Protein AF-A0A1N6J5W6-F1 (afdb_monomer_lite)

Radius of gyration: 32.24 Å; chains: 1; bounding box: 71×94×86 Å

pLDDT: mean 76.38, std 19.28, range [26.5, 95.44]

Structure (mmCIF, N/CA/C/O backbone):
data_AF-A0A1N6J5W6-F1
#
_entry.id   AF-A0A1N6J5W6-F1
#
loop_
_atom_site.group_PDB
_atom_site.id
_atom_site.type_symbol
_atom_site.label_atom_id
_atom_site.label_alt_id
_atom_site.label_comp_id
_atom_site.label_asym_id
_atom_site.label_entity_id
_atom_site.label_seq_id
_atom_site.pdbx_PDB_ins_code
_atom_site.Cartn_x
_atom_site.Cartn_y
_atom_site.Cartn_z
_atom_site.occupancy
_atom_site.B_iso_or_equiv
_atom_site.auth_seq_id
_atom_site.auth_comp_id
_atom_site.auth_asym_id
_atom_site.auth_atom_id
_atom_site.pdbx_PDB_model_num
ATOM 1 N N . MET A 1 1 ? 37.226 -1.052 -41.111 1.00 45.81 1 MET A N 1
ATOM 2 C CA . MET A 1 1 ? 35.880 -0.611 -41.515 1.00 45.81 1 MET A CA 1
ATOM 3 C C . MET A 1 1 ? 35.127 -0.433 -40.222 1.00 45.81 1 MET A C 1
ATOM 5 O O . MET A 1 1 ? 35.072 -1.401 -39.475 1.00 45.81 1 MET A O 1
ATOM 9 N N . ASP A 1 2 ? 34.690 0.786 -39.915 1.00 54.88 2 ASP A N 1
ATOM 10 C CA . ASP A 1 2 ? 33.943 1.055 -38.687 1.00 54.88 2 ASP A CA 1
ATOM 11 C C . ASP A 1 2 ? 32.575 0.379 -38.813 1.00 54.88 2 ASP A C 1
ATOM 13 O O . ASP A 1 2 ? 31.759 0.764 -39.652 1.00 54.88 2 ASP A O 1
ATOM 17 N N . GLU A 1 3 ? 32.388 -0.706 -38.058 1.00 52.81 3 GLU A N 1
ATOM 18 C CA . GLU A 1 3 ? 31.105 -1.396 -37.940 1.00 52.81 3 GLU A CA 1
ATOM 19 C C . GLU A 1 3 ? 30.023 -0.419 -37.463 1.00 52.81 3 GLU A C 1
ATOM 21 O O . GLU A 1 3 ? 30.310 0.501 -36.691 1.00 52.81 3 GLU A O 1
ATOM 26 N N . PRO A 1 4 ? 28.776 -0.594 -37.924 1.00 55.28 4 PRO A N 1
ATOM 27 C CA . PRO A 1 4 ? 27.723 0.348 -37.613 1.00 55.28 4 PRO A CA 1
ATOM 28 C C . PRO A 1 4 ? 27.352 0.277 -36.125 1.00 55.28 4 PRO A C 1
ATOM 30 O O . PRO A 1 4 ? 27.115 -0.802 -35.581 1.00 55.28 4 PRO A O 1
ATOM 33 N N . ASP A 1 5 ? 27.289 1.454 -35.495 1.00 74.44 5 ASP A N 1
ATOM 34 C CA . ASP A 1 5 ? 26.778 1.661 -34.136 1.00 74.44 5 ASP A CA 1
ATOM 35 C C . ASP A 1 5 ? 25.387 1.016 -34.028 1.00 74.44 5 ASP A C 1
ATOM 37 O O . ASP A 1 5 ? 24.574 1.118 -34.956 1.00 74.44 5 ASP A O 1
ATOM 41 N N . PHE A 1 6 ? 25.107 0.331 -32.918 1.00 82.31 6 PHE A N 1
ATOM 42 C CA . PHE A 1 6 ? 23.741 -0.101 -32.639 1.00 82.31 6 PHE A CA 1
ATOM 43 C C . PHE A 1 6 ? 22.827 1.130 -32.665 1.00 82.31 6 PHE A C 1
ATOM 45 O O . PHE A 1 6 ? 23.193 2.192 -32.169 1.00 82.31 6 PHE A O 1
ATOM 52 N N . ILE A 1 7 ? 21.626 0.995 -33.216 1.00 86.44 7 ILE A N 1
ATOM 53 C CA . ILE A 1 7 ? 20.617 2.052 -33.183 1.00 86.44 7 ILE A CA 1
ATOM 54 C C . ILE A 1 7 ? 19.446 1.634 -32.306 1.00 86.44 7 ILE A C 1
ATOM 56 O O . ILE A 1 7 ? 19.138 0.447 -32.187 1.00 86.44 7 ILE A O 1
ATOM 60 N N . VAL A 1 8 ? 18.783 2.619 -31.702 1.00 86.56 8 VAL A N 1
ATOM 61 C CA . VAL A 1 8 ? 17.549 2.384 -30.950 1.00 86.56 8 VAL A CA 1
ATOM 62 C C . VAL A 1 8 ? 16.451 1.970 -31.919 1.00 86.56 8 VAL A C 1
ATOM 64 O O . VAL A 1 8 ? 16.149 2.674 -32.882 1.00 86.56 8 VAL A O 1
ATOM 67 N N . ASP A 1 9 ? 15.856 0.822 -31.642 1.00 85.19 9 ASP A N 1
ATOM 68 C CA . ASP A 1 9 ? 14.739 0.276 -32.387 1.00 85.19 9 ASP A CA 1
ATOM 69 C C . ASP A 1 9 ? 13.419 0.747 -31.768 1.00 85.19 9 ASP A C 1
ATOM 71 O O . ASP A 1 9 ? 12.970 0.242 -30.738 1.00 85.19 9 ASP A O 1
ATOM 75 N N . TYR A 1 10 ? 12.809 1.742 -32.413 1.00 80.75 10 TYR A N 1
ATOM 76 C CA . TYR A 1 10 ? 11.522 2.313 -32.011 1.00 80.75 10 TYR A CA 1
ATOM 77 C C . TYR A 1 10 ? 10.315 1.485 -32.479 1.00 80.75 10 TYR A C 1
ATOM 79 O O . TYR A 1 10 ? 9.185 1.782 -32.083 1.00 80.75 10 TYR A O 1
ATOM 87 N N . ASP A 1 11 ? 10.532 0.460 -33.310 1.00 78.06 11 ASP A N 1
ATOM 88 C CA . ASP A 1 11 ? 9.460 -0.386 -33.838 1.00 78.06 11 ASP A CA 1
ATOM 89 C C . ASP A 1 11 ? 9.120 -1.542 -32.889 1.00 78.06 11 ASP A C 1
ATOM 91 O O . ASP A 1 11 ? 8.009 -2.080 -32.939 1.00 78.06 11 ASP A O 1
ATOM 95 N N . ALA A 1 12 ? 10.039 -1.917 -31.992 1.00 77.75 12 ALA A N 1
ATOM 96 C CA . ALA A 1 12 ? 9.740 -2.828 -30.895 1.00 77.75 12 ALA A CA 1
ATOM 97 C C . ALA A 1 12 ? 8.719 -2.199 -29.935 1.00 77.75 12 ALA A C 1
ATOM 99 O O . ALA A 1 12 ? 8.913 -1.107 -29.402 1.00 77.75 12 ALA A O 1
ATOM 100 N N . ARG A 1 13 ? 7.622 -2.919 -29.683 1.00 78.62 13 ARG A N 1
ATOM 101 C CA . ARG A 1 13 ? 6.535 -2.462 -28.812 1.00 78.62 13 ARG A CA 1
ATOM 102 C C . ARG A 1 13 ? 6.305 -3.434 -27.668 1.00 78.62 13 ARG A C 1
ATOM 104 O O . ARG A 1 13 ? 6.291 -4.648 -27.863 1.00 78.62 13 ARG A O 1
ATOM 111 N N . ALA A 1 14 ? 6.130 -2.874 -26.476 1.00 80.44 14 ALA A N 1
ATOM 112 C CA . ALA A 1 14 ? 5.733 -3.615 -25.289 1.00 80.44 14 ALA A CA 1
ATOM 113 C C . ALA A 1 14 ? 4.204 -3.800 -25.261 1.00 80.44 14 ALA A C 1
ATOM 115 O O . ALA A 1 14 ? 3.484 -3.014 -25.889 1.00 80.44 14 ALA A O 1
ATOM 116 N N . PRO A 1 15 ? 3.691 -4.799 -24.520 1.00 78.50 15 PRO A N 1
ATOM 117 C CA . PRO A 1 15 ? 2.281 -4.849 -24.161 1.00 78.50 15 PRO A CA 1
ATOM 118 C C . PRO A 1 15 ? 1.851 -3.545 -23.492 1.00 78.50 15 PRO A C 1
ATOM 120 O O . PRO A 1 15 ? 2.597 -2.968 -22.697 1.00 78.50 15 PRO A O 1
ATOM 123 N N . SER A 1 16 ? 0.646 -3.090 -23.811 1.00 77.81 16 SER A N 1
ATOM 124 C CA . SER A 1 16 ? 0.120 -1.859 -23.235 1.00 77.81 16 SER A CA 1
ATOM 125 C C . SER A 1 16 ? -0.097 -2.021 -21.733 1.00 77.81 16 SER A C 1
ATOM 127 O O . SER A 1 16 ? -0.553 -3.083 -21.301 1.00 77.81 16 SER A O 1
ATOM 129 N N . PRO A 1 17 ? 0.228 -0.992 -20.933 1.00 82.75 17 PRO A N 1
ATOM 130 C CA . PRO A 1 17 ? -0.054 -1.021 -19.508 1.00 82.75 17 PRO A CA 1
ATOM 131 C C . PRO A 1 17 ? -1.564 -1.075 -19.271 1.00 82.75 17 PRO A C 1
ATOM 133 O O . PRO A 1 17 ? -2.361 -0.772 -20.166 1.00 82.75 17 PRO A O 1
ATOM 136 N N . LEU A 1 18 ? -1.939 -1.424 -18.041 1.00 78.81 18 LEU A N 1
ATOM 137 C CA . LEU A 1 18 ? -3.323 -1.371 -17.582 1.00 78.81 18 LEU A CA 1
ATOM 138 C C . LEU A 1 18 ? -3.901 0.039 -17.794 1.00 78.81 18 LEU A C 1
ATOM 140 O O . LEU A 1 18 ? -4.682 0.284 -18.705 1.00 78.81 18 LEU A O 1
ATOM 144 N N . ASP A 1 19 ? -3.374 1.005 -17.049 1.00 84.25 19 ASP A N 1
ATOM 145 C CA . ASP A 1 19 ? -3.566 2.425 -17.306 1.00 84.25 19 ASP A CA 1
ATOM 146 C C . ASP A 1 19 ? -2.265 3.166 -16.944 1.00 84.25 19 ASP A C 1
ATOM 148 O O . ASP A 1 19 ? -1.769 2.999 -15.823 1.00 84.25 19 ASP A O 1
ATOM 152 N N . PRO A 1 20 ? -1.687 3.976 -17.854 1.00 83.44 20 PRO A N 1
ATOM 153 C CA . PRO A 1 20 ? -0.491 4.767 -17.570 1.00 83.44 20 PRO A CA 1
ATOM 154 C C . PRO A 1 20 ? -0.618 5.710 -16.364 1.00 83.44 20 PRO A C 1
ATOM 156 O O . PRO A 1 20 ? 0.406 6.096 -15.802 1.00 83.44 20 PRO A O 1
ATOM 159 N N . HIS A 1 21 ? -1.839 6.108 -15.988 1.00 85.94 21 HIS A N 1
ATOM 160 C CA . HIS A 1 21 ? -2.108 6.953 -14.824 1.00 85.94 21 HIS A CA 1
ATOM 161 C C . HIS A 1 21 ? -2.085 6.175 -13.506 1.00 85.94 21 HIS A C 1
ATOM 163 O O . HIS A 1 21 ? -1.749 6.753 -12.476 1.00 85.94 21 HIS A O 1
ATOM 169 N N . ILE A 1 22 ? -2.372 4.869 -13.532 1.00 89.00 22 ILE A N 1
ATOM 170 C CA . ILE A 1 22 ? -2.243 3.993 -12.358 1.00 89.00 22 ILE A CA 1
ATOM 171 C C . ILE A 1 22 ? -0.771 3.674 -12.117 1.00 89.00 22 ILE A C 1
ATOM 173 O O . ILE A 1 22 ? -0.269 3.790 -10.999 1.00 89.00 22 ILE A O 1
ATOM 177 N N . ALA A 1 23 ? -0.077 3.231 -13.165 1.00 91.75 23 ALA A N 1
ATOM 178 C CA . ALA A 1 23 ? 1.307 2.816 -13.055 1.00 91.75 23 ALA A CA 1
ATOM 179 C C . ALA A 1 23 ? 2.011 2.861 -14.407 1.00 91.75 23 ALA A C 1
ATOM 181 O O . ALA A 1 23 ? 1.489 2.385 -15.417 1.00 91.75 23 ALA A O 1
ATOM 182 N N . ASN A 1 24 ? 3.236 3.373 -14.416 1.00 93.12 24 ASN A N 1
ATOM 183 C CA . ASN A 1 24 ? 4.065 3.377 -15.608 1.00 93.12 24 ASN A CA 1
ATOM 184 C C . ASN A 1 24 ? 5.537 3.176 -15.261 1.00 93.12 24 ASN A C 1
ATOM 186 O O . ASN A 1 24 ? 5.985 3.510 -14.163 1.00 93.12 24 ASN A O 1
ATOM 190 N N . VAL A 1 25 ? 6.283 2.629 -16.214 1.00 93.75 25 VAL A N 1
ATOM 191 C CA . VAL A 1 25 ? 7.723 2.419 -16.115 1.00 93.75 25 VAL A CA 1
ATOM 192 C C . VAL A 1 25 ? 8.366 2.783 -17.442 1.00 93.75 25 VAL A C 1
ATOM 194 O O . VAL A 1 25 ? 7.823 2.489 -18.505 1.00 93.75 25 VAL A O 1
ATOM 197 N N . TRP A 1 26 ? 9.532 3.418 -17.385 1.00 93.31 26 TRP A N 1
ATOM 198 C CA . TRP A 1 26 ? 10.284 3.803 -18.571 1.00 93.31 26 TRP A CA 1
ATOM 199 C C . TRP A 1 26 ? 11.765 3.535 -18.384 1.00 93.31 26 TRP A C 1
ATOM 201 O O . TRP A 1 26 ? 12.311 3.689 -17.289 1.00 93.31 26 TRP A O 1
ATOM 211 N N . LEU A 1 27 ? 12.408 3.183 -19.491 1.00 92.12 27 LEU A N 1
ATOM 212 C CA . LEU A 1 27 ? 13.852 3.067 -19.593 1.00 92.12 27 LEU A CA 1
ATOM 213 C C . LEU A 1 27 ? 14.387 4.137 -20.536 1.00 92.12 27 LEU A C 1
ATOM 215 O O . LEU A 1 27 ? 13.825 4.370 -21.610 1.00 92.12 27 LEU A O 1
ATOM 219 N N . ARG A 1 28 ? 15.505 4.754 -20.159 1.00 90.06 28 ARG A N 1
ATOM 220 C CA . ARG A 1 28 ? 16.194 5.742 -20.986 1.00 90.06 28 ARG A CA 1
ATOM 221 C C . ARG A 1 28 ? 17.691 5.463 -21.025 1.00 90.06 28 ARG A C 1
ATOM 223 O O . ARG A 1 28 ? 18.308 5.203 -20.001 1.00 90.06 28 ARG A O 1
ATOM 230 N N . ALA A 1 29 ? 18.270 5.574 -22.216 1.00 89.38 29 ALA A N 1
ATOM 231 C CA . ALA A 1 29 ? 19.711 5.618 -22.419 1.00 89.38 29 ALA A CA 1
ATOM 232 C C . ALA A 1 29 ? 20.074 7.029 -22.919 1.00 89.38 29 ALA A C 1
ATOM 234 O O . ALA A 1 29 ? 19.714 7.377 -24.044 1.00 89.38 29 ALA A O 1
ATOM 235 N N . PRO A 1 30 ? 20.702 7.892 -22.101 1.00 80.81 30 PRO A N 1
ATOM 236 C CA . PRO A 1 30 ? 21.038 9.259 -22.507 1.00 80.81 30 PRO A CA 1
ATOM 237 C C . PRO A 1 30 ? 22.215 9.328 -23.496 1.00 80.81 30 PRO A C 1
ATOM 239 O O . PRO A 1 30 ? 22.396 10.353 -24.152 1.00 80.81 30 PRO A O 1
ATOM 242 N N . SER A 1 31 ? 23.019 8.263 -23.607 1.00 78.88 31 SER A N 1
ATOM 243 C CA . SER A 1 31 ? 24.083 8.151 -24.611 1.00 78.88 31 SER A CA 1
ATOM 244 C C . SER A 1 31 ? 23.518 7.701 -25.956 1.00 78.88 31 SER A C 1
ATOM 246 O O . SER A 1 31 ? 22.747 6.750 -26.014 1.00 78.88 31 SER A O 1
ATOM 248 N N . ASN A 1 32 ? 23.984 8.331 -27.036 1.00 68.25 32 ASN A N 1
ATOM 249 C CA . ASN A 1 32 ? 23.693 7.914 -28.412 1.00 68.25 32 ASN A CA 1
ATOM 250 C C . ASN A 1 32 ? 24.784 7.004 -29.006 1.00 68.25 32 ASN A C 1
ATOM 252 O O . ASN A 1 32 ? 24.727 6.702 -30.191 1.00 68.25 32 ASN A O 1
ATOM 256 N N . ARG A 1 33 ? 25.803 6.632 -28.219 1.00 77.19 33 ARG A N 1
ATOM 257 C CA . ARG A 1 33 ? 26.872 5.705 -28.623 1.00 77.19 33 ARG A CA 1
ATOM 258 C C . ARG A 1 33 ? 26.784 4.456 -27.768 1.00 77.19 33 ARG A C 1
ATOM 260 O O . ARG A 1 33 ? 26.915 4.562 -26.546 1.00 77.19 33 ARG A O 1
ATOM 267 N N . PHE A 1 34 ? 26.595 3.301 -28.399 1.00 82.19 34 PHE A N 1
ATOM 268 C CA . PHE A 1 34 ? 26.273 2.057 -27.690 1.00 82.19 34 PHE A CA 1
ATOM 269 C C . PHE A 1 34 ? 27.407 1.024 -27.723 1.00 82.19 34 PHE A C 1
ATOM 271 O O . PHE A 1 34 ? 27.444 0.137 -26.873 1.00 82.19 34 PHE A O 1
ATOM 278 N N . MET A 1 35 ? 28.379 1.171 -28.632 1.00 76.50 35 MET A N 1
ATOM 279 C CA . MET A 1 35 ? 29.530 0.260 -28.786 1.00 76.50 35 MET A CA 1
ATOM 280 C C . MET A 1 35 ? 30.375 0.064 -27.515 1.00 76.50 35 MET A C 1
ATOM 282 O O . MET A 1 35 ? 30.899 -1.020 -27.279 1.00 76.50 35 MET A O 1
ATOM 286 N N . GLY A 1 36 ? 30.525 1.106 -26.691 1.00 79.81 36 GLY A N 1
ATOM 287 C CA . GLY A 1 36 ? 31.282 1.041 -25.431 1.00 79.81 36 GLY A CA 1
ATOM 288 C C . GLY A 1 36 ? 30.450 0.623 -24.215 1.00 79.81 36 GLY A C 1
ATOM 289 O O . GLY A 1 36 ? 30.992 0.508 -23.116 1.00 79.81 36 GLY A O 1
ATOM 290 N N . GLY A 1 37 ? 29.148 0.415 -24.410 1.00 88.62 37 GLY A N 1
ATOM 291 C CA . GLY A 1 37 ? 28.137 0.371 -23.363 1.00 88.62 37 GLY A CA 1
ATOM 292 C C . GLY A 1 37 ? 27.546 1.745 -23.029 1.00 88.62 37 GLY A C 1
ATOM 293 O O . GLY A 1 37 ? 28.027 2.780 -23.493 1.00 88.62 37 GLY A O 1
ATOM 294 N N . TYR A 1 38 ? 26.461 1.743 -22.260 1.00 91.56 38 TYR A N 1
ATOM 295 C CA . TYR A 1 38 ? 25.657 2.927 -21.955 1.00 91.56 38 TYR A CA 1
ATOM 296 C C . TYR A 1 38 ? 25.065 2.875 -20.542 1.00 91.56 38 TYR A C 1
ATOM 298 O O . TYR A 1 38 ? 24.750 1.800 -20.034 1.00 91.56 38 TYR A O 1
ATOM 306 N N . ASP A 1 39 ? 24.875 4.045 -19.927 1.00 91.69 39 ASP A N 1
ATOM 307 C CA . ASP A 1 39 ? 24.085 4.175 -18.698 1.00 91.69 39 ASP A CA 1
ATOM 308 C C . ASP A 1 39 ? 22.605 3.929 -19.015 1.00 91.69 39 ASP A C 1
ATOM 310 O O . ASP A 1 39 ? 22.053 4.517 -19.949 1.00 91.69 39 ASP A O 1
ATOM 314 N N . LEU A 1 40 ? 21.954 3.098 -18.210 1.00 92.75 40 LEU A N 1
ATOM 315 C CA . LEU A 1 40 ? 20.523 2.850 -18.248 1.00 92.75 40 LEU A CA 1
ATOM 316 C C . LEU A 1 40 ? 19.855 3.526 -17.048 1.00 92.75 40 LEU A C 1
ATOM 318 O O . LEU A 1 40 ? 20.074 3.151 -15.892 1.00 92.75 40 LEU A O 1
ATOM 322 N N . GLU A 1 41 ? 19.011 4.504 -17.355 1.00 93.25 41 GLU A N 1
ATOM 323 C CA . GLU A 1 41 ? 18.142 5.194 -16.410 1.00 93.25 41 GLU A CA 1
ATOM 324 C C . GLU A 1 41 ? 16.773 4.511 -16.363 1.00 93.25 41 GLU A C 1
ATOM 326 O O . GLU A 1 41 ? 16.187 4.194 -17.403 1.00 93.25 41 GLU A O 1
ATOM 331 N N . VAL A 1 42 ? 16.243 4.323 -15.156 1.00 92.94 42 VAL A N 1
ATOM 332 C CA . VAL A 1 42 ? 14.888 3.818 -14.919 1.00 92.94 42 VAL A CA 1
ATOM 333 C C . VAL A 1 42 ? 14.033 4.903 -14.281 1.00 92.94 42 VAL A C 1
ATOM 335 O O . VAL A 1 42 ? 14.492 5.698 -13.462 1.00 92.94 42 VAL A O 1
ATOM 338 N N . SER A 1 43 ? 12.774 4.978 -14.683 1.00 93.56 43 SER A N 1
ATOM 339 C CA . SER A 1 43 ? 11.788 5.867 -14.076 1.00 93.56 43 SER A CA 1
ATOM 340 C C . SER A 1 43 ? 10.478 5.127 -13.886 1.00 93.56 43 SER A C 1
ATOM 342 O O . SER A 1 43 ? 10.137 4.265 -14.694 1.00 93.56 43 SER A O 1
ATOM 344 N N . ALA A 1 44 ? 9.743 5.467 -12.834 1.00 94.00 44 ALA A N 1
ATOM 345 C CA . ALA A 1 44 ? 8.428 4.910 -12.571 1.00 94.00 44 ALA A CA 1
ATOM 346 C C . ALA A 1 44 ? 7.513 5.943 -11.918 1.00 94.00 44 ALA A C 1
ATOM 348 O O . ALA A 1 44 ? 7.927 6.689 -11.022 1.00 94.00 44 ALA A O 1
ATOM 349 N N . SER A 1 45 ? 6.261 5.958 -12.366 1.00 92.31 45 SER A N 1
ATOM 350 C CA . SER A 1 45 ? 5.201 6.795 -11.812 1.00 92.31 45 SER A CA 1
ATOM 351 C C . SER A 1 45 ? 4.009 5.961 -11.390 1.00 92.31 45 SER A C 1
ATOM 353 O O . SER A 1 45 ? 3.719 4.930 -11.998 1.00 92.31 45 SER A O 1
ATOM 355 N N . PHE A 1 46 ? 3.295 6.455 -10.390 1.00 93.12 46 PHE A N 1
ATOM 356 C CA . PHE A 1 46 ? 2.127 5.809 -9.820 1.00 93.12 46 PHE A CA 1
ATOM 357 C C . PHE A 1 46 ? 1.004 6.822 -9.616 1.00 93.12 46 PHE A C 1
ATOM 359 O O . PHE A 1 46 ? 1.250 8.020 -9.453 1.00 93.12 46 PHE A O 1
ATOM 366 N N . GLY A 1 47 ? -0.221 6.329 -9.597 1.00 90.00 47 GLY A N 1
ATOM 367 C CA . GLY A 1 47 ? -1.409 7.098 -9.282 1.00 90.00 47 GLY A CA 1
ATOM 368 C C . GLY A 1 47 ? -2.555 6.183 -8.879 1.00 90.00 47 GLY A C 1
ATOM 369 O O . GLY A 1 47 ? -2.394 4.971 -8.716 1.00 90.00 47 GLY A O 1
ATOM 370 N N . GLU A 1 48 ? -3.719 6.790 -8.703 1.00 89.44 48 GLU A N 1
ATOM 371 C CA . GLU A 1 48 ? -4.963 6.104 -8.384 1.00 89.44 48 GLU A CA 1
ATOM 372 C C . GLU A 1 48 ? -6.014 6.539 -9.404 1.00 89.44 48 GLU A C 1
ATOM 374 O O . GLU A 1 48 ? -6.241 7.734 -9.582 1.00 89.44 48 GLU A O 1
ATOM 379 N N . GLU A 1 49 ? -6.625 5.574 -10.086 1.00 89.88 49 GLU A N 1
ATOM 380 C CA . GLU A 1 49 ? -7.606 5.831 -11.144 1.00 89.88 49 GLU A CA 1
ATOM 381 C C . GLU A 1 49 ? -8.752 4.819 -11.063 1.00 89.88 49 GLU A C 1
ATOM 383 O O . GLU A 1 49 ? -8.607 3.731 -10.494 1.00 89.88 49 GLU A O 1
ATOM 388 N N . MET A 1 50 ? -9.903 5.171 -11.633 1.00 88.69 50 MET A N 1
ATOM 389 C CA . MET A 1 50 ? -11.047 4.267 -11.693 1.00 88.69 50 MET A CA 1
ATOM 390 C C . MET A 1 50 ? -10.861 3.230 -12.803 1.00 88.69 50 MET A C 1
ATOM 392 O O . MET A 1 50 ? -10.692 3.577 -13.970 1.00 88.69 50 MET A O 1
ATOM 396 N N . ILE A 1 51 ? -10.974 1.948 -12.453 1.00 89.06 51 ILE A N 1
ATOM 397 C CA . ILE A 1 51 ? -10.932 0.837 -13.407 1.00 89.06 51 ILE A CA 1
ATOM 398 C C . ILE A 1 51 ? -12.195 -0.016 -13.333 1.00 89.06 51 ILE A C 1
ATOM 400 O O . ILE A 1 51 ? -12.786 -0.173 -12.263 1.00 89.06 51 ILE A O 1
ATOM 404 N N . GLN A 1 52 ? -12.610 -0.579 -14.467 1.00 89.19 52 GLN A N 1
ATOM 405 C CA . GLN A 1 52 ? -13.724 -1.523 -14.521 1.00 89.19 52 GLN A CA 1
ATOM 406 C C . GLN A 1 52 ? -13.231 -2.952 -14.267 1.00 89.19 52 GLN A C 1
ATOM 408 O O . GLN A 1 52 ? -12.325 -3.437 -14.938 1.00 89.19 52 GLN A O 1
ATOM 413 N N . LEU A 1 53 ? -13.831 -3.648 -13.308 1.00 89.19 53 LEU A N 1
ATOM 414 C CA . LEU A 1 53 ? -13.721 -5.099 -13.178 1.00 89.19 53 LEU A CA 1
ATOM 415 C C . LEU A 1 53 ? -14.878 -5.721 -13.962 1.00 89.19 53 LEU A C 1
ATOM 417 O O . LEU A 1 53 ? -16.033 -5.522 -13.586 1.00 89.19 53 LEU A O 1
ATOM 421 N N . GLU A 1 54 ? -14.577 -6.449 -15.034 1.00 89.25 54 GLU A N 1
ATOM 422 C CA . GLU A 1 54 ? -15.567 -6.955 -15.993 1.00 89.25 54 GLU A CA 1
ATOM 423 C C . GLU A 1 54 ? -15.607 -8.483 -16.003 1.00 89.25 54 GLU A C 1
ATOM 425 O O . GLU A 1 54 ? -14.575 -9.146 -16.057 1.00 89.25 54 GLU A O 1
ATOM 430 N N . GLY A 1 55 ? -16.806 -9.049 -15.992 1.00 85.12 55 GLY A N 1
ATOM 431 C CA . GLY A 1 55 ? -17.055 -10.467 -16.211 1.00 85.12 55 GLY A CA 1
ATOM 432 C C . GLY A 1 55 ? -18.441 -10.680 -16.816 1.00 85.12 55 GLY A C 1
ATOM 433 O O . GLY A 1 55 ? -19.196 -9.730 -17.029 1.00 85.12 55 GLY A O 1
ATOM 434 N N . ASP A 1 56 ? -18.805 -11.933 -17.079 1.00 82.25 56 ASP A N 1
ATOM 435 C CA . ASP A 1 56 ? -20.142 -12.283 -17.570 1.00 82.25 56 ASP A CA 1
ATOM 436 C C . ASP A 1 56 ? -21.222 -11.772 -16.593 1.00 82.25 56 ASP A C 1
ATOM 438 O O . ASP A 1 56 ? -21.210 -12.134 -15.415 1.00 82.25 56 ASP A O 1
ATOM 442 N N . ASP A 1 57 ? -22.124 -10.896 -17.054 1.00 79.75 57 ASP A N 1
ATOM 443 C CA . ASP A 1 57 ? -23.170 -10.239 -16.243 1.00 79.75 57 ASP A CA 1
ATOM 444 C C . ASP A 1 57 ? -22.661 -9.531 -14.962 1.00 79.75 57 ASP A C 1
ATOM 446 O O . ASP A 1 57 ? -23.369 -9.441 -13.949 1.00 79.75 57 ASP A O 1
ATOM 450 N N . PHE A 1 58 ? -21.421 -9.031 -14.995 1.00 83.19 58 PHE A N 1
ATOM 451 C CA . PHE A 1 58 ? -20.789 -8.303 -13.897 1.00 83.19 58 PHE A CA 1
ATOM 452 C C . PHE A 1 58 ? -19.901 -7.167 -14.425 1.00 83.19 58 PHE A C 1
ATOM 454 O O . PHE A 1 58 ? -18.972 -7.397 -15.191 1.00 83.19 58 PHE A O 1
ATOM 461 N N . SER A 1 59 ? -20.146 -5.938 -13.971 1.00 86.00 59 SER A N 1
ATOM 462 C CA . SER A 1 59 ? -19.242 -4.800 -14.177 1.00 86.00 59 SER A CA 1
ATOM 463 C C . SER A 1 59 ? -19.166 -3.992 -12.893 1.00 86.00 59 SER A C 1
ATOM 465 O O . SER A 1 59 ? -20.204 -3.668 -12.317 1.00 86.00 59 SER A O 1
ATOM 467 N N . LEU A 1 60 ? -17.961 -3.673 -12.424 1.00 85.94 60 LEU A N 1
ATOM 468 C CA . LEU A 1 60 ? -17.760 -2.918 -11.189 1.00 85.94 60 LEU A CA 1
ATOM 469 C C . LEU A 1 60 ? -16.628 -1.903 -11.335 1.00 85.94 60 LEU A C 1
ATOM 471 O O . LEU A 1 60 ? -15.474 -2.291 -11.496 1.00 85.94 60 LEU A O 1
ATOM 475 N N . SER A 1 61 ? -16.941 -0.614 -11.186 1.00 87.44 61 SER A N 1
ATOM 476 C CA . SER A 1 61 ? -15.927 0.441 -11.200 1.00 87.44 61 SER A CA 1
ATOM 477 C C . SER A 1 61 ? -15.299 0.602 -9.818 1.00 87.44 61 SER A C 1
ATOM 479 O O . SER A 1 61 ? -15.980 0.951 -8.851 1.00 87.44 61 SER A O 1
ATOM 481 N N . VAL A 1 62 ? -13.991 0.376 -9.716 1.00 87.75 62 VAL A N 1
ATOM 482 C CA . VAL A 1 62 ? -13.237 0.501 -8.464 1.00 87.75 62 VAL A CA 1
ATOM 483 C C . VAL A 1 62 ? -12.071 1.464 -8.629 1.00 87.75 62 VAL A C 1
ATOM 485 O O . VAL A 1 62 ? -11.387 1.450 -9.647 1.00 87.75 62 VAL A O 1
ATOM 488 N N . SER A 1 63 ? -11.824 2.276 -7.606 1.00 88.88 63 SER A N 1
ATOM 489 C CA . SER A 1 63 ? -10.611 3.083 -7.498 1.00 88.88 63 SER A CA 1
ATOM 490 C C . SER A 1 63 ? -9.435 2.151 -7.242 1.00 88.88 63 SER A C 1
ATOM 492 O O . SER A 1 63 ? -9.424 1.448 -6.226 1.00 88.88 63 SER A O 1
ATOM 494 N N . PHE A 1 64 ? -8.486 2.094 -8.169 1.00 90.69 64 PHE A N 1
ATOM 495 C CA . PHE A 1 64 ? -7.358 1.173 -8.142 1.00 90.69 64 PHE A CA 1
ATOM 496 C C . PHE A 1 64 ? -6.083 1.924 -7.769 1.00 90.69 64 PHE A C 1
ATOM 498 O O . PHE A 1 64 ? -5.567 2.716 -8.552 1.00 90.69 64 PHE A O 1
ATOM 505 N N . GLY A 1 65 ? -5.562 1.641 -6.576 1.00 91.44 65 GLY A N 1
ATOM 506 C CA . GLY A 1 65 ? -4.295 2.169 -6.084 1.00 91.44 65 GLY A CA 1
ATOM 507 C C . GLY A 1 65 ? -3.295 1.058 -5.775 1.00 91.44 65 GLY A C 1
ATOM 508 O O . GLY A 1 65 ? -3.660 -0.076 -5.450 1.00 91.44 65 GLY A O 1
ATOM 509 N N . ILE A 1 66 ? -2.009 1.388 -5.838 1.00 92.88 66 ILE A N 1
ATOM 510 C CA . ILE A 1 66 ? -0.906 0.466 -5.544 1.00 92.88 66 ILE A CA 1
ATOM 511 C C . ILE A 1 66 ? -0.172 0.987 -4.319 1.00 92.88 66 ILE A C 1
ATOM 513 O O . ILE A 1 66 ? 0.223 2.139 -4.305 1.00 92.88 66 ILE A O 1
ATOM 517 N N . LYS A 1 67 ? 0.038 0.164 -3.294 1.00 92.62 67 LYS A N 1
ATOM 518 C CA . LYS A 1 67 ? 0.819 0.519 -2.094 1.00 92.62 67 LYS A CA 1
ATOM 519 C C . LYS A 1 67 ? 2.300 0.201 -2.224 1.00 92.62 67 LYS A C 1
ATOM 521 O O . LYS A 1 67 ? 3.142 0.785 -1.546 1.00 92.62 67 LYS A O 1
ATOM 526 N N . LYS A 1 68 ? 2.596 -0.804 -3.043 1.00 94.31 68 LYS A N 1
ATOM 527 C CA . LYS A 1 68 ? 3.929 -1.358 -3.217 1.00 94.31 68 LYS A CA 1
ATOM 528 C C . LYS A 1 68 ? 4.048 -2.014 -4.585 1.00 94.31 68 LYS A C 1
ATOM 530 O O . LYS A 1 68 ? 3.103 -2.641 -5.070 1.00 94.31 68 LYS A O 1
ATOM 535 N N . ALA A 1 69 ? 5.205 -1.854 -5.207 1.00 95.25 69 ALA A N 1
ATOM 536 C CA . ALA A 1 69 ? 5.486 -2.417 -6.517 1.00 95.25 69 ALA A CA 1
ATOM 537 C C . ALA A 1 69 ? 6.947 -2.847 -6.630 1.00 95.25 69 ALA A C 1
ATOM 539 O O . ALA A 1 69 ? 7.817 -2.370 -5.896 1.00 95.25 69 ALA A O 1
ATOM 540 N N . SER A 1 70 ? 7.218 -3.739 -7.575 1.00 95.44 70 SER A N 1
ATOM 541 C CA . SER A 1 70 ? 8.569 -4.169 -7.920 1.00 95.44 70 SER A CA 1
ATOM 542 C C . SER A 1 70 ? 8.832 -3.906 -9.396 1.00 95.44 70 SER A C 1
ATOM 544 O O . SER A 1 70 ? 7.994 -4.192 -10.241 1.00 95.44 70 SER A O 1
ATOM 546 N N . ILE A 1 71 ? 9.992 -3.339 -9.703 1.00 94.81 71 ILE A N 1
ATOM 547 C CA . ILE A 1 71 ? 10.490 -3.152 -11.062 1.00 94.81 71 ILE A CA 1
ATOM 548 C C . ILE A 1 71 ? 11.596 -4.178 -11.264 1.00 94.81 71 ILE A C 1
ATOM 550 O O . ILE A 1 71 ? 12.657 -4.079 -10.645 1.00 94.81 71 ILE A O 1
ATOM 554 N N . GLU A 1 72 ? 11.343 -5.163 -12.114 1.00 94.19 72 GLU A N 1
ATOM 555 C CA . GLU A 1 72 ? 12.325 -6.158 -12.532 1.00 94.19 72 GLU A CA 1
ATOM 556 C C . GLU A 1 72 ? 12.879 -5.785 -13.907 1.00 94.19 72 GLU A C 1
ATOM 558 O O . GLU A 1 72 ? 12.114 -5.526 -14.838 1.00 94.19 72 GLU A O 1
ATOM 563 N N . VAL A 1 73 ? 14.205 -5.754 -14.040 1.00 93.94 73 VAL A N 1
ATOM 564 C CA . VAL A 1 73 ? 14.888 -5.402 -15.288 1.00 93.94 73 VAL A CA 1
ATOM 565 C C . VAL A 1 73 ? 15.623 -6.616 -15.845 1.00 93.94 73 VAL A C 1
ATOM 567 O O . VAL A 1 73 ? 16.619 -7.066 -15.287 1.00 93.94 73 VAL A O 1
ATOM 570 N N . GLN A 1 74 ? 15.150 -7.137 -16.972 1.00 93.38 74 GLN A N 1
ATOM 571 C CA . GLN A 1 74 ? 15.736 -8.289 -17.650 1.00 93.38 74 GLN A CA 1
ATOM 572 C C . GLN A 1 74 ? 16.614 -7.844 -18.819 1.00 93.38 74 GLN A C 1
ATOM 574 O O . GLN A 1 74 ? 16.261 -6.938 -19.573 1.00 93.38 74 GLN A O 1
ATOM 579 N N . PHE A 1 75 ? 17.752 -8.514 -18.986 1.00 93.62 75 PHE A N 1
ATOM 580 C CA . PHE A 1 75 ? 18.771 -8.191 -19.983 1.00 93.62 75 PHE A CA 1
ATOM 581 C C . PHE A 1 75 ? 18.922 -9.360 -20.957 1.00 93.62 75 PHE A C 1
ATOM 583 O O . PHE A 1 75 ? 19.108 -10.503 -20.536 1.00 93.62 75 PHE A O 1
ATOM 590 N N . LYS A 1 76 ? 18.843 -9.087 -22.262 1.00 92.62 76 LYS A N 1
ATOM 591 C CA . LYS A 1 76 ? 18.978 -10.087 -23.327 1.00 92.62 76 LYS A CA 1
ATOM 592 C C . LYS A 1 76 ? 20.033 -9.638 -24.333 1.00 92.62 76 LYS A C 1
ATOM 594 O O . LYS A 1 76 ? 19.939 -8.544 -24.880 1.00 92.62 76 LYS A O 1
ATOM 599 N N . HIS A 1 77 ? 21.010 -10.512 -24.590 1.00 92.50 77 HIS A N 1
ATOM 600 C CA . HIS A 1 77 ? 22.163 -10.241 -25.465 1.00 92.50 77 HIS A CA 1
ATOM 601 C C . HIS A 1 77 ? 22.963 -8.993 -25.058 1.00 92.50 77 HIS A C 1
ATOM 603 O O . HIS A 1 77 ? 23.493 -8.264 -25.892 1.00 92.50 77 HIS A O 1
ATOM 609 N N . CYS A 1 78 ? 23.051 -8.750 -23.753 1.00 93.00 78 CYS A N 1
ATOM 610 C CA . CYS A 1 78 ? 23.864 -7.697 -23.172 1.00 93.00 78 CYS A CA 1
ATOM 611 C C . CYS A 1 78 ? 24.333 -8.093 -21.773 1.00 93.00 78 CYS A C 1
ATOM 613 O O . CYS A 1 78 ? 23.733 -8.944 -21.112 1.00 93.00 78 CYS A O 1
ATOM 615 N N . GLN A 1 79 ? 25.423 -7.473 -21.335 1.00 92.38 79 GLN A N 1
ATOM 616 C CA . GLN A 1 79 ? 25.994 -7.649 -20.010 1.00 92.38 79 GLN A CA 1
ATOM 617 C C . GLN A 1 79 ? 25.678 -6.415 -19.152 1.00 92.38 79 GLN A C 1
ATOM 619 O O . GLN A 1 79 ? 26.154 -5.322 -19.477 1.00 92.38 79 GLN A O 1
ATOM 624 N N . PRO A 1 80 ? 24.878 -6.561 -18.079 1.00 93.00 80 PRO A N 1
ATOM 625 C CA . PRO A 1 80 ? 24.637 -5.486 -17.131 1.00 93.00 80 PRO A CA 1
ATOM 626 C C . PRO A 1 80 ? 25.724 -5.447 -16.052 1.00 93.00 80 PRO A C 1
ATOM 628 O O . PRO A 1 80 ? 25.978 -6.440 -15.373 1.00 93.00 80 PRO A O 1
ATOM 631 N N . ASP A 1 81 ? 26.292 -4.268 -15.840 1.00 89.88 81 ASP A N 1
ATOM 632 C CA . ASP A 1 81 ? 27.135 -3.931 -14.700 1.00 89.88 81 ASP A CA 1
ATOM 633 C C . ASP A 1 81 ? 26.316 -2.993 -13.784 1.00 89.88 81 ASP A C 1
ATOM 635 O O . ASP A 1 81 ? 26.025 -1.861 -14.176 1.00 89.88 81 ASP A O 1
ATOM 639 N N . PRO A 1 82 ? 25.862 -3.427 -12.592 1.00 86.00 82 PRO A N 1
ATOM 640 C CA . PRO A 1 82 ? 25.084 -2.567 -11.701 1.00 86.00 82 PRO A CA 1
ATOM 641 C C . PRO A 1 82 ? 25.948 -1.404 -11.195 1.00 86.00 82 PRO A C 1
ATOM 643 O O . PRO A 1 82 ? 27.015 -1.622 -10.621 1.00 86.00 82 PRO A O 1
ATOM 646 N N . ILE A 1 83 ? 25.473 -0.174 -11.390 1.00 85.62 83 ILE A N 1
ATOM 647 C CA . ILE A 1 83 ? 26.186 1.071 -11.042 1.00 85.62 83 ILE A CA 1
ATOM 648 C C . ILE A 1 83 ? 25.521 1.840 -9.905 1.00 85.62 83 ILE A C 1
ATOM 650 O O . ILE A 1 83 ? 25.904 2.979 -9.647 1.00 85.62 83 ILE A O 1
ATOM 654 N N . PHE A 1 84 ? 24.553 1.226 -9.218 1.00 73.88 84 PHE A N 1
ATOM 655 C CA . PHE A 1 84 ? 23.924 1.820 -8.046 1.00 73.88 84 PHE A CA 1
ATOM 656 C C . PHE A 1 84 ? 24.998 2.391 -7.119 1.00 73.88 84 PHE A C 1
ATOM 658 O O . PHE A 1 84 ? 25.883 1.668 -6.644 1.00 73.88 84 PHE A O 1
ATOM 665 N N . GLU A 1 85 ? 24.930 3.700 -6.876 1.00 61.38 85 GLU A N 1
ATOM 666 C CA . GLU A 1 85 ? 25.744 4.324 -5.844 1.00 61.38 85 GLU A CA 1
ATOM 667 C C . GLU A 1 85 ? 25.535 3.520 -4.559 1.00 61.38 85 GLU A C 1
ATOM 669 O O . GLU A 1 85 ? 24.392 3.222 -4.207 1.00 61.38 85 GLU A O 1
ATOM 674 N N . ARG A 1 86 ? 26.628 3.102 -3.899 1.00 48.25 86 ARG A N 1
ATOM 675 C CA . ARG A 1 86 ? 26.587 2.306 -2.661 1.00 48.25 86 ARG A CA 1
ATOM 676 C C . ARG A 1 86 ? 25.764 3.047 -1.602 1.00 48.25 86 ARG A C 1
ATOM 678 O O . ARG A 1 86 ? 26.300 3.805 -0.801 1.00 48.25 86 ARG A O 1
ATOM 685 N N . SER A 1 87 ? 24.460 2.814 -1.601 1.00 42.84 87 SER A N 1
ATOM 686 C CA . SER A 1 87 ? 23.512 3.397 -0.669 1.00 42.84 87 SER A CA 1
ATOM 687 C C . SER A 1 87 ? 23.512 2.546 0.592 1.00 42.84 87 SER A C 1
ATOM 689 O O . SER A 1 87 ? 22.717 1.621 0.731 1.00 42.84 87 SER A O 1
ATOM 691 N N . GLY A 1 88 ? 24.393 2.876 1.535 1.00 41.34 88 GLY A N 1
ATOM 692 C CA . GLY A 1 88 ? 23.953 2.833 2.925 1.00 41.34 88 GLY A CA 1
ATOM 693 C C . GLY A 1 88 ? 22.943 3.962 3.086 1.00 41.34 88 GLY A C 1
ATOM 694 O O . GLY A 1 88 ? 23.338 5.101 2.869 1.00 41.34 88 GLY A O 1
ATOM 695 N N . ASP A 1 89 ? 21.672 3.635 3.346 1.00 39.94 89 ASP A N 1
ATOM 696 C CA . ASP A 1 89 ? 20.558 4.553 3.649 1.00 39.94 89 ASP A CA 1
ATOM 697 C C . ASP A 1 89 ? 20.784 5.997 3.152 1.00 39.94 89 ASP A C 1
ATOM 699 O O . ASP A 1 89 ? 21.016 6.924 3.933 1.00 39.94 89 ASP A O 1
ATOM 703 N N . ALA A 1 90 ? 20.828 6.178 1.826 1.00 40.25 90 ALA A N 1
ATOM 704 C CA . ALA A 1 90 ? 21.330 7.409 1.227 1.00 40.25 90 ALA A CA 1
ATOM 705 C C . ALA A 1 90 ? 20.209 8.439 1.024 1.00 40.25 90 ALA A C 1
ATOM 707 O O . ALA A 1 90 ? 19.339 8.313 0.162 1.00 40.25 90 ALA A O 1
ATOM 708 N N . TYR A 1 91 ? 20.267 9.479 1.851 1.00 41.38 91 TYR A N 1
ATOM 709 C CA . TYR A 1 91 ? 19.516 10.726 1.748 1.00 41.38 91 TYR A CA 1
ATOM 710 C C . TYR A 1 91 ? 19.772 11.409 0.398 1.00 41.38 91 TYR A C 1
ATOM 712 O O . TYR A 1 91 ? 20.925 11.657 0.049 1.00 41.38 91 TYR A O 1
ATOM 720 N N . VAL A 1 92 ? 18.716 11.772 -0.334 1.00 40.88 92 VAL A N 1
ATOM 721 C CA . VAL A 1 92 ? 18.849 12.657 -1.501 1.00 40.88 92 VAL A CA 1
ATOM 722 C C . VAL A 1 92 ? 18.835 14.097 -1.008 1.00 40.88 92 VAL A C 1
ATOM 724 O O . VAL A 1 92 ? 17.946 14.502 -0.258 1.00 40.88 92 VAL A O 1
ATOM 727 N N . ARG A 1 93 ? 19.854 14.858 -1.405 1.00 36.34 93 ARG A N 1
ATOM 728 C CA . ARG A 1 93 ? 19.908 16.308 -1.244 1.00 36.34 93 ARG A CA 1
ATOM 729 C C . ARG A 1 93 ? 19.342 16.925 -2.515 1.00 36.34 93 ARG A C 1
ATOM 731 O O . ARG A 1 93 ? 20.001 16.897 -3.547 1.00 36.34 93 ARG A O 1
ATOM 738 N N . GLU A 1 94 ? 18.130 17.452 -2.434 1.00 39.22 94 GLU A N 1
ATOM 739 C CA . GLU A 1 94 ? 17.571 18.299 -3.483 1.00 39.22 94 GLU A CA 1
ATOM 740 C C . GLU A 1 94 ? 17.866 19.758 -3.117 1.00 39.22 94 GLU A C 1
ATOM 742 O O . GLU A 1 94 ? 17.376 20.263 -2.105 1.00 39.22 94 GLU A O 1
ATOM 747 N N . ASP A 1 95 ? 18.710 20.424 -3.906 1.00 33.03 95 ASP A N 1
ATOM 748 C CA . ASP A 1 95 ? 18.893 21.872 -3.823 1.00 33.03 95 ASP A CA 1
ATOM 749 C C . ASP A 1 95 ? 17.828 22.513 -4.734 1.00 33.03 95 ASP A C 1
ATOM 751 O O . ASP A 1 95 ? 17.979 22.574 -5.954 1.00 33.03 95 ASP A O 1
ATOM 755 N N . ILE A 1 96 ? 16.704 22.944 -4.153 1.00 40.84 96 ILE A N 1
ATOM 756 C CA . ILE A 1 96 ? 15.660 23.662 -4.895 1.00 40.84 96 ILE A CA 1
ATOM 757 C C . ILE A 1 96 ? 15.991 25.158 -4.863 1.00 40.84 96 ILE A C 1
ATOM 759 O O . ILE A 1 96 ? 15.761 25.835 -3.859 1.00 40.84 96 ILE A O 1
ATOM 763 N N . ASP A 1 97 ? 16.488 25.697 -5.977 1.00 33.81 97 ASP A N 1
ATOM 764 C CA . ASP A 1 97 ? 16.625 27.143 -6.166 1.00 33.81 97 ASP A CA 1
ATOM 765 C C . ASP A 1 97 ? 15.248 27.758 -6.466 1.00 33.81 97 ASP A C 1
ATOM 767 O O . ASP A 1 97 ? 14.772 27.800 -7.603 1.00 33.81 97 ASP A O 1
ATOM 771 N N . ARG A 1 98 ? 14.573 28.262 -5.428 1.00 39.44 98 ARG A N 1
ATOM 772 C CA . ARG A 1 98 ? 13.402 29.132 -5.600 1.00 39.44 98 ARG A CA 1
ATOM 773 C C . ARG A 1 98 ? 13.848 30.586 -5.687 1.00 39.44 98 ARG A C 1
ATOM 775 O O . ARG A 1 98 ? 14.015 31.269 -4.679 1.00 39.44 98 ARG A O 1
ATOM 782 N N . THR A 1 99 ? 13.963 31.107 -6.905 1.00 34.59 99 THR A N 1
ATOM 783 C CA . THR A 1 99 ? 14.088 32.552 -7.133 1.00 34.59 99 THR A CA 1
ATOM 784 C C . THR A 1 99 ? 12.713 33.216 -6.967 1.00 34.59 99 THR A C 1
ATOM 786 O O . THR A 1 99 ? 11.950 33.356 -7.923 1.00 34.59 99 THR A O 1
ATOM 789 N N . GLN A 1 100 ? 12.344 33.624 -5.749 1.00 37.16 100 GLN A N 1
ATOM 790 C CA . GLN A 1 100 ? 11.176 34.493 -5.558 1.00 37.16 100 GLN A CA 1
ATOM 791 C C . GLN A 1 100 ? 11.538 35.944 -5.909 1.00 37.16 100 GLN A C 1
ATOM 793 O O . GLN A 1 100 ? 12.127 36.663 -5.106 1.00 37.16 100 GLN A O 1
ATOM 798 N N . ARG A 1 101 ? 11.125 36.421 -7.091 1.00 35.19 101 ARG A N 1
ATOM 799 C CA . ARG A 1 101 ? 11.076 37.866 -7.379 1.00 35.19 101 ARG A CA 1
ATOM 800 C C . ARG A 1 101 ? 9.846 38.481 -6.715 1.00 35.19 101 ARG A C 1
ATOM 802 O O . ARG A 1 101 ? 8.801 38.636 -7.339 1.00 35.19 101 ARG A O 1
ATOM 809 N N . GLY A 1 102 ? 9.968 38.824 -5.438 1.00 33.44 102 GLY A N 1
ATOM 810 C CA . GLY A 1 102 ? 8.979 39.637 -4.737 1.00 33.44 102 GLY A CA 1
ATOM 811 C C . GLY A 1 102 ? 9.305 41.124 -4.865 1.00 33.44 102 GLY A C 1
ATOM 812 O O . GLY A 1 102 ? 10.260 41.594 -4.253 1.00 33.44 102 GLY A O 1
ATOM 813 N N . TRP A 1 103 ? 8.500 41.891 -5.605 1.00 29.50 103 TRP A N 1
ATOM 814 C CA . TRP A 1 103 ? 8.502 43.354 -5.482 1.00 29.50 103 TRP A CA 1
ATOM 815 C C . TRP A 1 103 ? 7.892 43.726 -4.125 1.00 29.50 103 TRP A C 1
ATOM 817 O O . TRP A 1 103 ? 6.672 43.758 -3.971 1.00 29.50 103 TRP A O 1
ATOM 827 N N . ARG A 1 104 ? 8.731 43.993 -3.119 1.00 32.59 104 ARG A N 1
ATOM 828 C CA . ARG A 1 104 ? 8.296 44.658 -1.885 1.00 32.59 104 ARG A CA 1
ATOM 829 C C . ARG A 1 104 ? 8.502 46.161 -2.034 1.00 32.59 104 ARG A C 1
ATOM 831 O O . ARG A 1 104 ? 9.630 46.638 -2.018 1.00 32.59 104 ARG A O 1
ATOM 838 N N . ILE A 1 105 ? 7.405 46.910 -2.126 1.00 33.28 105 ILE A N 1
ATOM 839 C CA . ILE A 1 105 ? 7.404 48.337 -1.789 1.00 33.28 105 ILE A CA 1
ATOM 840 C C . ILE A 1 105 ? 7.335 48.402 -0.260 1.00 33.28 105 ILE A C 1
ATOM 842 O O . ILE A 1 105 ? 6.268 48.239 0.327 1.00 33.28 105 ILE A O 1
ATOM 846 N N . GLY A 1 106 ? 8.490 48.545 0.387 1.00 34.03 106 GLY A N 1
ATOM 847 C CA . GLY A 1 106 ? 8.582 48.792 1.823 1.00 34.03 106 GLY A CA 1
ATOM 848 C C . GLY A 1 106 ? 8.654 50.291 2.090 1.00 34.03 106 GLY A C 1
ATOM 849 O O . GLY A 1 106 ? 9.643 50.924 1.737 1.00 34.03 106 GLY A O 1
ATOM 850 N N . ALA A 1 107 ? 7.622 50.858 2.715 1.00 29.45 107 ALA A N 1
ATOM 851 C CA . ALA A 1 107 ? 7.763 52.108 3.452 1.00 29.45 107 ALA A CA 1
ATOM 852 C C . ALA A 1 107 ? 8.273 51.745 4.851 1.00 29.45 107 ALA A C 1
ATOM 854 O O . ALA A 1 107 ? 7.523 51.226 5.677 1.00 29.45 107 ALA A O 1
ATOM 855 N N . GLU A 1 108 ? 9.563 51.952 5.084 1.00 29.47 108 GLU A N 1
ATOM 856 C CA . GLU A 1 108 ? 10.186 51.743 6.386 1.00 29.47 108 GLU A CA 1
ATOM 857 C C . GLU A 1 108 ? 9.961 53.005 7.234 1.00 29.47 108 GLU A C 1
ATOM 859 O O . GLU A 1 108 ? 10.432 54.091 6.897 1.00 29.47 108 GLU A O 1
ATOM 864 N N . VAL A 1 109 ? 9.177 52.882 8.308 1.00 29.28 109 VAL A N 1
ATOM 865 C CA . VAL A 1 109 ? 9.069 53.907 9.354 1.00 29.28 109 VAL A CA 1
ATOM 866 C C . VAL A 1 109 ? 9.796 53.361 10.576 1.00 29.28 109 VAL A C 1
ATOM 868 O O . VAL A 1 109 ? 9.223 52.613 11.368 1.00 29.28 109 VAL A O 1
ATOM 871 N N . GLU A 1 110 ? 11.069 53.720 10.726 1.00 31.28 110 GLU A N 1
ATOM 872 C CA . GLU A 1 110 ? 11.791 53.529 11.983 1.00 31.28 110 GLU A CA 1
ATOM 873 C C . GLU A 1 110 ? 11.294 54.559 13.007 1.00 31.28 110 GLU A C 1
ATOM 875 O O . GLU A 1 110 ? 11.644 55.738 12.961 1.00 31.28 110 GLU A O 1
ATOM 880 N N . ALA A 1 111 ? 10.468 54.118 13.956 1.00 28.14 111 ALA A N 1
ATOM 881 C CA . ALA A 1 111 ? 10.147 54.881 15.158 1.00 28.14 111 ALA A CA 1
ATOM 882 C C . ALA A 1 111 ? 10.954 54.325 16.340 1.00 28.14 111 ALA A C 1
ATOM 884 O O . ALA A 1 111 ? 10.491 53.465 17.089 1.00 28.14 111 ALA A O 1
ATOM 885 N N . GLY A 1 112 ? 12.183 54.818 16.504 1.00 29.22 112 GLY A N 1
ATOM 886 C CA . GLY A 1 112 ? 12.963 54.625 17.723 1.00 29.22 112 GLY A CA 1
ATOM 887 C C . GLY A 1 112 ? 12.465 55.564 18.822 1.00 29.22 112 GLY A C 1
ATOM 888 O O . GLY A 1 112 ? 12.691 56.768 18.755 1.00 29.22 112 GLY A O 1
ATOM 889 N N . ALA A 1 113 ? 11.794 55.029 19.843 1.00 28.41 113 ALA A N 1
ATOM 890 C CA . ALA A 1 113 ? 11.444 55.772 21.052 1.00 28.41 113 ALA A CA 1
ATOM 891 C C . ALA A 1 113 ? 12.312 55.289 22.224 1.00 28.41 113 ALA A C 1
ATOM 893 O O . ALA A 1 113 ? 11.961 54.338 22.922 1.00 28.41 113 ALA A O 1
ATOM 894 N N . SER A 1 114 ? 13.451 55.948 22.451 1.00 30.83 114 SER A N 1
ATOM 895 C CA . SER A 1 114 ? 14.168 55.875 23.728 1.00 30.83 114 SER A CA 1
ATOM 896 C C . SER A 1 114 ? 13.626 56.955 24.666 1.00 30.83 114 SER A C 1
ATOM 898 O O . SER A 1 114 ? 13.701 58.145 24.361 1.00 30.83 114 SER A O 1
ATOM 900 N N . ALA A 1 115 ? 13.072 56.552 25.806 1.00 32.06 115 ALA A N 1
ATOM 901 C CA . ALA A 1 115 ? 12.630 57.467 26.852 1.00 32.06 115 ALA A CA 1
ATOM 902 C C . ALA A 1 115 ? 13.834 58.072 27.600 1.00 32.06 115 ALA A C 1
ATOM 904 O O . ALA A 1 115 ? 14.647 57.325 28.141 1.00 32.06 115 ALA A O 1
ATOM 905 N N . GLY A 1 116 ? 13.917 59.408 27.684 1.00 29.52 116 GLY A N 1
ATOM 906 C CA . GLY A 1 116 ? 14.814 60.090 28.627 1.00 29.52 116 GLY A CA 1
ATOM 907 C C . GLY A 1 116 ? 15.155 61.556 28.314 1.00 29.52 116 GLY A C 1
ATOM 908 O O . GLY A 1 116 ? 16.137 61.809 27.633 1.00 29.52 116 GLY A O 1
ATOM 909 N N . ALA A 1 117 ? 14.412 62.480 28.943 1.00 31.58 117 ALA A N 1
ATOM 910 C CA . ALA A 1 117 ? 14.723 63.900 29.229 1.00 31.58 117 ALA A CA 1
ATOM 911 C C . ALA A 1 117 ? 14.685 64.966 28.086 1.00 31.58 117 ALA A C 1
ATOM 913 O O . ALA A 1 117 ? 14.852 64.623 26.920 1.00 31.58 117 ALA A O 1
ATOM 914 N N . PRO A 1 118 ? 14.405 66.261 28.402 1.00 46.91 118 PRO A N 1
ATOM 915 C CA . PRO A 1 118 ? 13.970 67.286 27.433 1.00 46.91 118 PRO A CA 1
ATOM 916 C C . PRO A 1 118 ? 15.047 68.349 27.078 1.00 46.91 118 PRO A C 1
ATOM 918 O O . PRO A 1 118 ? 16.072 68.409 27.751 1.00 46.91 118 PRO A O 1
ATOM 921 N N . ILE A 1 119 ? 14.711 69.257 26.128 1.00 34.78 119 ILE A N 1
ATOM 922 C CA . ILE A 1 119 ? 15.350 70.552 25.693 1.00 34.78 119 ILE A CA 1
ATOM 923 C C . ILE A 1 119 ? 15.952 70.472 24.238 1.00 34.78 119 ILE A C 1
ATOM 925 O O . ILE A 1 119 ? 16.312 69.374 23.825 1.00 34.78 119 ILE A O 1
ATOM 929 N N . PRO A 1 120 ? 15.923 71.529 23.372 1.00 44.97 120 PRO A N 1
ATOM 930 C CA . PRO A 1 120 ? 14.984 71.713 22.253 1.00 44.97 120 PRO A CA 1
ATOM 931 C C . PRO A 1 120 ? 15.683 71.793 20.861 1.00 44.97 120 PRO A C 1
ATOM 933 O O . PRO A 1 120 ? 16.898 71.684 20.749 1.00 44.97 120 PRO A O 1
ATOM 936 N N . ASP A 1 121 ? 14.909 72.023 19.795 1.00 41.56 121 ASP A N 1
ATOM 937 C CA . ASP A 1 121 ? 15.363 72.395 18.440 1.00 41.56 121 ASP A CA 1
ATOM 938 C C . ASP A 1 121 ? 16.358 71.456 17.727 1.00 41.56 121 ASP A C 1
ATOM 940 O O . ASP A 1 121 ? 17.555 71.720 17.620 1.00 41.56 121 ASP A O 1
ATOM 944 N N . ALA A 1 122 ? 15.826 70.424 17.066 1.00 29.56 122 ALA A N 1
ATOM 945 C CA . ALA A 1 122 ? 16.526 69.741 15.979 1.00 29.56 122 ALA A CA 1
ATOM 946 C C . ALA A 1 122 ? 15.651 69.725 14.717 1.00 29.56 122 ALA A C 1
ATOM 948 O O . ALA A 1 122 ? 14.621 69.056 14.647 1.00 29.56 122 ALA A O 1
ATOM 949 N N . LYS A 1 123 ? 16.067 70.498 13.707 1.00 32.31 123 LYS A N 1
ATOM 950 C CA . LYS A 1 123 ? 15.487 70.505 12.358 1.00 32.31 123 LYS A CA 1
ATOM 951 C C . LYS A 1 123 ? 15.621 69.110 11.739 1.00 32.31 123 LYS A C 1
ATOM 953 O O . LYS A 1 123 ? 16.734 68.643 11.511 1.00 32.31 123 LYS A O 1
ATOM 958 N N . GLY A 1 124 ? 14.494 68.471 11.433 1.00 26.50 124 GLY A N 1
ATOM 959 C CA . GLY A 1 124 ? 14.468 67.225 10.672 1.00 26.50 124 GLY A CA 1
ATOM 960 C C . GLY A 1 124 ? 14.941 67.449 9.234 1.00 26.50 124 GLY A C 1
ATOM 961 O O . GLY A 1 124 ? 14.313 68.189 8.479 1.00 26.50 124 GLY A O 1
ATOM 962 N N . ALA A 1 125 ? 16.041 66.803 8.852 1.00 28.09 125 ALA A N 1
ATOM 963 C CA . ALA A 1 125 ? 16.438 66.631 7.461 1.00 28.09 125 ALA A CA 1
ATOM 964 C C . ALA A 1 125 ? 15.989 65.237 7.002 1.00 28.09 125 ALA A C 1
ATOM 966 O O . ALA A 1 125 ? 16.580 64.231 7.388 1.00 28.09 125 ALA A O 1
ATOM 967 N N . ALA A 1 126 ? 14.937 65.174 6.186 1.00 27.70 126 ALA A N 1
ATOM 968 C CA . ALA A 1 126 ? 14.518 63.944 5.527 1.00 27.70 126 ALA A CA 1
ATOM 969 C C . ALA A 1 126 ? 15.466 63.655 4.351 1.00 27.70 126 ALA A C 1
ATOM 971 O O . ALA A 1 126 ? 15.447 64.362 3.343 1.00 27.70 126 ALA A O 1
ATOM 972 N N . LYS A 1 127 ? 16.310 62.624 4.470 1.00 32.94 127 LYS A N 1
ATOM 973 C CA . LYS A 1 127 ? 17.015 62.044 3.321 1.00 32.94 127 LYS A CA 1
ATOM 974 C C . LYS A 1 127 ? 16.173 60.898 2.771 1.00 32.94 127 LYS A C 1
ATOM 976 O O . LYS A 1 127 ? 16.053 59.858 3.404 1.00 32.94 127 LYS A O 1
ATOM 981 N N . SER A 1 128 ? 15.601 61.110 1.590 1.00 26.53 128 SER A N 1
ATOM 982 C CA . SER A 1 128 ? 15.008 60.047 0.780 1.00 26.53 128 SER A CA 1
ATOM 983 C C . SER A 1 128 ? 16.137 59.286 0.083 1.00 26.53 128 SER A C 1
ATOM 985 O O . SER A 1 128 ? 16.838 59.854 -0.754 1.00 26.53 128 SER A O 1
ATOM 987 N N . GLY A 1 129 ? 16.359 58.033 0.480 1.00 33.91 129 GLY A N 1
ATOM 988 C CA . GLY A 1 129 ? 17.248 57.096 -0.201 1.00 33.91 129 GLY A CA 1
ATOM 989 C C . GLY A 1 129 ? 16.418 55.997 -0.855 1.00 33.91 129 GLY A C 1
ATOM 990 O O . GLY A 1 129 ? 15.658 55.315 -0.177 1.00 33.91 129 GLY A O 1
ATOM 991 N N . ILE A 1 130 ? 16.548 55.835 -2.171 1.00 32.72 130 ILE A N 1
ATOM 992 C CA . ILE A 1 130 ? 15.955 54.720 -2.915 1.00 32.72 130 ILE A CA 1
ATOM 993 C C . ILE A 1 130 ? 16.926 53.538 -2.801 1.00 32.72 130 ILE A C 1
ATOM 995 O O . ILE A 1 130 ? 17.975 53.548 -3.444 1.00 32.72 130 ILE A O 1
ATOM 999 N N . ASN A 1 131 ? 16.600 52.538 -1.979 1.00 33.84 131 ASN A N 1
ATOM 1000 C CA . ASN A 1 131 ? 17.340 51.274 -1.939 1.00 33.84 131 ASN A CA 1
ATOM 1001 C C . ASN A 1 131 ? 16.859 50.360 -3.075 1.00 33.84 131 ASN A C 1
ATOM 1003 O O . ASN A 1 131 ? 15.683 50.002 -3.143 1.00 33.84 131 ASN A O 1
ATOM 1007 N N . TYR A 1 132 ? 17.776 49.977 -3.966 1.00 35.16 132 TYR A N 1
ATOM 1008 C CA . TYR A 1 132 ? 17.551 48.912 -4.943 1.00 35.16 132 TYR A CA 1
ATOM 1009 C C . TYR A 1 132 ? 17.520 47.561 -4.213 1.00 35.16 132 TYR A C 1
ATOM 1011 O O . TYR A 1 132 ? 18.418 47.259 -3.428 1.00 35.16 132 TYR A O 1
ATOM 1019 N N . GLY A 1 133 ? 16.459 46.782 -4.441 1.00 34.44 133 GLY A N 1
ATOM 1020 C CA . GLY A 1 133 ? 16.201 45.517 -3.753 1.00 34.44 133 GLY A CA 1
ATOM 1021 C C . GLY A 1 133 ? 17.314 44.488 -3.951 1.00 34.44 133 GLY A C 1
ATOM 1022 O O . GLY A 1 133 ? 17.770 44.266 -5.071 1.00 34.44 133 GLY A O 1
ATOM 1023 N N . SER A 1 134 ? 17.731 43.851 -2.857 1.00 39.16 134 SER A N 1
ATOM 1024 C CA . SER A 1 134 ? 18.592 42.675 -2.898 1.00 39.16 134 SER A CA 1
ATOM 1025 C C . SER A 1 134 ? 17.770 41.438 -3.268 1.00 39.16 134 SER A C 1
ATOM 1027 O O . SER A 1 134 ? 16.737 41.153 -2.662 1.00 39.16 134 SER A O 1
ATOM 1029 N N . GLU A 1 135 ? 18.236 40.686 -4.266 1.00 36.53 135 GLU A N 1
ATOM 1030 C CA . GLU A 1 135 ? 17.777 39.316 -4.496 1.00 36.53 135 GLU A CA 1
ATOM 1031 C C . GLU A 1 135 ? 18.265 38.452 -3.330 1.00 36.53 135 GLU A C 1
ATOM 1033 O O . GLU A 1 135 ? 19.460 38.214 -3.164 1.00 36.53 135 GLU A O 1
ATOM 1038 N N . SER A 1 136 ? 17.336 38.003 -2.491 1.00 34.62 136 SER A N 1
ATOM 1039 C CA . SER A 1 136 ? 17.594 36.948 -1.518 1.00 34.62 136 SER A CA 1
ATOM 1040 C C . SER A 1 136 ? 17.235 35.606 -2.156 1.00 34.62 136 SER A C 1
ATOM 1042 O O . SER A 1 136 ? 16.049 35.312 -2.326 1.00 34.62 136 SER A O 1
ATOM 1044 N N . SER A 1 137 ? 18.225 34.785 -2.510 1.00 35.69 137 SER A N 1
ATOM 1045 C CA . SER A 1 137 ? 17.990 33.359 -2.745 1.00 35.69 137 SER A CA 1
ATOM 1046 C C . SER A 1 137 ? 17.828 32.675 -1.386 1.00 35.69 137 SER A C 1
ATOM 1048 O O . SER A 1 137 ? 18.615 32.885 -0.464 1.00 35.69 137 SER A O 1
ATOM 1050 N N . THR A 1 138 ? 16.762 31.898 -1.224 1.00 32.69 138 THR A N 1
ATOM 1051 C CA . THR A 1 138 ? 16.594 31.009 -0.068 1.00 32.69 138 THR A CA 1
ATOM 1052 C C . THR A 1 138 ? 16.757 29.594 -0.589 1.00 32.69 138 THR A C 1
ATOM 1054 O O . THR A 1 138 ? 15.903 29.101 -1.319 1.00 32.69 138 THR A O 1
ATOM 1057 N N . THR A 1 139 ? 17.887 28.970 -0.270 1.00 34.56 139 THR A N 1
ATOM 1058 C CA . THR A 1 139 ? 18.137 27.563 -0.585 1.00 34.56 139 THR A CA 1
ATOM 1059 C C . THR A 1 139 ? 17.452 26.729 0.492 1.00 34.56 139 THR A C 1
ATOM 1061 O O . THR A 1 139 ? 17.860 26.746 1.654 1.00 34.56 139 THR A O 1
ATOM 1064 N N . GLU A 1 140 ? 16.357 26.063 0.137 1.00 34.78 140 GLU A N 1
ATOM 1065 C CA . GLU A 1 140 ? 15.605 25.201 1.047 1.00 34.78 140 GLU A CA 1
ATOM 1066 C C . GLU A 1 140 ? 16.081 23.757 0.849 1.00 34.78 140 GLU A C 1
ATOM 1068 O O . GLU A 1 140 ? 15.753 23.113 -0.144 1.00 34.78 140 GLU A O 1
ATOM 1073 N N . THR A 1 141 ? 16.901 23.248 1.772 1.00 34.38 141 THR A N 1
ATOM 1074 C CA . THR A 1 141 ? 17.397 21.866 1.717 1.00 34.38 141 THR A CA 1
ATOM 1075 C C . THR A 1 141 ? 16.342 20.928 2.297 1.00 34.38 141 THR A C 1
ATOM 1077 O O . THR A 1 141 ? 16.229 20.790 3.517 1.00 34.38 141 THR A O 1
ATOM 1080 N N . ARG A 1 142 ? 15.550 20.270 1.444 1.00 39.66 142 ARG A N 1
ATOM 1081 C CA . ARG A 1 142 ? 14.532 19.310 1.894 1.00 39.66 142 ARG A CA 1
ATOM 1082 C C . ARG A 1 142 ? 15.117 17.898 1.931 1.00 39.66 142 ARG A C 1
ATOM 1084 O O . ARG A 1 142 ? 15.676 17.413 0.955 1.00 39.66 142 ARG A O 1
ATOM 1091 N N . ARG A 1 143 ? 15.009 17.230 3.082 1.00 39.69 143 ARG A N 1
ATOM 1092 C CA . ARG A 1 143 ? 15.481 15.852 3.278 1.00 39.69 143 ARG A CA 1
ATOM 1093 C C . ARG A 1 143 ? 14.359 14.895 2.884 1.00 39.69 143 ARG A C 1
ATOM 1095 O O . ARG A 1 143 ? 13.473 14.641 3.694 1.00 39.69 143 ARG A O 1
ATOM 1102 N N . GLN A 1 144 ? 14.365 14.393 1.651 1.00 49.16 144 GLN A N 1
ATOM 1103 C CA . GLN A 1 144 ? 13.361 13.428 1.200 1.00 49.16 144 GLN A CA 1
ATOM 1104 C C . GLN A 1 144 ? 13.906 12.001 1.333 1.00 49.16 144 GLN A C 1
ATOM 1106 O O . GLN A 1 144 ? 14.970 11.664 0.811 1.00 49.16 144 GLN A O 1
ATOM 1111 N N . THR A 1 145 ? 13.189 11.157 2.074 1.00 57.94 145 THR A N 1
ATOM 1112 C CA . THR A 1 145 ? 13.456 9.716 2.125 1.00 57.94 145 THR A CA 1
ATOM 1113 C C . THR A 1 145 ? 13.146 9.126 0.753 1.00 57.94 145 THR A C 1
ATOM 1115 O O . THR A 1 145 ? 12.037 9.320 0.248 1.00 57.94 145 THR A O 1
ATOM 1118 N N . ARG A 1 146 ? 14.101 8.411 0.141 1.00 68.44 146 ARG A N 1
ATOM 1119 C CA . ARG A 1 146 ? 13.838 7.665 -1.098 1.00 68.44 146 ARG A CA 1
ATOM 1120 C C . ARG A 1 146 ? 12.692 6.684 -0.842 1.00 68.44 146 ARG A C 1
ATOM 1122 O O . ARG A 1 146 ? 12.777 5.858 0.062 1.00 68.44 146 ARG A O 1
ATOM 1129 N N . ARG A 1 147 ? 11.626 6.777 -1.640 1.00 83.19 147 ARG A N 1
ATOM 1130 C CA . ARG A 1 147 ? 10.452 5.879 -1.583 1.00 83.19 147 ARG A CA 1
ATOM 1131 C C . ARG A 1 147 ? 10.661 4.593 -2.390 1.00 83.19 147 ARG A C 1
ATOM 1133 O O . ARG A 1 147 ? 9.714 3.919 -2.784 1.00 83.19 147 ARG A O 1
ATOM 1140 N N . TRP A 1 148 ? 11.918 4.267 -2.668 1.00 88.00 148 TRP A N 1
ATOM 1141 C CA . TRP A 1 148 ? 12.330 3.072 -3.378 1.00 88.00 148 TRP A CA 1
ATOM 1142 C C . TRP A 1 148 ? 13.667 2.575 -2.828 1.00 88.00 148 TRP A C 1
ATOM 1144 O O . TRP A 1 148 ? 14.451 3.343 -2.267 1.00 88.00 148 TRP A O 1
ATOM 1154 N N . LYS A 1 149 ? 13.931 1.279 -2.988 1.00 88.44 149 LYS A N 1
ATOM 1155 C CA . LYS A 1 149 ? 15.195 0.636 -2.618 1.00 88.44 149 LYS A CA 1
ATOM 1156 C C . LYS A 1 149 ? 15.552 -0.456 -3.617 1.00 88.44 149 LYS A C 1
ATOM 1158 O O . LYS A 1 149 ? 14.677 -1.111 -4.180 1.00 88.44 149 LYS A O 1
ATOM 1163 N N . GLN A 1 150 ? 16.843 -0.694 -3.802 1.00 86.12 150 GLN A N 1
ATOM 1164 C CA . GLN A 1 150 ? 17.308 -1.853 -4.551 1.00 86.12 150 GLN A CA 1
ATOM 1165 C C . GLN A 1 150 ? 17.235 -3.099 -3.658 1.00 86.12 150 GLN A C 1
ATOM 1167 O O . GLN A 1 150 ? 17.806 -3.116 -2.569 1.00 86.12 150 GLN A O 1
ATOM 1172 N N . VAL A 1 151 ? 16.537 -4.140 -4.113 1.00 87.44 151 VAL A N 1
ATOM 1173 C CA . VAL A 1 151 ? 16.401 -5.414 -3.375 1.00 87.44 151 VAL A CA 1
ATOM 1174 C C . VAL A 1 151 ? 17.267 -6.512 -3.993 1.00 87.44 151 VAL A C 1
ATOM 1176 O O . VAL A 1 151 ? 17.688 -7.438 -3.304 1.00 87.44 151 VAL A O 1
ATOM 1179 N N . GLY A 1 152 ? 17.590 -6.388 -5.281 1.00 85.69 152 GLY A N 1
ATOM 1180 C CA . GLY A 1 152 ? 18.449 -7.321 -5.999 1.00 85.69 152 GLY A CA 1
ATOM 1181 C C . GLY A 1 152 ? 19.237 -6.642 -7.120 1.00 85.69 152 GLY A C 1
ATOM 1182 O O . GLY A 1 152 ? 19.001 -5.472 -7.425 1.00 85.69 152 GLY A O 1
ATOM 1183 N N . PRO A 1 153 ? 20.153 -7.366 -7.785 1.00 85.56 153 PRO A N 1
ATOM 1184 C CA . PRO A 1 153 ? 21.005 -6.804 -8.839 1.00 85.56 153 PRO A CA 1
ATOM 1185 C C . PRO A 1 153 ? 20.210 -6.235 -10.023 1.00 85.56 153 PRO A C 1
ATOM 1187 O O . PRO A 1 153 ? 20.724 -5.395 -10.752 1.00 85.56 153 PRO A O 1
ATOM 1190 N N . GLN A 1 154 ? 18.965 -6.677 -10.204 1.00 90.50 154 GLN A N 1
ATOM 1191 C CA . GLN A 1 154 ? 18.078 -6.323 -11.312 1.00 90.50 154 GLN A CA 1
ATOM 1192 C C . GLN A 1 154 ? 16.678 -5.910 -10.828 1.00 90.50 154 GLN A C 1
ATOM 1194 O O . GLN A 1 154 ? 15.738 -5.865 -11.616 1.00 90.50 154 GLN A O 1
ATOM 1199 N N . THR A 1 155 ? 16.518 -5.639 -9.528 1.00 91.38 155 THR A N 1
ATOM 1200 C CA . THR A 1 155 ? 15.196 -5.444 -8.920 1.00 91.38 155 THR A CA 1
ATOM 1201 C C . THR A 1 155 ? 15.173 -4.228 -8.009 1.00 91.38 155 THR A C 1
ATOM 1203 O O . THR A 1 155 ? 15.946 -4.140 -7.048 1.00 91.38 155 THR A O 1
ATOM 1206 N N . ILE A 1 156 ? 14.235 -3.327 -8.289 1.00 92.00 156 ILE A N 1
ATOM 1207 C CA . ILE A 1 156 ? 13.920 -2.154 -7.473 1.00 92.00 156 ILE A CA 1
ATOM 1208 C C . ILE A 1 156 ? 12.541 -2.356 -6.852 1.00 92.00 156 ILE A C 1
ATOM 1210 O O . ILE A 1 156 ? 11.597 -2.743 -7.530 1.00 92.00 156 ILE A O 1
ATOM 1214 N N . GLU A 1 157 ? 12.414 -2.090 -5.561 1.00 93.50 157 GLU A N 1
ATOM 1215 C CA . GLU A 1 157 ? 11.145 -2.101 -4.840 1.00 93.50 157 GLU A CA 1
ATOM 1216 C C . GLU A 1 157 ? 10.747 -0.668 -4.504 1.00 93.50 157 GLU A C 1
ATOM 1218 O O . GLU A 1 157 ? 11.572 0.100 -4.011 1.00 93.50 157 GLU A O 1
ATOM 1223 N N . VAL A 1 158 ? 9.489 -0.318 -4.761 1.00 92.62 158 VAL A N 1
ATOM 1224 C CA . VAL A 1 158 ? 8.913 1.002 -4.486 1.00 92.62 158 VAL A CA 1
ATOM 1225 C C . VAL A 1 158 ? 7.847 0.850 -3.405 1.00 92.62 158 VAL A C 1
ATOM 1227 O O . VAL A 1 158 ? 6.960 0.004 -3.529 1.00 92.62 158 VAL A O 1
ATOM 1230 N N . GLU A 1 159 ? 7.939 1.644 -2.341 1.00 91.06 159 GLU A N 1
ATOM 1231 C CA . GLU A 1 159 ? 7.040 1.600 -1.185 1.00 91.06 159 GLU A CA 1
ATOM 1232 C C . GLU A 1 159 ? 6.983 2.973 -0.494 1.00 91.06 159 GLU A C 1
ATOM 1234 O O . GLU A 1 159 ? 8.013 3.614 -0.290 1.00 91.06 159 GLU A O 1
ATOM 1239 N N . ASP A 1 160 ? 5.788 3.406 -0.078 1.00 83.44 160 ASP A N 1
ATOM 1240 C CA . ASP A 1 160 ? 5.585 4.673 0.641 1.00 83.44 160 ASP A CA 1
ATOM 1241 C C . ASP A 1 160 ? 4.898 4.459 1.997 1.00 83.44 160 ASP A C 1
ATOM 1243 O O . ASP A 1 160 ? 3.746 4.834 2.209 1.00 83.44 160 ASP A O 1
ATOM 1247 N N . ALA A 1 161 ? 5.593 3.788 2.922 1.00 78.44 161 ALA A N 1
ATOM 1248 C CA . ALA A 1 161 ? 5.119 3.544 4.292 1.00 78.44 161 ALA A CA 1
ATOM 1249 C C . ALA A 1 161 ? 3.678 2.979 4.363 1.00 78.44 161 ALA A C 1
ATOM 1251 O O . ALA A 1 161 ? 2.881 3.358 5.225 1.00 78.44 161 ALA A O 1
ATOM 1252 N N . GLY A 1 162 ? 3.327 2.096 3.421 1.00 77.25 162 GLY A N 1
ATOM 1253 C CA . GLY A 1 162 ? 2.004 1.473 3.310 1.00 77.25 162 GLY A CA 1
ATOM 1254 C C . GLY A 1 162 ? 0.885 2.354 2.734 1.00 77.25 162 GLY A C 1
ATOM 1255 O O . GLY A 1 162 ? -0.262 1.895 2.684 1.00 77.25 162 GLY A O 1
ATOM 1256 N N . ARG A 1 163 ? 1.183 3.588 2.307 1.00 82.06 163 ARG A N 1
ATOM 1257 C CA . ARG A 1 163 ? 0.262 4.468 1.567 1.00 82.06 163 ARG A CA 1
ATOM 1258 C C . ARG A 1 163 ? 0.192 4.068 0.095 1.00 82.06 163 ARG A C 1
ATOM 1260 O O . ARG A 1 163 ? 1.087 3.393 -0.406 1.00 82.06 163 ARG A O 1
ATOM 1267 N N . THR A 1 164 ? -0.861 4.510 -0.588 1.00 87.75 164 THR A N 1
ATOM 1268 C CA . THR A 1 164 ? -0.921 4.463 -2.052 1.00 87.75 164 THR A CA 1
ATOM 1269 C C . THR A 1 164 ? 0.244 5.267 -2.635 1.00 87.75 164 THR A C 1
ATOM 1271 O O . THR A 1 164 ? 0.507 6.389 -2.205 1.00 87.75 164 THR A O 1
ATOM 1274 N N . LEU A 1 165 ? 0.951 4.669 -3.586 1.00 90.06 165 LEU A N 1
ATOM 1275 C CA . LEU A 1 165 ? 2.024 5.275 -4.354 1.00 90.06 165 LEU A CA 1
ATOM 1276 C C . LEU A 1 165 ? 1.426 6.340 -5.278 1.00 90.06 165 LEU A C 1
ATOM 1278 O O . LEU A 1 165 ? 0.499 6.058 -6.034 1.00 90.06 165 LEU A O 1
ATOM 1282 N N . GLU A 1 166 ? 1.975 7.550 -5.233 1.00 88.50 166 GLU A N 1
ATOM 1283 C CA . GLU A 1 166 ? 1.487 8.684 -6.016 1.00 88.50 166 GLU A CA 1
ATOM 1284 C C . GLU A 1 166 ? 2.658 9.499 -6.572 1.00 88.50 166 GLU A C 1
ATOM 1286 O O . GLU A 1 166 ? 3.630 9.789 -5.868 1.00 88.50 166 GLU A O 1
ATOM 1291 N N . GLY A 1 167 ? 2.542 9.893 -7.838 1.00 88.81 167 GLY A N 1
ATOM 1292 C CA . GLY A 1 167 ? 3.519 10.703 -8.548 1.00 88.81 167 GLY A CA 1
ATOM 1293 C C . GLY A 1 167 ? 4.699 9.897 -9.085 1.00 88.81 167 GLY A C 1
ATOM 1294 O O . GLY A 1 167 ? 4.672 8.669 -9.180 1.00 88.81 167 GLY A O 1
ATOM 1295 N N . GLN A 1 168 ? 5.750 10.610 -9.484 1.00 87.94 168 GLN A N 1
ATOM 1296 C CA . GLN A 1 168 ? 6.984 10.005 -9.971 1.00 87.94 168 GLN A CA 1
ATOM 1297 C C . GLN A 1 168 ? 7.874 9.636 -8.780 1.00 87.94 168 GLN A C 1
ATOM 1299 O O . GLN A 1 168 ? 8.479 10.503 -8.156 1.00 87.94 168 GLN A O 1
ATOM 1304 N N . LEU A 1 169 ? 7.914 8.346 -8.439 1.00 87.94 169 LEU A N 1
ATOM 1305 C CA . LEU A 1 169 ? 8.624 7.857 -7.250 1.00 87.94 169 LEU A CA 1
ATOM 1306 C C . LEU A 1 169 ? 10.034 7.358 -7.551 1.00 87.94 169 LEU A C 1
ATOM 1308 O O . LEU A 1 169 ? 10.862 7.302 -6.647 1.00 87.94 169 LEU A O 1
ATOM 1312 N N . VAL A 1 170 ? 10.303 7.014 -8.809 1.00 88.62 170 VAL A N 1
ATOM 1313 C CA . VAL A 1 170 ? 11.639 6.713 -9.323 1.00 88.62 170 VAL A CA 1
ATOM 1314 C C . VAL A 1 170 ? 11.870 7.676 -10.484 1.00 88.62 170 VAL A C 1
ATOM 1316 O O . VAL A 1 170 ? 11.147 7.613 -11.482 1.00 88.62 170 VAL A O 1
ATOM 1319 N N . ASP A 1 171 ? 12.828 8.592 -10.353 1.00 88.69 171 ASP A N 1
ATOM 1320 C CA . ASP A 1 171 ? 13.115 9.605 -11.372 1.00 88.69 171 ASP A CA 1
ATOM 1321 C C . ASP A 1 171 ? 14.540 9.468 -11.897 1.00 88.69 171 ASP A C 1
ATOM 1323 O O . ASP A 1 171 ? 15.504 9.721 -11.182 1.00 88.69 171 ASP A O 1
ATOM 1327 N N . ARG A 1 172 ? 14.647 9.048 -13.163 1.00 87.50 172 ARG A N 1
ATOM 1328 C CA . ARG A 1 172 ? 15.896 8.925 -13.937 1.00 87.50 172 ARG A CA 1
ATOM 1329 C C . ARG A 1 172 ? 17.044 8.284 -13.157 1.00 87.50 172 ARG A C 1
ATOM 1331 O O . ARG A 1 172 ? 18.197 8.696 -13.262 1.00 87.50 172 ARG A O 1
ATOM 1338 N N . GLU A 1 173 ? 16.727 7.251 -12.388 1.00 88.75 173 GLU A N 1
ATOM 1339 C CA . GLU A 1 173 ? 17.700 6.597 -11.528 1.00 88.75 173 GLU A CA 1
ATOM 1340 C C . GLU A 1 173 ? 18.660 5.762 -12.371 1.00 88.75 173 GLU A C 1
ATOM 1342 O O . GLU A 1 173 ? 18.247 4.868 -13.116 1.00 88.75 173 GLU A O 1
ATOM 1347 N N . LYS A 1 174 ? 19.957 6.049 -12.254 1.00 89.44 174 LYS A N 1
ATOM 1348 C CA . LYS A 1 174 ? 21.019 5.333 -12.968 1.00 89.44 174 LYS A CA 1
ATOM 1349 C C . LYS A 1 174 ? 21.333 4.025 -12.253 1.00 89.44 174 LYS A C 1
ATOM 1351 O O . LYS A 1 174 ? 22.117 3.995 -11.308 1.00 89.44 174 LYS A O 1
ATOM 1356 N N . GLY A 1 175 ? 20.699 2.942 -12.695 1.00 86.62 175 GLY A N 1
ATOM 1357 C CA . GLY A 1 175 ? 20.842 1.634 -12.051 1.00 86.62 175 GLY A CA 1
ATOM 1358 C C . GLY A 1 175 ? 21.934 0.757 -12.662 1.00 86.62 175 GLY A C 1
ATOM 1359 O O . GLY A 1 175 ? 22.627 0.033 -11.944 1.00 86.62 175 GLY A O 1
ATOM 1360 N N . TRP A 1 176 ? 22.119 0.821 -13.985 1.00 92.62 176 TRP A N 1
ATOM 1361 C CA . TRP A 1 176 ? 22.958 -0.139 -14.710 1.00 92.62 176 TRP A CA 1
ATOM 1362 C C . TRP A 1 176 ? 23.792 0.522 -15.799 1.00 92.62 176 TRP A C 1
ATOM 1364 O O . TRP A 1 176 ? 23.304 1.380 -16.523 1.00 92.62 176 TRP A O 1
ATOM 1374 N N . PHE A 1 177 ? 25.029 0.065 -15.954 1.00 93.06 177 PHE A N 1
ATOM 1375 C CA . PHE A 1 177 ? 25.806 0.242 -17.169 1.00 93.06 177 PHE A CA 1
ATOM 1376 C C . PHE A 1 177 ? 25.642 -1.013 -18.022 1.00 93.06 177 PHE A C 1
ATOM 1378 O O . PHE A 1 177 ? 25.898 -2.120 -17.557 1.00 93.06 177 PHE A O 1
ATOM 1385 N N . VAL A 1 178 ? 25.187 -0.872 -19.260 1.00 93.56 178 VAL A N 1
ATOM 1386 C CA . VAL A 1 178 ? 24.825 -2.006 -20.115 1.00 93.56 178 VAL A CA 1
ATOM 1387 C C . VAL A 1 178 ? 25.763 -2.068 -21.305 1.00 93.56 178 VAL A C 1
ATOM 1389 O O . VAL A 1 178 ? 25.895 -1.092 -22.037 1.00 93.56 178 VAL A O 1
ATOM 1392 N N . LYS A 1 179 ? 26.396 -3.223 -21.524 1.00 93.88 179 LYS A N 1
ATOM 1393 C CA . LYS A 1 179 ? 27.244 -3.491 -22.696 1.00 93.88 179 LYS A CA 1
ATOM 1394 C C . LYS A 1 179 ? 26.528 -4.458 -23.643 1.00 93.88 179 LYS A C 1
ATOM 1396 O O . LYS A 1 179 ? 26.335 -5.613 -23.257 1.00 93.88 179 LYS A O 1
ATOM 1401 N N . PRO A 1 180 ? 26.113 -4.028 -24.848 1.00 92.19 180 PRO A N 1
ATOM 1402 C CA . PRO A 1 180 ? 25.582 -4.933 -25.866 1.00 92.19 180 PRO A CA 1
ATOM 1403 C C . PRO A 1 180 ? 26.595 -6.021 -26.241 1.00 92.19 180 PRO A C 1
ATOM 1405 O O . PRO A 1 180 ? 27.795 -5.755 -26.289 1.00 92.19 180 PRO A O 1
ATOM 1408 N N . ASP A 1 181 ? 26.122 -7.232 -26.536 1.00 90.00 181 ASP A N 1
ATOM 1409 C CA . ASP A 1 181 ? 26.957 -8.285 -27.115 1.00 90.00 181 ASP A CA 1
ATOM 1410 C C . ASP A 1 181 ? 27.198 -7.981 -28.607 1.00 90.00 181 ASP A C 1
ATOM 1412 O O . ASP A 1 181 ? 26.254 -8.033 -29.403 1.00 90.00 181 ASP A O 1
ATOM 1416 N N . PRO A 1 182 ? 28.442 -7.681 -29.027 1.00 85.75 182 PRO A N 1
ATOM 1417 C CA . PRO A 1 182 ? 28.731 -7.317 -30.410 1.00 85.75 182 PRO A CA 1
ATOM 1418 C C . PRO A 1 182 ? 28.541 -8.486 -31.382 1.00 85.75 182 PRO A C 1
ATOM 1420 O O . PRO A 1 182 ? 28.469 -8.263 -32.587 1.00 85.75 182 PRO A O 1
ATOM 1423 N N . THR A 1 183 ? 28.445 -9.729 -30.904 1.00 86.81 183 THR A N 1
ATOM 1424 C CA . THR A 1 183 ? 28.222 -10.907 -31.758 1.00 86.81 183 THR A CA 1
ATOM 1425 C C . THR A 1 183 ? 26.757 -11.104 -32.140 1.00 86.81 183 THR A C 1
ATOM 1427 O O . THR A 1 183 ? 26.456 -11.927 -33.003 1.00 86.81 183 THR A O 1
ATOM 1430 N N . LYS A 1 184 ? 25.841 -10.359 -31.510 1.00 88.19 184 LYS A N 1
ATOM 1431 C CA . LYS A 1 184 ? 24.396 -10.462 -31.717 1.00 88.19 184 LYS A CA 1
ATOM 1432 C C . LYS A 1 184 ? 23.872 -9.306 -32.558 1.00 88.19 184 LYS A C 1
ATOM 1434 O O . LYS A 1 184 ? 24.435 -8.213 -32.570 1.00 88.19 184 LYS A O 1
ATOM 1439 N N . ASP A 1 185 ? 22.771 -9.558 -33.256 1.00 86.44 185 ASP A N 1
ATOM 1440 C CA . ASP A 1 185 ? 22.140 -8.573 -34.141 1.00 86.44 185 ASP A CA 1
ATOM 1441 C C . ASP A 1 185 ? 21.281 -7.556 -33.386 1.00 86.44 185 ASP A C 1
ATOM 1443 O O . ASP A 1 185 ? 21.001 -6.467 -33.896 1.00 86.44 185 ASP A O 1
ATOM 1447 N N . PHE A 1 186 ? 20.892 -7.898 -32.155 1.00 88.50 186 PHE A N 1
ATOM 1448 C CA . PHE A 1 186 ? 20.153 -7.029 -31.256 1.00 88.50 186 PHE A CA 1
ATOM 1449 C C . PHE A 1 186 ? 20.571 -7.225 -29.795 1.00 88.50 186 PHE A C 1
ATOM 1451 O O . PHE A 1 186 ? 21.064 -8.281 -29.403 1.00 88.50 186 PHE A O 1
ATOM 1458 N N . SER A 1 187 ? 20.303 -6.204 -28.988 1.00 90.50 187 SER A N 1
ATOM 1459 C CA . SER A 1 187 ? 20.376 -6.205 -27.527 1.00 90.50 187 SER A CA 1
ATOM 1460 C C . SER A 1 187 ? 19.067 -5.637 -26.990 1.00 90.50 187 SER A C 1
ATOM 1462 O O . SER A 1 187 ? 18.553 -4.662 -27.535 1.00 90.50 187 SER A O 1
ATOM 1464 N N . ALA A 1 188 ? 18.509 -6.225 -25.936 1.00 91.44 188 ALA A N 1
ATOM 1465 C CA . ALA A 1 188 ? 17.242 -5.774 -25.374 1.00 91.44 188 ALA A CA 1
ATOM 1466 C C . ALA A 1 188 ? 17.289 -5.701 -23.850 1.00 91.44 188 ALA A C 1
ATOM 1468 O O . ALA A 1 188 ? 17.832 -6.581 -23.181 1.00 91.44 188 ALA A O 1
ATOM 1469 N N . VAL A 1 189 ? 16.659 -4.660 -23.315 1.00 93.19 189 VAL A N 1
ATOM 1470 C CA . VAL A 1 189 ? 16.392 -4.504 -21.890 1.00 93.19 189 VAL A CA 1
ATOM 1471 C C . VAL A 1 189 ? 14.891 -4.369 -21.683 1.00 93.19 189 VAL A C 1
ATOM 1473 O O . VAL A 1 189 ? 14.236 -3.568 -22.352 1.00 93.19 189 VAL A O 1
ATOM 1476 N N . VAL A 1 190 ? 14.347 -5.164 -20.767 1.00 92.75 190 VAL A N 1
ATOM 1477 C CA . VAL A 1 190 ? 12.915 -5.219 -20.463 1.00 92.75 190 VAL A CA 1
ATOM 1478 C C . VAL A 1 190 ? 12.709 -4.815 -19.015 1.00 92.75 190 VAL A C 1
ATOM 1480 O O . VAL A 1 190 ? 13.177 -5.513 -18.123 1.00 92.75 190 VAL A O 1
ATOM 1483 N N . ALA A 1 191 ? 12.001 -3.716 -18.770 1.00 93.56 191 ALA A N 1
ATOM 1484 C CA . ALA A 1 191 ? 11.535 -3.365 -17.434 1.00 93.56 191 ALA A CA 1
ATOM 1485 C C . ALA A 1 191 ? 10.092 -3.836 -17.262 1.00 93.56 191 ALA A C 1
ATOM 1487 O O . ALA A 1 191 ? 9.222 -3.466 -18.048 1.00 93.56 191 ALA A O 1
ATOM 1488 N N . THR A 1 192 ? 9.842 -4.625 -16.225 1.00 93.50 192 THR A N 1
ATOM 1489 C CA . THR A 1 192 ? 8.514 -5.126 -15.868 1.00 93.50 192 THR A CA 1
ATOM 1490 C C . THR A 1 192 ? 8.146 -4.586 -14.497 1.00 93.50 192 THR A C 1
ATOM 1492 O O . THR A 1 192 ? 8.830 -4.866 -13.514 1.00 93.50 192 THR A O 1
ATOM 1495 N N . LEU A 1 193 ? 7.071 -3.806 -14.432 1.00 94.38 193 LEU A N 1
ATOM 1496 C CA . LEU A 1 193 ? 6.504 -3.310 -13.187 1.00 94.38 193 LEU A CA 1
ATOM 1497 C C . LEU A 1 193 ? 5.416 -4.274 -12.713 1.00 94.38 193 LEU A C 1
ATOM 1499 O O . LEU A 1 193 ? 4.400 -4.450 -13.391 1.00 94.38 193 LEU A O 1
ATOM 1503 N N . THR A 1 194 ? 5.620 -4.882 -11.549 1.00 94.12 194 THR A N 1
ATOM 1504 C CA . THR A 1 194 ? 4.729 -5.892 -10.978 1.00 94.12 194 THR A CA 1
ATOM 1505 C C . THR A 1 194 ? 4.186 -5.501 -9.606 1.00 94.12 194 THR A C 1
ATOM 1507 O O . THR A 1 194 ? 4.763 -4.686 -8.880 1.00 94.12 194 THR A O 1
ATOM 1510 N N . THR A 1 195 ? 3.045 -6.088 -9.240 1.00 93.31 195 THR A N 1
ATOM 1511 C CA . THR A 1 195 ? 2.438 -5.950 -7.911 1.00 93.31 195 THR A CA 1
ATOM 1512 C C . THR A 1 195 ? 1.775 -7.250 -7.443 1.00 93.31 195 THR A C 1
ATOM 1514 O O . THR A 1 195 ? 1.652 -8.215 -8.200 1.00 93.31 195 THR A O 1
ATOM 1517 N N . ARG A 1 196 ? 1.339 -7.280 -6.181 1.00 90.00 196 ARG A N 1
ATOM 1518 C CA . ARG A 1 196 ? 0.699 -8.433 -5.529 1.00 90.00 196 ARG A CA 1
ATOM 1519 C C . ARG A 1 196 ? -0.659 -8.061 -4.950 1.00 90.00 196 ARG A C 1
ATOM 1521 O O . ARG A 1 196 ? -0.975 -6.884 -4.794 1.00 90.00 196 ARG A O 1
ATOM 1528 N N . ALA A 1 197 ? -1.466 -9.059 -4.599 1.00 84.31 197 ALA A N 1
ATOM 1529 C CA . ALA A 1 197 ? -2.848 -8.842 -4.156 1.00 84.31 197 ALA A CA 1
ATOM 1530 C C . ALA A 1 197 ? -2.921 -7.999 -2.879 1.00 84.31 197 ALA A C 1
ATOM 1532 O O . ALA A 1 197 ? -3.764 -7.111 -2.757 1.00 84.31 197 ALA A O 1
ATOM 1533 N N . GLU A 1 198 ? -1.999 -8.241 -1.952 1.00 84.62 198 GLU A N 1
ATOM 1534 C CA . GLU A 1 198 ? -1.866 -7.516 -0.695 1.00 84.62 198 GLU A CA 1
ATOM 1535 C C . GLU A 1 198 ? -1.317 -6.088 -0.875 1.00 84.62 198 GLU A C 1
ATOM 1537 O O . GLU A 1 198 ? -1.497 -5.240 0.002 1.00 84.62 198 GLU A O 1
ATOM 1542 N N . TRP A 1 199 ? -0.691 -5.798 -2.020 1.00 90.56 199 TRP A N 1
ATOM 1543 C CA . TRP A 1 199 ? -0.166 -4.474 -2.366 1.00 90.56 199 TRP A CA 1
ATOM 1544 C C . TRP A 1 199 ? -1.173 -3.614 -3.127 1.00 90.56 199 TRP A C 1
ATOM 1546 O O . TRP A 1 199 ? -0.966 -2.410 -3.244 1.00 90.56 199 TRP A O 1
ATOM 1556 N N . ILE A 1 200 ? -2.276 -4.195 -3.600 1.00 90.19 200 ILE A N 1
ATOM 1557 C CA . ILE A 1 200 ? -3.360 -3.451 -4.239 1.00 90.19 200 ILE A CA 1
ATOM 1558 C C . ILE A 1 200 ? -4.321 -2.921 -3.176 1.00 90.19 200 ILE A C 1
ATOM 1560 O O . ILE A 1 200 ? -4.767 -3.631 -2.262 1.00 90.19 200 ILE A O 1
ATOM 1564 N N . GLN A 1 201 ? -4.681 -1.654 -3.334 1.00 87.44 201 GLN A N 1
ATOM 1565 C CA . GLN A 1 201 ? -5.714 -0.984 -2.572 1.00 87.44 201 GLN A CA 1
ATOM 1566 C C . GLN A 1 201 ? -6.888 -0.667 -3.488 1.00 87.44 201 GLN A C 1
ATOM 1568 O O . GLN A 1 201 ? -6.731 0.029 -4.484 1.00 87.44 201 GLN A O 1
ATOM 1573 N N . PHE A 1 202 ? -8.074 -1.141 -3.109 1.00 86.19 202 PHE A N 1
ATOM 1574 C CA . PHE A 1 202 ? -9.309 -0.607 -3.666 1.00 86.19 202 PHE A CA 1
ATOM 1575 C C . PHE A 1 202 ? -9.819 0.506 -2.765 1.00 86.19 202 PHE A C 1
ATOM 1577 O O . PHE A 1 202 ? -10.000 0.303 -1.562 1.00 86.19 202 PHE A O 1
ATOM 1584 N N . GLY A 1 203 ? -9.964 1.690 -3.349 1.00 76.19 203 GLY A N 1
ATOM 1585 C CA . GLY A 1 203 ? -10.503 2.870 -2.694 1.00 76.19 203 GLY A CA 1
ATOM 1586 C C . GLY A 1 203 ? -12.023 2.911 -2.814 1.00 76.19 203 GLY A C 1
ATOM 1587 O O . GLY A 1 203 ? -12.737 2.006 -2.377 1.00 76.19 203 GLY A O 1
ATOM 1588 N N . ARG A 1 204 ? -12.527 3.995 -3.401 1.00 72.75 204 ARG A N 1
ATOM 1589 C CA . ARG A 1 204 ? -13.954 4.180 -3.660 1.00 72.75 204 ARG A CA 1
ATOM 1590 C C . ARG A 1 204 ? -14.449 3.163 -4.691 1.00 72.75 204 ARG A C 1
ATOM 1592 O O . ARG A 1 204 ? -13.793 2.919 -5.696 1.00 72.75 204 ARG A O 1
ATOM 1599 N N . VAL A 1 205 ? -15.618 2.587 -4.439 1.00 71.88 205 VAL A N 1
ATOM 1600 C CA . VAL A 1 205 ? -16.369 1.831 -5.443 1.00 71.88 205 VAL A CA 1
ATOM 1601 C C . VAL A 1 205 ? -17.501 2.742 -5.884 1.00 71.88 205 VAL A C 1
ATOM 1603 O O . VAL A 1 205 ? -18.306 3.137 -5.038 1.00 71.88 205 VAL A O 1
ATOM 1606 N N . ASP A 1 206 ? -17.504 3.145 -7.151 1.00 68.38 206 ASP A N 1
ATOM 1607 C CA . ASP A 1 206 ? -18.582 3.980 -7.679 1.00 68.38 206 ASP A CA 1
ATOM 1608 C C . ASP A 1 206 ? -19.781 3.133 -8.081 1.00 68.38 206 ASP A C 1
ATOM 1610 O O . ASP A 1 206 ? -19.651 1.936 -8.355 1.00 68.38 206 ASP A O 1
ATOM 1614 N N . ASP A 1 207 ? -20.955 3.774 -8.025 1.00 55.16 207 ASP A N 1
ATOM 1615 C CA . ASP A 1 207 ? -22.250 3.136 -8.217 1.00 55.16 207 ASP A CA 1
ATOM 1616 C C . ASP A 1 207 ? -22.227 2.268 -9.473 1.00 55.16 207 ASP A C 1
ATOM 1618 O O . ASP A 1 207 ? -22.042 2.731 -10.598 1.00 55.16 207 ASP A O 1
ATOM 1622 N N . VAL A 1 208 ? -22.405 0.973 -9.225 1.00 55.72 208 VAL A N 1
ATOM 1623 C CA . VAL A 1 208 ? -22.656 -0.043 -10.233 1.00 55.72 208 VAL A CA 1
ATOM 1624 C C . VAL A 1 208 ? -23.881 0.441 -10.997 1.00 55.72 208 VAL A C 1
ATOM 1626 O O . VAL A 1 208 ? -24.963 0.464 -10.414 1.00 55.72 208 VAL A O 1
ATOM 1629 N N . GLU A 1 209 ? -23.768 0.820 -12.270 1.00 56.38 209 GLU A N 1
ATOM 1630 C CA . GLU A 1 209 ? -24.911 0.622 -13.160 1.00 56.38 209 GLU A CA 1
ATOM 1631 C C . GLU A 1 209 ? -25.066 -0.897 -13.227 1.00 56.38 209 GLU A C 1
ATOM 1633 O O . GLU A 1 209 ? -24.228 -1.553 -13.847 1.00 56.38 209 GLU A O 1
ATOM 1638 N N . PRO A 1 210 ? -26.012 -1.512 -12.488 1.00 56.94 210 PRO A N 1
ATOM 1639 C CA . PRO A 1 210 ? -25.984 -2.947 -12.294 1.00 56.94 210 PRO A CA 1
ATOM 1640 C C . PRO A 1 210 ? -26.366 -3.593 -13.619 1.00 56.94 210 PRO A C 1
ATOM 1642 O O . PRO A 1 210 ? -27.545 -3.671 -13.965 1.00 56.94 210 PRO A O 1
ATOM 1645 N N . SER A 1 211 ? -25.376 -4.054 -14.374 1.00 57.53 211 SER A N 1
ATOM 1646 C CA . SER A 1 211 ? -25.607 -4.981 -15.464 1.00 57.53 211 SER A CA 1
ATOM 1647 C C . SER A 1 211 ? -25.865 -6.354 -14.836 1.00 57.53 211 SER A C 1
ATOM 1649 O O . SER A 1 211 ? -25.024 -6.916 -14.140 1.00 57.53 211 SER A O 1
ATOM 1651 N N . GLY A 1 212 ? -27.082 -6.873 -14.995 1.00 66.00 212 GLY A N 1
ATOM 1652 C CA . GLY A 1 212 ? -27.409 -8.252 -14.627 1.00 66.00 212 GLY A CA 1
ATOM 1653 C C . GLY A 1 212 ? -27.597 -8.557 -13.129 1.00 66.00 212 GLY A C 1
ATOM 1654 O O . GLY A 1 212 ? -27.602 -7.696 -12.243 1.00 66.00 212 GLY A O 1
ATOM 1655 N N . GLY A 1 213 ? -27.841 -9.841 -12.844 1.00 77.31 213 GLY A N 1
ATOM 1656 C CA . GLY A 1 213 ? -28.185 -10.339 -11.506 1.00 77.31 213 GLY A CA 1
ATOM 1657 C C . GLY A 1 213 ? -27.011 -10.362 -10.521 1.00 77.31 213 GLY A C 1
ATOM 1658 O O . GLY A 1 213 ? -27.206 -10.103 -9.329 1.00 77.31 213 GLY A O 1
ATOM 1659 N N . ILE A 1 214 ? -25.794 -10.628 -11.009 1.00 83.75 214 ILE A N 1
ATOM 1660 C CA . ILE A 1 214 ? -24.577 -10.700 -10.186 1.00 83.75 214 ILE A CA 1
ATOM 1661 C C . ILE A 1 214 ? -24.177 -9.294 -9.728 1.00 83.75 214 ILE A C 1
ATOM 1663 O O . ILE A 1 214 ? -23.997 -9.083 -8.526 1.00 83.75 214 ILE A O 1
ATOM 1667 N N . GLY A 1 215 ? -24.146 -8.313 -10.639 1.00 79.62 215 GLY A N 1
ATOM 1668 C CA . GLY A 1 215 ? -23.854 -6.910 -10.317 1.00 79.62 215 GLY A CA 1
ATOM 1669 C C . GLY A 1 215 ? -24.770 -6.338 -9.226 1.00 79.62 215 GLY A C 1
ATOM 1670 O O . GLY A 1 215 ? -24.294 -5.755 -8.250 1.00 79.62 215 GLY A O 1
ATOM 1671 N N . MET A 1 216 ? -26.083 -6.597 -9.301 1.00 78.19 216 MET A N 1
ATOM 1672 C CA . MET A 1 216 ? -27.031 -6.178 -8.256 1.00 78.19 216 MET A CA 1
ATOM 1673 C C . MET A 1 216 ? -26.757 -6.826 -6.892 1.00 78.19 216 MET A C 1
ATOM 1675 O O . MET A 1 216 ? -26.896 -6.170 -5.854 1.00 78.19 216 MET A O 1
ATOM 1679 N N . ARG A 1 217 ? -26.405 -8.119 -6.862 1.00 84.81 217 ARG A N 1
ATOM 1680 C CA . ARG A 1 217 ? -26.068 -8.819 -5.613 1.00 84.81 217 ARG A CA 1
ATOM 1681 C C . ARG A 1 217 ? -24.765 -8.287 -5.021 1.00 84.81 217 ARG A C 1
ATOM 1683 O O . ARG A 1 217 ? -24.733 -8.013 -3.822 1.00 84.81 217 ARG A O 1
ATOM 1690 N N . ALA A 1 218 ? -23.745 -8.068 -5.849 1.00 83.50 218 ALA A N 1
ATOM 1691 C CA . ALA A 1 218 ? -22.471 -7.482 -5.444 1.00 83.50 218 ALA A CA 1
ATOM 1692 C C . ALA A 1 218 ? -22.644 -6.067 -4.869 1.00 83.50 218 ALA A C 1
ATOM 1694 O O . ALA A 1 218 ? -22.130 -5.779 -3.787 1.00 83.50 218 ALA A O 1
ATOM 1695 N N . ALA A 1 219 ? -23.444 -5.215 -5.520 1.00 79.50 219 ALA A N 1
ATOM 1696 C CA . ALA A 1 219 ? -23.761 -3.873 -5.031 1.00 79.50 219 ALA A CA 1
ATOM 1697 C C . ALA A 1 219 ? -24.414 -3.919 -3.639 1.00 79.50 219 ALA A C 1
ATOM 1699 O O . ALA A 1 219 ? -23.937 -3.273 -2.705 1.00 79.50 219 ALA A O 1
ATOM 1700 N N . ARG A 1 220 ? -25.442 -4.765 -3.448 1.00 79.12 220 ARG A N 1
ATOM 1701 C CA . ARG A 1 220 ? -26.076 -4.962 -2.127 1.00 79.12 220 ARG A CA 1
ATOM 1702 C C . ARG A 1 220 ? -25.086 -5.449 -1.072 1.00 79.12 220 ARG A C 1
ATOM 1704 O O . ARG A 1 220 ? -25.207 -5.088 0.100 1.00 79.12 220 ARG A O 1
ATOM 1711 N N . PHE A 1 221 ? -24.132 -6.282 -1.477 1.00 80.56 221 PHE A N 1
ATOM 1712 C CA . PHE A 1 221 ? -23.101 -6.822 -0.601 1.00 80.56 221 PHE A CA 1
ATOM 1713 C C . PHE A 1 221 ? -22.146 -5.720 -0.121 1.00 80.56 221 PHE A C 1
ATOM 1715 O O . PHE A 1 221 ? -21.918 -5.571 1.082 1.00 80.56 221 PHE A O 1
ATOM 1722 N N . LEU A 1 222 ? -21.684 -4.873 -1.044 1.00 78.25 222 LEU A N 1
ATOM 1723 C CA . LEU A 1 222 ? -20.833 -3.712 -0.773 1.00 78.25 222 LEU A CA 1
ATOM 1724 C C . LEU A 1 222 ? -21.543 -2.633 0.059 1.00 78.25 222 LEU A C 1
ATOM 1726 O O . LEU A 1 222 ? -20.918 -2.008 0.919 1.00 78.25 222 LEU A O 1
ATOM 1730 N N . THR A 1 223 ? -22.858 -2.456 -0.100 1.00 76.75 223 THR A N 1
ATOM 1731 C CA . THR A 1 223 ? -23.661 -1.530 0.723 1.00 76.75 223 THR A CA 1
ATOM 1732 C C . THR A 1 223 ? -24.136 -2.135 2.050 1.00 76.75 223 THR A C 1
ATOM 1734 O O . THR A 1 223 ? -24.712 -1.427 2.875 1.00 76.75 223 THR A O 1
ATOM 1737 N N . GLY A 1 224 ? -23.906 -3.430 2.295 1.00 74.19 224 GLY A N 1
ATOM 1738 C CA . GLY A 1 224 ? -24.379 -4.141 3.489 1.00 74.19 224 GLY A CA 1
ATOM 1739 C C . GLY A 1 224 ? -23.851 -3.571 4.817 1.00 74.19 224 GLY A C 1
ATOM 1740 O O . GLY A 1 224 ? -22.959 -2.733 4.854 1.00 74.19 224 GLY A O 1
ATOM 1741 N N . LYS A 1 225 ? -24.377 -4.019 5.963 1.00 74.75 225 LYS A N 1
ATOM 1742 C CA . LYS A 1 225 ? -23.866 -3.592 7.290 1.00 74.75 225 LYS A CA 1
ATOM 1743 C C . LYS A 1 225 ? -22.765 -4.498 7.853 1.00 74.75 225 LYS A C 1
ATOM 1745 O O . LYS A 1 225 ? -22.093 -4.118 8.804 1.00 74.75 225 LYS A O 1
ATOM 1750 N N . LYS A 1 226 ? -22.592 -5.698 7.292 1.00 81.00 226 LYS A N 1
ATOM 1751 C CA . LYS A 1 226 ? -21.638 -6.702 7.779 1.00 81.00 226 LYS A CA 1
ATOM 1752 C C . LYS A 1 226 ? -20.225 -6.366 7.292 1.00 81.00 226 LYS A C 1
ATOM 1754 O O . LYS A 1 226 ? -19.906 -6.622 6.137 1.00 81.00 226 LYS A O 1
ATOM 1759 N N . THR A 1 227 ? -19.395 -5.802 8.167 1.00 81.06 227 THR A N 1
ATOM 1760 C CA . THR A 1 227 ? -18.008 -5.391 7.864 1.00 81.06 227 THR A CA 1
ATOM 1761 C C . THR A 1 227 ? -17.152 -6.557 7.372 1.00 81.06 227 THR A C 1
ATOM 1763 O O . THR A 1 227 ? -16.563 -6.459 6.301 1.00 81.06 227 THR A O 1
ATOM 1766 N N . ARG A 1 228 ? -17.203 -7.699 8.069 1.00 84.12 228 ARG A N 1
ATOM 1767 C CA . ARG A 1 228 ? -16.483 -8.931 7.700 1.00 84.12 228 ARG A CA 1
ATOM 1768 C C . ARG A 1 228 ? -16.755 -9.381 6.270 1.00 84.12 228 ARG A C 1
ATOM 1770 O O . ARG A 1 228 ? -15.845 -9.734 5.532 1.00 84.12 228 ARG A O 1
ATOM 1777 N N . ASP A 1 229 ? -18.028 -9.399 5.892 1.00 83.81 229 ASP A N 1
ATOM 1778 C CA . ASP A 1 229 ? -18.442 -9.856 4.571 1.00 83.81 229 ASP A CA 1
ATOM 1779 C C . ASP A 1 229 ? -17.864 -8.927 3.494 1.00 83.81 229 ASP A C 1
ATOM 1781 O O . ASP A 1 229 ? -17.279 -9.407 2.526 1.00 83.81 229 ASP A O 1
ATOM 1785 N N . LYS A 1 230 ? -17.902 -7.606 3.709 1.00 85.38 230 LYS A N 1
ATOM 1786 C CA . LYS A 1 230 ? -17.269 -6.641 2.798 1.00 85.38 230 LYS A CA 1
ATOM 1787 C C . LYS A 1 230 ? -15.767 -6.834 2.676 1.00 85.38 230 LYS A C 1
ATOM 1789 O O . LYS A 1 230 ? -15.247 -6.750 1.571 1.00 85.38 230 LYS A O 1
ATOM 1794 N N . GLU A 1 231 ? -15.077 -7.087 3.781 1.00 86.38 231 GLU A N 1
ATOM 1795 C CA . GLU A 1 231 ? -13.629 -7.313 3.779 1.00 86.38 231 GLU A CA 1
ATOM 1796 C C . GLU A 1 231 ? -13.263 -8.588 3.014 1.00 86.38 231 GLU A C 1
ATOM 1798 O O . GLU A 1 231 ? -12.353 -8.567 2.185 1.00 86.38 231 GLU A O 1
ATOM 1803 N N . LEU A 1 232 ? -14.014 -9.677 3.220 1.00 89.81 232 LEU A N 1
ATOM 1804 C CA . LEU A 1 232 ? -13.845 -10.918 2.459 1.00 89.81 232 LEU A CA 1
ATOM 1805 C C . LEU A 1 232 ? -14.126 -10.706 0.966 1.00 89.81 232 LEU A C 1
ATOM 1807 O O . LEU A 1 232 ? -13.399 -11.229 0.125 1.00 89.81 232 LEU A O 1
ATOM 1811 N N . PHE A 1 233 ? -15.145 -9.916 0.624 1.00 90.25 233 PHE A N 1
ATOM 1812 C CA . PHE A 1 233 ? -15.453 -9.594 -0.767 1.00 90.25 233 PHE A CA 1
ATOM 1813 C C . PHE A 1 233 ? -14.393 -8.688 -1.403 1.00 90.25 233 PHE A C 1
ATOM 1815 O O . PHE A 1 233 ? -13.954 -8.945 -2.518 1.00 90.25 233 PHE A O 1
ATOM 1822 N N . GLY A 1 234 ? -13.888 -7.687 -0.681 1.00 88.69 234 GLY A N 1
ATOM 1823 C CA . GLY A 1 234 ? -12.766 -6.864 -1.133 1.00 88.69 234 GLY A CA 1
ATOM 1824 C C . GLY A 1 234 ? -11.479 -7.675 -1.322 1.00 88.69 234 GLY A C 1
ATOM 1825 O O . GLY A 1 234 ? -10.707 -7.410 -2.242 1.00 88.69 234 GLY A O 1
ATOM 1826 N N . LEU A 1 235 ? -11.244 -8.699 -0.493 1.00 90.06 235 LEU A N 1
ATOM 1827 C CA . LEU A 1 235 ? -10.148 -9.649 -0.697 1.00 90.06 235 LEU A CA 1
ATOM 1828 C C . LEU A 1 235 ? -10.360 -10.504 -1.954 1.00 90.06 235 LEU A C 1
ATOM 1830 O O . LEU A 1 235 ? -9.409 -10.712 -2.709 1.00 90.06 235 LEU A O 1
ATOM 1834 N N . LEU A 1 236 ? -11.595 -10.956 -2.204 1.00 92.19 236 LEU A N 1
ATOM 1835 C CA . LEU A 1 236 ? -11.939 -11.692 -3.420 1.00 92.19 236 LEU A CA 1
ATOM 1836 C C . LEU A 1 236 ? -11.641 -10.853 -4.661 1.00 92.19 236 LEU A C 1
ATOM 1838 O O . LEU A 1 236 ? -10.902 -11.306 -5.531 1.00 92.19 236 LEU A O 1
ATOM 1842 N N . LEU A 1 237 ? -12.174 -9.630 -4.719 1.00 90.69 237 LEU A N 1
ATOM 1843 C CA . LEU A 1 237 ? -12.013 -8.751 -5.873 1.00 90.69 237 LEU A CA 1
ATOM 1844 C C . LEU A 1 237 ? -10.534 -8.462 -6.154 1.00 90.69 237 LEU A C 1
ATOM 1846 O O . LEU A 1 237 ? -10.116 -8.542 -7.303 1.00 90.69 237 LEU A O 1
ATOM 1850 N N . ARG A 1 238 ? -9.715 -8.198 -5.124 1.00 91.12 238 ARG A N 1
ATOM 1851 C CA . ARG A 1 238 ? -8.265 -7.987 -5.302 1.00 91.12 238 ARG A CA 1
ATOM 1852 C C . ARG A 1 238 ? -7.558 -9.235 -5.819 1.00 91.12 238 ARG A C 1
ATOM 1854 O O . ARG A 1 238 ? -6.712 -9.139 -6.701 1.00 91.12 238 ARG A O 1
ATOM 1861 N N . THR A 1 239 ? -7.928 -10.407 -5.307 1.00 91.19 239 THR A N 1
ATOM 1862 C CA . THR A 1 239 ? -7.356 -11.688 -5.752 1.00 91.19 239 THR A CA 1
ATOM 1863 C C . THR A 1 239 ? -7.702 -11.968 -7.217 1.00 91.19 239 THR A C 1
ATOM 1865 O O . THR A 1 239 ? -6.840 -12.388 -7.988 1.00 91.19 239 THR A O 1
ATOM 1868 N N . LEU A 1 240 ? -8.949 -11.706 -7.619 1.00 91.25 240 LEU A N 1
ATOM 1869 C CA . LEU A 1 240 ? -9.390 -11.854 -9.006 1.00 91.25 240 LEU A CA 1
ATOM 1870 C C . LEU A 1 240 ? -8.735 -10.821 -9.925 1.00 91.25 240 LEU A C 1
ATOM 1872 O O . LEU A 1 240 ? -8.285 -11.193 -11.002 1.00 91.25 240 LEU A O 1
ATOM 1876 N N . ALA A 1 241 ? -8.604 -9.568 -9.484 1.00 90.44 241 ALA A N 1
ATOM 1877 C CA . ALA A 1 241 ? -7.926 -8.530 -10.251 1.00 90.44 241 ALA A CA 1
ATOM 1878 C C . ALA A 1 241 ? -6.453 -8.881 -10.505 1.00 90.44 241 ALA A C 1
ATOM 1880 O O . ALA A 1 241 ? -5.983 -8.777 -11.632 1.00 90.44 241 ALA A O 1
ATOM 1881 N N . VAL A 1 242 ? -5.736 -9.385 -9.492 1.00 90.56 242 VAL A N 1
ATOM 1882 C CA . VAL A 1 242 ? -4.363 -9.878 -9.682 1.00 90.56 242 VAL A CA 1
ATOM 1883 C C . VAL A 1 242 ? -4.313 -11.013 -10.686 1.00 90.56 242 VAL A C 1
ATOM 1885 O O . VAL A 1 242 ? -3.471 -10.983 -11.574 1.00 90.56 242 VAL A O 1
ATOM 1888 N N . ARG A 1 243 ? -5.218 -11.990 -10.584 1.00 89.31 243 ARG A N 1
ATOM 1889 C CA . ARG A 1 243 ? -5.291 -13.092 -11.551 1.00 89.31 243 ARG A CA 1
ATOM 1890 C C . ARG A 1 243 ? -5.562 -12.612 -12.974 1.00 89.31 243 ARG A C 1
ATOM 1892 O O . ARG A 1 243 ? -4.949 -13.135 -13.895 1.00 89.31 243 ARG A O 1
ATOM 1899 N N . GLY A 1 244 ? -6.427 -11.614 -13.145 1.00 87.25 244 GLY A N 1
ATOM 1900 C CA . GLY A 1 244 ? -6.688 -10.995 -14.445 1.00 87.25 244 GLY A CA 1
ATOM 1901 C C . GLY A 1 244 ? -5.474 -10.261 -15.028 1.00 87.25 244 GLY A C 1
ATOM 1902 O O . GLY A 1 244 ? -5.367 -10.132 -16.242 1.00 87.25 244 GLY A O 1
ATOM 1903 N N . LEU A 1 245 ? -4.541 -9.823 -14.176 1.00 87.50 245 LEU A N 1
ATOM 1904 C CA . LEU A 1 245 ? -3.311 -9.110 -14.547 1.00 87.50 245 LEU A CA 1
ATOM 1905 C C . LEU A 1 245 ? -2.059 -10.006 -14.585 1.00 87.50 245 LEU A C 1
ATOM 1907 O O . LEU A 1 245 ? -0.965 -9.538 -14.914 1.00 87.50 245 LEU A O 1
ATOM 1911 N N . GLN A 1 246 ? -2.176 -11.278 -14.205 1.00 86.69 246 GLN A N 1
ATOM 1912 C CA . GLN A 1 246 ? -1.069 -12.229 -14.255 1.00 86.69 246 GLN A CA 1
ATOM 1913 C C . GLN A 1 246 ? -0.789 -12.635 -15.703 1.00 86.69 246 GLN A C 1
ATOM 1915 O O . GLN A 1 246 ? -1.694 -12.930 -16.482 1.00 86.69 246 GLN A O 1
ATOM 1920 N N . ASN A 1 247 ? 0.493 -12.706 -16.050 1.00 73.81 247 ASN A N 1
ATOM 1921 C CA . ASN A 1 247 ? 0.928 -13.363 -17.277 1.00 73.81 247 ASN A CA 1
ATOM 1922 C C . ASN A 1 247 ? 1.172 -14.862 -17.006 1.00 73.81 247 ASN A C 1
ATOM 1924 O O . ASN A 1 247 ? 1.324 -15.281 -15.862 1.00 73.81 247 ASN A O 1
ATOM 1928 N N . ALA A 1 248 ? 1.242 -15.693 -18.051 1.00 67.12 248 ALA A N 1
ATOM 1929 C CA . ALA A 1 248 ? 1.392 -17.148 -17.900 1.00 67.12 248 ALA A CA 1
ATOM 1930 C C . ALA A 1 248 ? 2.682 -17.594 -17.173 1.00 67.12 248 ALA A C 1
ATOM 1932 O O . ALA A 1 248 ? 2.793 -18.752 -16.773 1.00 67.12 248 ALA A O 1
ATOM 1933 N N . LEU A 1 249 ? 3.664 -16.698 -17.030 1.00 66.31 249 LEU A N 1
ATOM 1934 C CA . LEU A 1 249 ? 4.999 -16.990 -16.510 1.00 66.31 249 LEU A CA 1
ATOM 1935 C C . LEU A 1 249 ? 5.213 -16.482 -15.076 1.00 66.31 249 LEU A C 1
ATOM 1937 O O . LEU A 1 249 ? 6.174 -16.898 -14.432 1.00 66.31 249 LEU A O 1
ATOM 1941 N N . SER A 1 250 ? 4.336 -15.616 -14.564 1.00 75.00 250 SER A N 1
ATOM 1942 C CA . SER A 1 250 ? 4.499 -14.949 -13.274 1.00 75.00 250 SER A CA 1
ATOM 1943 C C . SER A 1 250 ? 3.263 -15.082 -12.394 1.00 75.00 250 SER A C 1
ATOM 1945 O O . SER A 1 250 ? 2.123 -15.027 -12.847 1.00 75.00 250 SER A O 1
ATOM 1947 N N . ARG A 1 251 ? 3.511 -15.229 -11.090 1.00 81.38 251 ARG A N 1
ATOM 1948 C CA . ARG A 1 251 ? 2.474 -15.153 -10.053 1.00 81.38 251 ARG A CA 1
ATOM 1949 C C . ARG A 1 251 ? 2.151 -13.715 -9.654 1.00 81.38 251 ARG A C 1
ATOM 1951 O O . ARG A 1 251 ? 1.156 -13.498 -8.970 1.00 81.38 251 ARG A O 1
ATOM 1958 N N . ASP A 1 252 ? 2.963 -12.753 -10.064 1.00 87.75 252 ASP A N 1
ATOM 1959 C CA . ASP A 1 252 ? 2.735 -11.348 -9.757 1.00 87.75 252 ASP A CA 1
ATOM 1960 C C . ASP A 1 252 ? 1.950 -10.693 -10.905 1.00 87.75 252 ASP A C 1
ATOM 1962 O O . ASP A 1 252 ? 2.099 -11.051 -12.078 1.00 87.75 252 ASP A O 1
ATOM 1966 N N . ALA A 1 253 ? 1.084 -9.740 -10.563 1.00 89.75 253 ALA A N 1
ATOM 1967 C CA . ALA A 1 253 ? 0.313 -8.976 -11.537 1.00 89.75 253 ALA A CA 1
ATOM 1968 C C . ALA A 1 253 ? 1.244 -8.025 -12.290 1.00 89.75 253 ALA A C 1
ATOM 1970 O O . ALA A 1 253 ? 1.970 -7.258 -11.659 1.00 89.75 253 ALA A O 1
ATOM 1971 N N . THR A 1 254 ? 1.219 -8.052 -13.623 1.00 91.06 254 THR A N 1
ATOM 1972 C CA . THR A 1 254 ? 2.007 -7.126 -14.449 1.00 91.06 254 THR A CA 1
ATOM 1973 C C . THR A 1 254 ? 1.195 -5.866 -14.715 1.00 91.06 254 THR A C 1
ATOM 1975 O O . THR A 1 254 ? 0.116 -5.934 -15.293 1.00 91.06 254 THR A O 1
ATOM 1978 N N . LEU A 1 255 ? 1.710 -4.714 -14.290 1.00 90.88 255 LEU A N 1
ATOM 1979 C CA . LEU A 1 255 ? 1.027 -3.424 -14.418 1.00 90.88 255 LEU A CA 1
ATOM 1980 C C . LEU A 1 255 ? 1.469 -2.659 -15.666 1.00 90.88 255 LEU A C 1
ATOM 1982 O O . LEU A 1 255 ? 0.643 -2.087 -16.377 1.00 90.88 255 LEU A O 1
ATOM 1986 N N . ALA A 1 256 ? 2.777 -2.654 -15.923 1.00 91.31 256 ALA A N 1
ATOM 1987 C CA . ALA A 1 256 ? 3.387 -1.977 -17.057 1.00 91.31 256 ALA A CA 1
ATOM 1988 C C . ALA A 1 256 ? 4.660 -2.711 -17.492 1.00 91.31 256 ALA A C 1
ATOM 1990 O O . ALA A 1 256 ? 5.376 -3.282 -16.666 1.00 91.31 256 ALA A O 1
ATOM 1991 N N . VAL A 1 257 ? 4.948 -2.674 -18.792 1.00 91.06 257 VAL A N 1
ATOM 1992 C CA . VAL A 1 257 ? 6.179 -3.212 -19.375 1.00 91.06 257 VAL A CA 1
ATOM 1993 C C . VAL A 1 257 ? 6.775 -2.159 -20.292 1.00 91.06 257 VAL A C 1
ATOM 1995 O O . VAL A 1 257 ? 6.060 -1.535 -21.073 1.00 91.06 257 VAL A O 1
ATOM 1998 N N . TYR A 1 258 ? 8.088 -1.986 -20.225 1.00 91.56 258 TYR A N 1
ATOM 1999 C CA . TYR A 1 258 ? 8.823 -1.118 -21.131 1.00 91.56 258 TYR A CA 1
ATOM 2000 C C . TYR A 1 258 ? 9.992 -1.867 -21.756 1.00 91.56 258 TYR A C 1
ATOM 2002 O O . TYR A 1 258 ? 10.687 -2.634 -21.089 1.00 91.56 258 TYR A O 1
ATOM 2010 N N . LEU A 1 259 ? 10.214 -1.625 -23.045 1.00 91.12 259 LEU A N 1
ATOM 2011 C CA . LEU A 1 259 ? 11.282 -2.240 -23.822 1.00 91.12 259 LEU A CA 1
ATOM 2012 C C . LEU A 1 259 ? 12.257 -1.168 -24.296 1.00 91.12 259 LEU A C 1
ATOM 2014 O O . LEU A 1 259 ? 11.857 -0.149 -24.851 1.00 91.12 259 LEU A O 1
ATOM 2018 N N . HIS A 1 260 ? 13.545 -1.431 -24.115 1.00 91.19 260 HIS A N 1
ATOM 2019 C CA . HIS A 1 260 ? 14.618 -0.690 -24.757 1.00 91.19 260 HIS A CA 1
ATOM 2020 C C . HIS A 1 260 ? 15.412 -1.659 -25.630 1.00 91.19 260 HIS A C 1
ATOM 2022 O O . HIS A 1 260 ? 16.129 -2.518 -25.114 1.00 91.19 260 HIS A O 1
ATOM 2028 N N . VAL A 1 261 ? 15.236 -1.556 -26.948 1.00 90.56 261 VAL A N 1
ATOM 2029 C CA . VAL A 1 261 ? 15.854 -2.458 -27.925 1.00 90.56 261 VAL A CA 1
ATOM 2030 C C . VAL A 1 261 ? 16.857 -1.689 -28.770 1.00 90.56 261 VAL A C 1
ATOM 2032 O O . VAL A 1 261 ? 16.591 -0.587 -29.245 1.00 90.56 261 VAL A O 1
ATOM 2035 N N . LEU A 1 262 ? 18.019 -2.300 -28.950 1.00 89.56 262 LEU A N 1
ATOM 2036 C CA . LEU A 1 262 ? 19.100 -1.851 -29.807 1.00 89.56 262 LEU A CA 1
ATOM 2037 C C . LEU A 1 262 ? 19.270 -2.871 -30.935 1.00 89.56 262 LEU A C 1
ATOM 2039 O O . LEU A 1 262 ? 19.348 -4.066 -30.654 1.00 89.56 262 LEU A O 1
ATOM 2043 N N . ARG A 1 263 ? 19.355 -2.428 -32.192 1.00 87.69 263 ARG A N 1
ATOM 2044 C CA . ARG A 1 263 ? 19.601 -3.293 -33.362 1.00 87.69 263 ARG A CA 1
ATOM 2045 C C . ARG A 1 263 ? 20.767 -2.781 -34.198 1.00 87.69 263 ARG A C 1
ATOM 2047 O O . ARG A 1 263 ? 21.023 -1.580 -34.242 1.00 87.69 263 ARG A O 1
ATOM 2054 N N . LYS A 1 264 ? 21.454 -3.682 -34.897 1.00 86.06 264 LYS A N 1
ATOM 2055 C CA . LYS A 1 264 ? 22.451 -3.298 -35.903 1.00 86.06 264 LYS A CA 1
ATOM 2056 C C . LYS A 1 264 ? 21.765 -2.755 -37.169 1.00 86.06 264 LYS A C 1
ATOM 2058 O O . LYS A 1 264 ? 20.827 -3.375 -37.656 1.00 86.06 264 LYS A O 1
ATOM 2063 N N . PRO A 1 265 ? 22.246 -1.654 -37.770 1.00 78.69 265 PRO A N 1
ATOM 2064 C CA . PRO A 1 265 ? 21.660 -1.091 -38.990 1.00 78.69 265 PRO A CA 1
ATOM 2065 C C . PRO A 1 265 ? 21.548 -2.059 -40.176 1.00 78.69 265 PRO A C 1
ATOM 2067 O O . PRO A 1 265 ? 20.575 -2.000 -40.919 1.00 78.69 265 PRO A O 1
ATOM 2070 N N . ALA A 1 266 ? 22.508 -2.976 -40.337 1.00 69.81 266 ALA A N 1
ATOM 2071 C CA . ALA A 1 266 ? 22.521 -3.93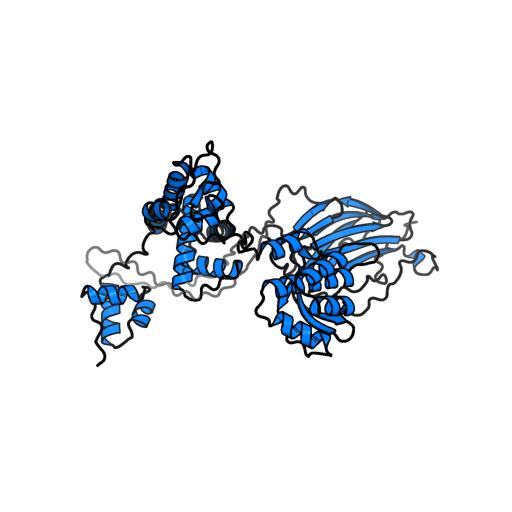5 -41.445 1.00 69.81 266 ALA A CA 1
ATOM 2072 C C . ALA A 1 266 ? 21.374 -4.966 -41.393 1.00 69.81 266 ALA A C 1
ATOM 2074 O O . ALA A 1 266 ? 21.038 -5.547 -42.417 1.00 69.81 266 ALA A O 1
ATOM 2075 N N . THR A 1 267 ? 20.746 -5.177 -40.230 1.00 63.47 267 THR A N 1
ATOM 2076 C CA . THR A 1 267 ? 19.683 -6.181 -40.047 1.00 63.47 267 THR A CA 1
ATOM 2077 C C . THR A 1 267 ? 18.269 -5.606 -40.161 1.00 63.47 267 THR A C 1
ATOM 2079 O O . THR A 1 267 ? 17.290 -6.319 -39.943 1.00 63.47 267 THR A O 1
ATOM 2082 N N . ILE A 1 268 ? 18.139 -4.325 -40.526 1.00 61.38 268 ILE A N 1
ATOM 2083 C CA . ILE A 1 268 ? 16.843 -3.655 -40.723 1.00 61.38 268 ILE A CA 1
ATOM 2084 C C . ILE A 1 268 ? 16.165 -4.135 -42.017 1.00 61.38 268 ILE A C 1
ATOM 2086 O O . ILE A 1 268 ? 14.953 -4.359 -42.018 1.00 61.38 268 ILE A O 1
ATOM 2090 N N . ASP A 1 269 ? 16.942 -4.370 -43.081 1.00 55.22 269 ASP A N 1
ATOM 2091 C CA . ASP A 1 269 ? 16.425 -4.763 -44.402 1.00 55.22 269 ASP A CA 1
ATOM 2092 C C . ASP A 1 269 ? 16.343 -6.287 -44.613 1.00 55.22 269 ASP A C 1
ATOM 2094 O O . ASP A 1 269 ? 15.604 -6.756 -45.481 1.00 55.22 269 ASP A O 1
ATOM 2098 N N . GLU A 1 270 ? 17.039 -7.090 -43.803 1.00 53.34 270 GLU A N 1
ATOM 2099 C CA . GLU A 1 270 ? 17.084 -8.546 -43.970 1.00 53.34 270 GLU A CA 1
ATOM 2100 C C . GLU A 1 270 ? 16.033 -9.273 -43.108 1.00 53.34 270 GLU A C 1
ATOM 2102 O O . GLU A 1 270 ? 15.732 -8.910 -41.964 1.00 53.34 270 GLU A O 1
ATOM 2107 N N . LEU A 1 271 ? 15.432 -10.323 -43.677 1.00 51.16 271 LEU A N 1
ATOM 2108 C CA . LEU A 1 271 ? 14.571 -11.299 -42.999 1.00 51.16 271 LEU A CA 1
ATOM 2109 C C . LEU A 1 271 ? 15.415 -12.146 -42.026 1.00 51.16 271 LEU A C 1
ATOM 2111 O O . LEU A 1 271 ? 15.644 -13.325 -42.259 1.00 51.16 271 LEU A O 1
ATOM 2115 N N . SER A 1 272 ? 15.927 -11.539 -40.957 1.00 54.69 272 SER A N 1
ATOM 2116 C CA . SER A 1 272 ? 16.468 -12.291 -39.823 1.00 54.69 272 SER A CA 1
ATOM 2117 C C . SER A 1 272 ? 15.324 -13.036 -39.125 1.00 54.69 272 SER A C 1
ATOM 2119 O O . SER A 1 272 ? 14.296 -12.433 -38.800 1.00 54.69 272 SER A O 1
ATOM 2121 N N . ASP A 1 273 ? 15.504 -14.338 -38.890 1.00 53.84 273 ASP A N 1
ATOM 2122 C CA . ASP A 1 273 ? 14.545 -15.197 -38.181 1.00 53.84 273 ASP A CA 1
ATOM 2123 C C . ASP A 1 273 ? 14.380 -14.800 -36.695 1.00 53.84 273 ASP A C 1
ATOM 2125 O O . ASP A 1 273 ? 13.393 -15.163 -36.056 1.00 53.84 273 ASP A O 1
ATOM 2129 N N . GLU A 1 274 ? 15.305 -14.004 -36.140 1.00 55.53 274 GLU A N 1
ATOM 2130 C CA . GLU A 1 274 ? 15.298 -13.533 -34.747 1.00 55.53 274 GLU A CA 1
ATOM 2131 C C . GLU A 1 274 ? 14.876 -12.056 -34.621 1.00 55.53 274 GLU A C 1
ATOM 2133 O O . GLU A 1 274 ? 15.486 -11.266 -33.897 1.00 55.53 274 GLU A O 1
ATOM 2138 N N . ARG A 1 275 ? 13.809 -11.638 -35.312 1.00 57.62 275 ARG A N 1
ATOM 2139 C CA . ARG A 1 275 ? 13.235 -10.302 -35.076 1.00 57.62 275 ARG A CA 1
ATOM 2140 C C . ARG A 1 275 ? 12.613 -10.227 -33.673 1.00 57.62 275 ARG A C 1
ATOM 2142 O O . ARG A 1 275 ? 11.863 -11.134 -33.298 1.00 57.62 275 ARG A O 1
ATOM 2149 N N . PRO A 1 276 ? 12.846 -9.145 -32.901 1.00 56.97 276 PRO A N 1
ATOM 2150 C CA . PRO A 1 276 ? 12.067 -8.879 -31.698 1.00 56.97 276 PRO A CA 1
ATOM 2151 C C . PRO A 1 276 ? 10.583 -8.909 -32.068 1.00 56.97 276 PRO A C 1
ATOM 2153 O O . PRO A 1 276 ? 10.167 -8.207 -32.992 1.00 56.97 276 PRO A O 1
ATOM 2156 N N . MET A 1 277 ? 9.794 -9.754 -31.398 1.00 55.25 277 MET A N 1
ATOM 2157 C CA . MET A 1 277 ? 8.357 -9.834 -31.654 1.00 55.25 277 MET A CA 1
ATOM 2158 C C . MET A 1 277 ? 7.738 -8.446 -31.487 1.00 55.25 277 MET A C 1
ATOM 2160 O O . MET A 1 277 ? 7.731 -7.886 -30.392 1.00 55.25 277 MET A O 1
ATOM 2164 N N . VAL A 1 278 ? 7.192 -7.906 -32.575 1.00 52.00 278 VAL A N 1
ATOM 2165 C CA . VAL A 1 278 ? 6.335 -6.724 -32.529 1.00 52.00 278 VAL A CA 1
ATOM 2166 C C . VAL A 1 278 ? 4.995 -7.188 -31.971 1.00 52.00 278 VAL A C 1
ATOM 2168 O O . VAL A 1 278 ? 4.151 -7.703 -32.702 1.00 52.00 278 VAL A O 1
ATOM 2171 N N . VAL A 1 279 ? 4.806 -7.061 -30.658 1.00 55.25 279 VAL A N 1
ATOM 2172 C CA . VAL A 1 279 ? 3.473 -7.203 -30.070 1.00 55.25 279 VAL A CA 1
ATOM 2173 C C . VAL A 1 279 ? 2.728 -5.909 -30.397 1.00 55.25 279 VAL A C 1
ATOM 2175 O O . VAL A 1 279 ? 3.224 -4.836 -30.050 1.00 55.25 279 VAL A O 1
ATOM 2178 N N . PRO A 1 280 ? 1.580 -5.944 -31.096 1.00 48.78 280 PRO A N 1
ATOM 2179 C CA . PRO A 1 280 ? 0.809 -4.731 -31.314 1.00 48.78 280 PRO A CA 1
ATOM 2180 C C . PRO A 1 280 ? 0.451 -4.143 -29.947 1.00 48.78 280 PRO A C 1
ATOM 2182 O O . PRO A 1 280 ? -0.249 -4.778 -29.161 1.00 48.78 280 PRO A O 1
ATOM 2185 N N . ALA A 1 281 ? 0.962 -2.945 -29.653 1.00 53.16 281 ALA A N 1
ATOM 2186 C CA . ALA A 1 281 ? 0.535 -2.185 -28.488 1.00 53.16 281 ALA A CA 1
ATOM 2187 C C . ALA A 1 281 ? -0.963 -1.908 -28.661 1.00 53.16 281 ALA A C 1
ATOM 2189 O O . ALA A 1 281 ? -1.354 -1.085 -29.492 1.00 53.16 281 ALA A O 1
ATOM 2190 N N . GLY A 1 282 ? -1.801 -2.660 -27.948 1.00 53.94 282 GLY A N 1
ATOM 2191 C CA . GLY A 1 282 ? -3.235 -2.405 -27.890 1.00 53.94 282 GLY A CA 1
ATOM 2192 C C . GLY A 1 282 ? -3.524 -1.047 -27.237 1.00 53.94 282 GLY A C 1
ATOM 2193 O O . GLY A 1 282 ? -2.618 -0.379 -26.738 1.00 53.94 282 GLY A O 1
ATOM 2194 N N . PRO A 1 283 ? -4.772 -0.581 -27.196 1.00 56.25 283 PRO A N 1
ATOM 2195 C CA . PRO A 1 283 ? -5.122 0.478 -26.253 1.00 56.25 283 PRO A CA 1
ATOM 2196 C C . PRO A 1 283 ? -4.795 0.031 -24.808 1.00 56.25 283 PRO A C 1
ATOM 2198 O O . PRO A 1 283 ? -4.790 -1.175 -24.545 1.00 56.25 283 PRO A O 1
ATOM 2201 N N . PRO A 1 284 ? -4.516 0.963 -23.874 1.00 62.97 284 PRO A N 1
ATOM 2202 C CA . PRO A 1 284 ? -4.424 0.634 -22.453 1.00 62.97 284 PRO A CA 1
ATOM 2203 C C . PRO A 1 284 ? -5.657 -0.150 -21.998 1.00 62.97 284 PRO A C 1
ATOM 2205 O O . PRO A 1 284 ? -6.778 0.154 -22.427 1.00 62.97 284 PRO A O 1
ATOM 2208 N N . LEU A 1 285 ? -5.453 -1.163 -21.159 1.00 72.75 285 LEU A N 1
ATOM 2209 C CA . LEU A 1 285 ? -6.543 -1.983 -20.638 1.00 72.75 285 LEU A CA 1
ATOM 2210 C C . LEU A 1 285 ? -7.344 -1.175 -19.605 1.00 72.75 285 LEU A C 1
ATOM 2212 O O . LEU A 1 285 ? -7.017 -1.120 -18.429 1.00 72.75 285 LEU A O 1
ATOM 2216 N N . ARG A 1 286 ? -8.451 -0.562 -20.024 1.00 79.56 286 ARG A N 1
ATOM 2217 C CA . ARG A 1 286 ? -9.349 0.161 -19.100 1.00 79.56 286 ARG A CA 1
ATOM 2218 C C . ARG A 1 286 ? -10.226 -0.750 -18.239 1.00 79.56 286 ARG A C 1
ATOM 2220 O O . ARG A 1 286 ? -11.021 -0.259 -17.435 1.00 79.56 286 ARG A O 1
ATOM 2227 N N . SER A 1 287 ? -10.096 -2.061 -18.411 1.00 86.50 287 SER A N 1
ATOM 2228 C CA . SER A 1 287 ? -10.803 -3.052 -17.621 1.00 86.50 287 SER A CA 1
ATOM 2229 C C . SER A 1 287 ? -9.924 -4.254 -17.287 1.00 86.50 287 SER A C 1
ATOM 2231 O O . SER A 1 287 ? -8.962 -4.570 -17.990 1.00 86.50 287 SER A O 1
ATOM 2233 N N . ILE A 1 288 ? -10.261 -4.917 -16.181 1.00 88.69 288 ILE A N 1
ATOM 2234 C CA . ILE A 1 288 ? -9.668 -6.181 -15.751 1.00 88.69 288 ILE A CA 1
ATOM 2235 C C . ILE A 1 288 ? -10.745 -7.255 -15.835 1.00 88.69 288 ILE A C 1
ATOM 2237 O O . ILE A 1 288 ? -11.769 -7.162 -15.157 1.00 88.69 288 ILE A O 1
ATOM 2241 N N . GLY A 1 289 ? -10.483 -8.296 -16.624 1.00 87.94 289 GLY A N 1
ATOM 2242 C CA . GLY A 1 289 ? -11.337 -9.477 -16.679 1.00 87.94 289 GLY A CA 1
ATOM 2243 C C . GLY A 1 289 ? -11.331 -10.238 -15.350 1.00 87.94 289 GLY A C 1
ATOM 2244 O O . GLY A 1 289 ? -10.267 -10.593 -14.838 1.00 87.94 289 GLY A O 1
ATOM 2245 N N . VAL A 1 290 ? -12.511 -10.515 -14.800 1.00 90.12 290 VAL A N 1
ATOM 2246 C CA . VAL A 1 290 ? -12.714 -11.293 -13.574 1.00 90.12 290 VAL A CA 1
ATOM 2247 C C . VAL A 1 290 ? -13.683 -12.452 -13.814 1.00 90.12 290 VAL A C 1
ATOM 2249 O O . VAL A 1 290 ? -14.613 -12.367 -14.609 1.00 90.12 290 VAL A O 1
ATOM 2252 N N . ASP A 1 291 ? -13.471 -13.562 -13.108 1.00 90.44 291 ASP A N 1
ATOM 2253 C CA . ASP A 1 291 ? -14.314 -14.755 -13.229 1.00 90.44 291 ASP A CA 1
ATOM 2254 C C . ASP A 1 291 ? -15.646 -14.567 -12.478 1.00 90.44 291 ASP A C 1
ATOM 2256 O O . ASP A 1 291 ? -15.721 -14.727 -11.252 1.00 90.44 291 ASP A O 1
ATOM 2260 N N . SER A 1 292 ? -16.707 -14.246 -13.224 1.00 89.25 292 SER A N 1
ATOM 2261 C CA . SER A 1 292 ? -18.059 -14.065 -12.682 1.00 89.25 292 SER A CA 1
ATOM 2262 C C . SER A 1 292 ? -18.598 -15.294 -11.960 1.00 89.25 292 SER A C 1
ATOM 2264 O O . SER A 1 292 ? -19.334 -15.141 -10.989 1.00 89.25 292 SER A O 1
ATOM 2266 N N . SER A 1 293 ? -18.214 -16.510 -12.361 1.00 92.12 293 SER A N 1
ATOM 2267 C CA . SER A 1 293 ? -18.705 -17.737 -11.718 1.00 92.12 293 SER A CA 1
ATOM 2268 C C . SER A 1 293 ? -18.209 -17.864 -10.275 1.00 92.12 293 SER A C 1
ATOM 2270 O O . SER A 1 293 ? -18.934 -18.317 -9.382 1.00 92.12 293 SER A O 1
ATOM 2272 N N . VAL A 1 294 ? -16.985 -17.396 -10.014 1.00 93.31 294 VAL A N 1
ATOM 2273 C CA . VAL A 1 294 ? -16.408 -17.338 -8.668 1.00 93.31 294 VAL A CA 1
ATOM 2274 C C . VAL A 1 294 ? -17.122 -16.285 -7.830 1.00 93.31 294 VAL A C 1
ATOM 2276 O O . VAL A 1 294 ? -17.444 -16.554 -6.670 1.00 93.31 294 VAL A O 1
ATOM 2279 N N . ILE A 1 295 ? -17.364 -15.102 -8.403 1.00 91.56 295 ILE A N 1
ATOM 2280 C CA . ILE A 1 295 ? -18.098 -14.020 -7.736 1.00 91.56 295 ILE A CA 1
ATOM 2281 C C . ILE A 1 295 ? -19.491 -14.516 -7.353 1.00 91.56 295 ILE A C 1
ATOM 2283 O O . ILE A 1 295 ? -19.902 -14.360 -6.205 1.00 91.56 295 ILE A O 1
ATOM 2287 N N . ASP A 1 296 ? -20.176 -15.186 -8.274 1.00 92.06 296 ASP A N 1
ATOM 2288 C CA . ASP A 1 296 ? -21.517 -15.704 -8.048 1.00 92.06 296 ASP A CA 1
ATOM 2289 C C . ASP A 1 296 ? -21.557 -16.746 -6.925 1.00 92.06 296 ASP A C 1
ATOM 2291 O O . ASP A 1 296 ? -22.303 -16.619 -5.952 1.00 92.06 296 ASP A O 1
ATOM 2295 N N . THR A 1 297 ? -20.639 -17.716 -6.987 1.00 93.50 297 THR A N 1
ATOM 2296 C CA . THR A 1 297 ? -20.480 -18.746 -5.950 1.00 93.50 297 THR A CA 1
ATOM 2297 C C . THR A 1 297 ? -20.181 -18.125 -4.579 1.00 93.50 297 THR A C 1
ATOM 2299 O O . THR A 1 297 ? -20.669 -18.595 -3.549 1.00 93.50 297 THR A O 1
ATOM 2302 N N . PHE A 1 298 ? -19.378 -17.061 -4.528 1.00 94.00 298 PHE A N 1
ATOM 2303 C CA . PHE A 1 298 ? -19.078 -16.359 -3.281 1.00 94.00 298 PHE A CA 1
ATOM 2304 C C . PHE A 1 298 ? -20.312 -15.653 -2.702 1.00 94.00 298 PHE A C 1
ATOM 2306 O O . PHE A 1 298 ? -20.539 -15.690 -1.489 1.00 94.00 298 PHE A O 1
ATOM 2313 N N . LEU A 1 299 ? -21.111 -15.010 -3.555 1.00 90.88 299 LEU A N 1
ATOM 2314 C CA . LEU A 1 299 ? -22.306 -14.276 -3.137 1.00 90.88 299 LEU A CA 1
ATOM 2315 C C . LEU A 1 299 ? -23.411 -15.213 -2.623 1.00 90.88 299 LEU A C 1
ATOM 2317 O O . LEU A 1 299 ? -24.111 -14.844 -1.678 1.00 90.88 299 LEU A O 1
ATOM 2321 N N . ASP A 1 300 ? -23.512 -16.425 -3.175 1.00 91.31 300 ASP A N 1
ATOM 2322 C CA . ASP A 1 300 ? -24.539 -17.415 -2.812 1.00 91.31 300 ASP A CA 1
ATOM 2323 C C . ASP A 1 300 ? -24.169 -18.330 -1.640 1.00 91.31 300 ASP A C 1
ATOM 2325 O O . ASP A 1 300 ? -25.017 -19.055 -1.115 1.00 91.31 300 ASP A O 1
ATOM 2329 N N . THR A 1 301 ? -22.921 -18.285 -1.178 1.00 91.31 301 THR A N 1
ATOM 2330 C CA . THR A 1 301 ? -22.460 -19.103 -0.053 1.00 91.31 301 THR A CA 1
ATOM 2331 C C . THR A 1 301 ? -22.522 -18.359 1.282 1.00 91.31 301 THR A C 1
ATOM 2333 O O . THR A 1 301 ? -22.543 -17.124 1.359 1.00 91.31 301 THR A O 1
ATOM 2336 N N . ASP A 1 302 ? -22.571 -19.129 2.371 1.00 88.56 302 ASP A N 1
ATOM 2337 C CA . ASP A 1 302 ? -22.481 -18.607 3.733 1.00 88.56 302 ASP A CA 1
ATOM 2338 C C . ASP A 1 302 ? -21.040 -18.189 4.095 1.00 88.56 302 ASP A C 1
ATOM 2340 O O . ASP A 1 302 ? -20.108 -18.297 3.298 1.00 88.56 302 ASP A O 1
ATOM 2344 N N . SER A 1 303 ? -20.823 -17.693 5.316 1.00 83.31 303 SER A N 1
ATOM 2345 C CA . SER A 1 303 ? -19.500 -17.213 5.736 1.00 83.31 303 SER A CA 1
ATOM 2346 C C . SER A 1 303 ? -18.400 -18.285 5.685 1.00 83.31 303 SER A C 1
ATOM 2348 O O . SER A 1 303 ? -17.248 -17.930 5.450 1.00 83.31 303 SER A O 1
ATOM 2350 N N . GLN A 1 304 ? -18.716 -19.569 5.887 1.00 84.38 304 GLN A N 1
ATOM 2351 C CA . GLN A 1 304 ? -17.727 -20.654 5.803 1.00 84.38 304 GLN A CA 1
ATOM 2352 C C . GLN A 1 304 ? -17.445 -21.030 4.343 1.00 84.38 304 GLN A C 1
ATOM 2354 O O . GLN A 1 304 ? -16.284 -21.181 3.953 1.00 84.38 304 GLN A O 1
ATOM 2359 N N . GLY A 1 305 ? -18.487 -21.094 3.510 1.00 87.69 305 GLY A N 1
ATOM 2360 C CA . GLY A 1 305 ? -18.364 -21.306 2.071 1.00 87.69 305 GLY A CA 1
ATOM 2361 C C . GLY A 1 305 ? -17.551 -20.206 1.385 1.00 87.69 305 GLY A C 1
ATOM 2362 O O . GLY A 1 305 ? -16.669 -20.511 0.586 1.00 87.69 305 GLY A O 1
ATOM 2363 N N . ARG A 1 306 ? -17.720 -18.943 1.789 1.00 91.81 306 ARG A N 1
ATOM 2364 C CA . ARG A 1 306 ? -16.922 -17.802 1.297 1.00 91.81 306 ARG A CA 1
ATOM 2365 C C . ARG A 1 306 ? -15.424 -17.964 1.537 1.00 91.81 306 ARG A C 1
ATOM 2367 O O . ARG A 1 306 ? -14.619 -17.679 0.652 1.00 91.81 306 ARG A O 1
ATOM 2374 N N . VAL A 1 307 ? -15.035 -18.456 2.713 1.00 90.75 307 VAL A N 1
ATOM 2375 C CA . VAL A 1 307 ? -13.624 -18.738 3.031 1.00 90.75 307 VAL A CA 1
ATOM 2376 C C . VAL A 1 307 ? -13.090 -19.870 2.158 1.00 90.75 307 VAL A C 1
ATOM 2378 O O . VAL A 1 307 ? -11.959 -19.793 1.678 1.00 90.75 307 VAL A O 1
ATOM 2381 N N . ALA A 1 308 ? -13.894 -20.909 1.917 1.00 90.62 308 ALA A N 1
ATOM 2382 C CA . ALA A 1 308 ? -13.515 -22.002 1.027 1.00 90.62 308 ALA A CA 1
ATOM 2383 C C . ALA A 1 308 ? -13.324 -21.520 -0.422 1.00 90.62 308 ALA A C 1
ATOM 2385 O O . ALA A 1 308 ? -12.335 -21.891 -1.056 1.00 90.62 308 ALA A O 1
ATOM 2386 N N . VAL A 1 309 ? -14.207 -20.645 -0.919 1.00 93.62 309 VAL A N 1
ATOM 2387 C CA . VAL A 1 309 ? -14.075 -20.015 -2.243 1.00 93.62 309 VAL A CA 1
ATOM 2388 C C . VAL A 1 309 ? -12.780 -19.206 -2.327 1.00 93.62 309 VAL A C 1
ATOM 2390 O O . VAL A 1 309 ? -11.990 -19.435 -3.240 1.00 93.62 309 VAL A O 1
ATOM 2393 N N . LEU A 1 310 ? -12.509 -18.338 -1.345 1.00 92.31 310 LEU A N 1
ATOM 2394 C CA . LEU A 1 310 ? -11.283 -17.533 -1.288 1.00 92.31 310 LEU A CA 1
ATOM 2395 C C . LEU A 1 310 ? -10.011 -18.393 -1.294 1.00 92.31 310 LEU A C 1
ATOM 2397 O O . LEU A 1 310 ? -9.077 -18.113 -2.043 1.00 92.31 310 LEU A O 1
ATOM 2401 N N . ARG A 1 311 ? -9.981 -19.487 -0.524 1.00 91.75 311 ARG A N 1
ATOM 2402 C CA . ARG A 1 311 ? -8.857 -20.440 -0.550 1.00 91.75 311 ARG A CA 1
ATOM 2403 C C . ARG A 1 311 ? -8.701 -21.107 -1.914 1.00 91.75 311 ARG A C 1
ATOM 2405 O O . ARG A 1 311 ? -7.581 -21.229 -2.399 1.00 91.75 311 ARG A O 1
ATOM 2412 N N . LYS A 1 312 ? -9.808 -21.510 -2.550 1.00 92.69 312 LYS A N 1
ATOM 2413 C CA . LYS A 1 312 ? -9.800 -22.153 -3.874 1.00 92.69 312 LYS A CA 1
ATOM 2414 C C . LYS A 1 312 ? -9.232 -21.231 -4.955 1.00 92.69 312 LYS A C 1
ATOM 2416 O O . LYS A 1 312 ? -8.535 -21.701 -5.852 1.00 92.69 312 LYS A O 1
ATOM 2421 N N . VAL A 1 313 ? -9.494 -19.927 -4.865 1.00 90.25 313 VAL A N 1
ATOM 2422 C CA . VAL A 1 313 ? -8.922 -18.940 -5.795 1.00 90.25 313 VAL A CA 1
ATOM 2423 C C . VAL A 1 313 ? -7.523 -18.461 -5.417 1.00 90.25 313 VAL A C 1
ATOM 2425 O O . VAL A 1 313 ? -6.933 -17.681 -6.156 1.00 90.25 313 VAL A O 1
ATOM 2428 N N . GLY A 1 314 ? -6.954 -18.977 -4.326 1.00 88.31 314 GLY A N 1
ATOM 2429 C CA . GLY A 1 314 ? -5.585 -18.680 -3.914 1.00 88.31 314 GLY A CA 1
ATOM 2430 C C . GLY A 1 314 ? -5.429 -17.355 -3.172 1.00 88.31 314 GLY A C 1
ATOM 2431 O O . GLY A 1 314 ? -4.359 -16.758 -3.240 1.00 88.31 314 GLY A O 1
ATOM 2432 N N . ALA A 1 315 ? -6.465 -16.885 -2.471 1.00 87.88 315 ALA A N 1
ATOM 2433 C CA . ALA A 1 315 ? -6.348 -15.703 -1.622 1.00 87.88 315 ALA A CA 1
ATOM 2434 C C . ALA A 1 315 ? -5.276 -15.913 -0.523 1.00 87.88 315 ALA A C 1
ATOM 2436 O O . ALA A 1 315 ? -5.193 -17.016 0.039 1.00 87.88 315 ALA A O 1
ATOM 2437 N N . PRO A 1 316 ? -4.478 -14.882 -0.175 1.00 84.88 316 PRO A N 1
ATOM 2438 C CA . PRO A 1 316 ? -3.434 -14.987 0.842 1.00 84.88 316 PRO A CA 1
ATOM 2439 C C . PRO A 1 316 ? -3.978 -15.480 2.188 1.00 84.88 316 PRO A C 1
ATOM 2441 O O . PRO A 1 316 ? -4.954 -14.951 2.726 1.00 84.88 316 PRO A O 1
ATOM 2444 N N . SER A 1 317 ? -3.329 -16.503 2.755 1.00 83.81 317 SER A N 1
ATOM 2445 C CA . SER A 1 317 ? -3.781 -17.122 4.010 1.00 83.81 317 SER A CA 1
ATOM 2446 C C . SER A 1 317 ? -3.684 -16.171 5.204 1.00 83.81 317 SER A C 1
ATOM 2448 O O . SER A 1 317 ? -4.530 -16.238 6.089 1.00 83.81 317 SER A O 1
ATOM 2450 N N . GLU A 1 318 ? -2.703 -15.267 5.211 1.00 82.62 318 GLU A N 1
ATOM 2451 C CA . GLU A 1 318 ? -2.520 -14.263 6.266 1.00 82.62 318 GLU A CA 1
ATOM 2452 C C . GLU A 1 318 ? -3.648 -13.226 6.271 1.00 82.62 318 GLU A C 1
ATOM 2454 O O . GLU A 1 318 ? -4.218 -12.947 7.323 1.00 82.62 318 GLU A O 1
ATOM 2459 N N . ASP A 1 319 ? -4.044 -12.712 5.101 1.00 82.56 319 ASP A N 1
ATOM 2460 C CA . ASP A 1 319 ? -5.168 -11.775 4.985 1.00 82.56 319 ASP A CA 1
ATOM 2461 C C . ASP A 1 319 ? -6.493 -12.435 5.370 1.00 82.56 319 ASP A C 1
ATOM 2463 O O . ASP A 1 319 ? -7.308 -11.837 6.075 1.00 82.56 319 ASP A O 1
ATOM 2467 N N . LEU A 1 320 ? -6.695 -13.687 4.947 1.00 85.69 320 LEU A N 1
ATOM 2468 C CA . LEU A 1 320 ? -7.832 -14.491 5.383 1.00 85.69 320 LEU A CA 1
ATOM 2469 C C . LEU A 1 320 ? -7.837 -14.640 6.904 1.00 85.69 320 LEU A C 1
ATOM 2471 O O . LEU A 1 320 ? -8.851 -14.370 7.538 1.00 85.69 320 LEU A O 1
ATOM 2475 N N . GLN A 1 321 ? -6.718 -15.039 7.508 1.00 84.31 321 GLN A N 1
ATOM 2476 C CA . GLN A 1 321 ? -6.620 -15.170 8.958 1.00 84.31 321 GLN A CA 1
ATOM 2477 C C . GLN A 1 321 ? -6.860 -13.840 9.663 1.00 84.31 321 GLN A C 1
ATOM 2479 O O . GLN A 1 321 ? -7.587 -13.842 10.650 1.00 84.31 321 GLN A O 1
ATOM 2484 N N . ARG A 1 322 ? -6.344 -12.715 9.152 1.00 83.12 322 ARG A N 1
ATOM 2485 C CA . ARG A 1 322 ? -6.593 -11.383 9.717 1.00 83.12 322 ARG A CA 1
ATOM 2486 C C . ARG A 1 322 ? -8.092 -11.095 9.798 1.00 83.12 322 ARG A C 1
ATOM 2488 O O . ARG A 1 322 ? -8.583 -10.886 10.900 1.00 83.12 322 ARG A O 1
ATOM 2495 N N . ILE A 1 323 ? -8.812 -11.218 8.678 1.00 83.25 323 ILE A N 1
ATOM 2496 C CA . ILE A 1 323 ? -10.259 -10.933 8.588 1.00 83.25 323 ILE A CA 1
ATOM 2497 C C . ILE A 1 323 ? -11.086 -11.906 9.449 1.00 83.25 323 ILE A C 1
ATOM 2499 O O . ILE A 1 323 ? -12.107 -11.546 10.042 1.00 83.25 323 ILE A O 1
ATOM 2503 N N . LEU A 1 324 ? -10.666 -13.173 9.528 1.00 83.06 324 LEU A N 1
ATOM 2504 C CA . LEU A 1 324 ? -11.350 -14.191 10.331 1.00 83.06 324 LEU A CA 1
ATOM 2505 C C . LEU A 1 324 ? -11.124 -13.992 11.830 1.00 83.06 324 LEU A C 1
ATOM 2507 O O . LEU A 1 324 ? -12.081 -14.096 12.594 1.00 83.06 324 LEU A O 1
ATOM 2511 N N . SER A 1 325 ? -9.902 -13.632 12.217 1.00 74.12 325 SER A N 1
ATOM 2512 C CA . SER A 1 325 ? -9.539 -13.274 13.592 1.00 74.12 325 SER A CA 1
ATOM 2513 C C . SER A 1 325 ? -10.215 -11.980 14.033 1.00 74.12 325 SER A C 1
ATOM 2515 O O . SER A 1 325 ? -10.210 -11.670 15.211 1.00 74.12 325 SER A O 1
ATOM 2517 N N . GLU A 1 326 ? -10.795 -11.217 13.101 1.00 62.69 326 GLU A N 1
ATOM 2518 C CA . GLU A 1 326 ? -11.342 -9.882 13.341 1.00 62.69 326 GLU A CA 1
ATOM 2519 C C . GLU A 1 326 ? -12.704 -9.885 14.038 1.00 62.69 326 GLU A C 1
ATOM 2521 O O . GLU A 1 326 ? -13.158 -8.853 14.528 1.00 62.69 326 GLU A O 1
ATOM 2526 N N . ASN A 1 327 ? -13.352 -11.052 14.122 1.00 48.31 327 ASN A N 1
ATOM 2527 C CA . ASN A 1 327 ? -14.752 -11.167 14.523 1.00 48.31 327 ASN A CA 1
ATOM 2528 C C . ASN A 1 327 ? -15.037 -12.136 15.685 1.00 48.31 327 ASN A C 1
ATOM 2530 O O . ASN A 1 327 ? -16.201 -12.259 16.062 1.00 48.31 327 ASN A O 1
ATOM 2534 N N . ASP A 1 328 ? -14.033 -12.754 16.316 1.00 39.38 328 ASP A N 1
ATOM 2535 C CA . ASP A 1 328 ? -14.224 -13.613 17.505 1.00 39.38 328 ASP A CA 1
ATOM 2536 C C . ASP A 1 328 ? -14.439 -12.801 18.805 1.00 39.38 328 ASP A C 1
ATOM 2538 O O . ASP A 1 328 ? -13.978 -13.159 19.891 1.00 39.38 328 ASP A O 1
ATOM 2542 N N . GLY A 1 329 ? -15.083 -11.629 18.714 1.00 37.97 329 GLY A N 1
ATOM 2543 C CA . GLY A 1 329 ? -15.230 -10.667 19.822 1.00 37.97 329 GLY A CA 1
ATOM 2544 C C . GLY A 1 329 ? -13.906 -10.050 20.298 1.00 37.97 329 GLY A C 1
ATOM 2545 O O . GLY A 1 329 ? -13.889 -9.022 20.970 1.00 37.97 329 GLY A O 1
ATOM 2546 N N . HIS A 1 330 ? -12.796 -10.633 19.871 1.00 36.53 330 HIS A N 1
ATOM 2547 C CA . HIS A 1 330 ? -11.471 -10.079 19.871 1.00 36.53 330 HIS A CA 1
ATOM 2548 C C . HIS A 1 330 ? -11.258 -9.647 18.434 1.00 36.53 330 HIS A C 1
ATOM 2550 O O . HIS A 1 330 ? -10.847 -10.449 17.610 1.00 36.53 330 HIS A O 1
ATOM 2556 N N . SER A 1 331 ? -11.578 -8.386 18.126 1.00 30.31 331 SER A N 1
ATOM 2557 C CA . SER A 1 331 ? -10.953 -7.692 16.994 1.00 30.31 331 SER A CA 1
ATOM 2558 C C . SER A 1 331 ? -9.493 -8.158 16.944 1.00 30.31 331 SER A C 1
ATOM 2560 O O . SER A 1 331 ? -8.886 -8.268 18.026 1.00 30.31 331 SER A O 1
ATOM 2562 N N . PRO A 1 332 ? -8.861 -8.387 15.775 1.00 32.66 332 PRO A N 1
ATOM 2563 C CA . PRO A 1 332 ? -7.440 -8.598 15.787 1.00 32.66 332 PRO A CA 1
ATOM 2564 C C . PRO A 1 332 ? -6.909 -7.301 16.390 1.00 32.66 332 PRO A C 1
ATOM 2566 O O . PRO A 1 332 ? -7.611 -6.287 16.542 1.00 32.66 332 PRO A O 1
ATOM 2569 N N . ARG A 1 333 ? -5.648 -7.283 16.745 1.00 41.78 333 ARG A N 1
ATOM 2570 C CA . ARG A 1 333 ? -4.992 -6.003 16.913 1.00 41.78 333 ARG A CA 1
ATOM 2571 C C . ARG A 1 333 ? -5.015 -5.269 15.553 1.00 41.78 333 ARG A C 1
ATOM 2573 O O . ARG A 1 333 ? -3.981 -5.163 14.916 1.00 41.78 333 ARG A O 1
ATOM 2580 N N . SER A 1 334 ? -6.157 -4.712 15.110 1.00 39.09 334 SER A N 1
ATOM 2581 C CA . SER A 1 334 ? -6.174 -3.356 14.591 1.00 39.09 334 SER A CA 1
ATOM 2582 C C . SER A 1 334 ? -5.403 -2.639 15.671 1.00 39.09 334 SER A C 1
ATOM 2584 O O . SER A 1 334 ? -5.894 -2.574 16.807 1.00 39.09 334 SER A O 1
ATOM 2586 N N . GLU A 1 335 ? -4.137 -2.335 15.401 1.00 47.78 335 GLU A N 1
ATOM 2587 C CA . GLU A 1 335 ? -3.284 -1.596 16.312 1.00 47.78 335 GLU A CA 1
ATOM 2588 C C . GLU A 1 335 ? -4.186 -0.537 16.919 1.00 47.78 335 GLU A C 1
ATOM 2590 O O . GLU A 1 335 ? -4.747 0.290 16.190 1.00 47.78 335 GLU A O 1
ATOM 2595 N N . ARG A 1 336 ? -4.510 -0.678 18.212 1.00 65.00 336 ARG A N 1
ATOM 2596 C CA . ARG A 1 336 ? -5.356 0.301 18.877 1.00 65.00 336 ARG A CA 1
ATOM 2597 C C . ARG A 1 336 ? -4.517 1.551 18.775 1.00 65.00 336 ARG A C 1
ATOM 2599 O O . ARG A 1 336 ? -3.513 1.666 19.461 1.00 65.00 336 ARG A O 1
ATOM 2606 N N . LEU A 1 337 ? -4.852 2.384 17.796 1.00 79.31 337 LEU A N 1
ATOM 2607 C CA . LEU A 1 337 ? -3.969 3.446 17.371 1.00 79.31 337 LEU A CA 1
ATOM 2608 C C . LEU A 1 337 ? -3.707 4.298 18.605 1.00 79.31 337 LEU A C 1
ATOM 2610 O O . LEU A 1 337 ? -4.651 4.761 19.251 1.00 79.31 337 LEU A O 1
ATOM 2614 N N . PHE A 1 338 ? -2.444 4.429 18.983 1.00 90.12 338 PHE A N 1
ATOM 2615 C CA . PHE A 1 338 ? -2.097 5.112 20.211 1.00 90.12 338 PHE A CA 1
ATOM 2616 C C . PHE A 1 338 ? -2.443 6.601 20.078 1.00 90.12 338 PHE A C 1
ATOM 2618 O O . PHE A 1 338 ? -1.832 7.321 19.296 1.00 90.12 338 PHE A O 1
ATOM 2625 N N . ILE A 1 339 ? -3.445 7.084 20.812 1.00 84.94 339 ILE A N 1
ATOM 2626 C CA . ILE A 1 339 ? -3.905 8.487 20.742 1.00 84.94 339 ILE A CA 1
ATOM 2627 C C . ILE A 1 339 ? -3.488 9.319 21.960 1.00 84.94 339 ILE A C 1
ATOM 2629 O O . ILE A 1 339 ? -3.934 10.459 22.097 1.00 84.94 339 ILE A O 1
ATOM 2633 N N . ALA A 1 340 ? -2.638 8.759 22.829 1.00 85.81 340 ALA A N 1
ATOM 2634 C CA . ALA A 1 340 ? -2.062 9.440 23.985 1.00 85.81 340 ALA A CA 1
ATOM 2635 C C . ALA A 1 340 ? -3.128 10.049 24.925 1.00 85.81 340 ALA A C 1
ATOM 2637 O O . ALA A 1 340 ? -3.115 11.237 25.239 1.00 85.81 340 ALA A O 1
ATOM 2638 N N . GLY A 1 341 ? -4.087 9.248 25.396 1.00 84.25 341 GLY A N 1
ATOM 2639 C CA . GLY A 1 341 ? -5.130 9.714 26.320 1.00 84.25 341 GLY A CA 1
ATOM 2640 C C . GLY A 1 341 ? -4.604 10.198 27.680 1.00 84.25 341 GLY A C 1
ATOM 2641 O O . GLY A 1 341 ? -5.266 10.997 28.348 1.00 84.25 341 GLY A O 1
ATOM 2642 N N . THR A 1 342 ? -3.417 9.740 28.069 1.00 88.81 342 THR A N 1
ATOM 2643 C CA . THR A 1 342 ? -2.796 9.923 29.386 1.00 88.81 342 THR A CA 1
ATOM 2644 C C . THR A 1 342 ? -1.401 10.523 29.250 1.00 88.81 342 THR A C 1
ATOM 2646 O O . THR A 1 342 ? -0.770 10.392 28.208 1.00 88.81 342 THR A O 1
ATOM 2649 N N . ALA A 1 343 ? -0.900 11.218 30.275 1.00 88.81 343 ALA A N 1
ATOM 2650 C CA . ALA A 1 343 ? 0.474 11.723 30.267 1.00 88.81 343 ALA A CA 1
ATOM 2651 C C . ALA A 1 343 ? 1.486 10.569 30.442 1.00 88.81 343 ALA A C 1
ATOM 2653 O O . ALA A 1 343 ? 1.170 9.618 31.160 1.00 88.81 343 ALA A O 1
ATOM 2654 N N . PRO A 1 344 ? 2.697 10.656 29.856 1.00 92.12 344 PRO A N 1
ATOM 2655 C CA . PRO A 1 344 ? 3.688 9.581 29.948 1.00 92.12 344 PRO A CA 1
ATOM 2656 C C . PRO A 1 344 ? 4.021 9.145 31.385 1.00 92.12 344 PRO A C 1
ATOM 2658 O O . PRO A 1 344 ? 3.954 7.945 31.641 1.00 92.12 344 PRO A O 1
ATOM 2661 N N . PRO A 1 345 ? 4.266 10.055 32.357 1.00 90.00 345 PRO A N 1
ATOM 2662 C CA . PRO A 1 345 ? 4.546 9.642 33.738 1.00 90.00 345 PRO A CA 1
ATOM 2663 C C . PRO A 1 345 ? 3.383 8.883 34.391 1.00 90.00 345 PRO A C 1
ATOM 2665 O O . PRO A 1 345 ? 3.591 7.927 35.126 1.00 90.00 345 PRO A O 1
ATOM 2668 N N . SER A 1 346 ? 2.141 9.263 34.081 1.00 89.50 346 SER A N 1
ATOM 2669 C CA . SER A 1 346 ? 0.965 8.556 34.592 1.00 89.50 346 SER A CA 1
ATOM 2670 C C . SER A 1 346 ? 0.749 7.201 33.928 1.00 89.50 346 SER A C 1
ATOM 2672 O O . SER A 1 346 ? 0.284 6.282 34.588 1.00 89.50 346 SER A O 1
ATOM 2674 N N . ALA A 1 347 ? 1.078 7.059 32.641 1.00 92.69 347 ALA A N 1
ATOM 2675 C CA . ALA A 1 347 ? 1.066 5.756 31.982 1.00 92.69 347 ALA A CA 1
ATOM 2676 C C . ALA A 1 347 ? 2.159 4.834 32.547 1.00 92.69 347 ALA A C 1
ATOM 2678 O O . ALA A 1 347 ? 1.903 3.648 32.733 1.00 92.69 347 ALA A O 1
ATOM 2679 N N . LEU A 1 348 ? 3.332 5.389 32.873 1.00 93.00 348 LEU A N 1
ATOM 2680 C CA . LEU A 1 348 ? 4.420 4.668 33.531 1.00 93.00 348 LEU A CA 1
ATOM 2681 C C . LEU A 1 348 ? 4.005 4.158 34.912 1.00 93.00 348 LEU A C 1
ATOM 2683 O O . LEU A 1 348 ? 4.084 2.958 35.146 1.00 93.00 348 LEU A O 1
ATOM 2687 N N . ALA A 1 349 ? 3.463 5.026 35.769 1.00 91.81 349 ALA A N 1
ATOM 2688 C CA . ALA A 1 349 ? 2.986 4.630 37.094 1.00 91.81 349 ALA A CA 1
ATOM 2689 C C . ALA A 1 349 ? 1.920 3.518 37.025 1.00 91.81 349 ALA A C 1
ATOM 2691 O O . ALA A 1 349 ? 1.939 2.575 37.811 1.00 91.81 349 ALA A O 1
ATOM 2692 N N . SER A 1 350 ? 1.010 3.582 36.045 1.00 93.50 350 SER A N 1
ATOM 2693 C CA . SER A 1 350 ? 0.007 2.531 35.834 1.00 93.50 350 SER A CA 1
ATOM 2694 C C . SER A 1 350 ? 0.603 1.206 35.348 1.00 93.50 350 SER A C 1
ATOM 2696 O O . SER A 1 350 ? 0.104 0.134 35.699 1.00 93.50 350 SER A O 1
ATOM 2698 N N . LEU A 1 351 ? 1.669 1.258 34.547 1.00 93.81 351 LEU A N 1
ATOM 2699 C CA . LEU A 1 351 ? 2.395 0.064 34.123 1.00 93.81 351 LEU A CA 1
ATOM 2700 C C . LEU A 1 351 ? 3.157 -0.559 35.297 1.00 93.81 351 LEU A C 1
ATOM 2702 O O . LEU A 1 351 ? 3.032 -1.758 35.521 1.00 93.81 351 LEU A O 1
ATOM 2706 N N . GLU A 1 352 ? 3.863 0.253 36.084 1.00 93.62 352 GLU A N 1
ATOM 2707 C CA . GLU A 1 352 ? 4.569 -0.174 37.299 1.00 93.62 352 GLU A CA 1
ATOM 2708 C C . GLU A 1 352 ? 3.615 -0.804 38.313 1.00 93.62 352 GLU A C 1
ATOM 2710 O O . GLU A 1 352 ? 3.908 -1.869 38.848 1.00 93.62 352 GLU A O 1
ATOM 2715 N N . PHE A 1 353 ? 2.433 -0.212 38.513 1.00 92.75 353 PHE A N 1
ATOM 2716 C CA . PHE A 1 353 ? 1.384 -0.801 39.344 1.00 92.75 353 PHE A CA 1
ATOM 2717 C C . PHE A 1 353 ? 0.996 -2.204 38.852 1.00 92.75 353 PHE A C 1
ATOM 2719 O O . PHE A 1 353 ? 0.922 -3.138 39.646 1.00 92.75 353 PHE A O 1
ATOM 2726 N N . THR A 1 354 ? 0.822 -2.376 37.539 1.00 91.56 354 THR A N 1
ATOM 2727 C CA . THR A 1 354 ? 0.482 -3.680 36.942 1.00 91.56 354 THR A CA 1
ATOM 2728 C C . THR A 1 354 ? 1.622 -4.692 37.096 1.00 91.56 354 THR A C 1
ATOM 2730 O O . THR A 1 354 ? 1.366 -5.862 37.346 1.00 91.56 354 THR A O 1
ATOM 2733 N N . MET A 1 355 ? 2.875 -4.248 36.967 1.00 91.12 355 MET A N 1
ATOM 2734 C CA . MET A 1 355 ? 4.072 -5.085 37.112 1.00 91.12 355 MET A CA 1
ATOM 2735 C C . MET A 1 355 ? 4.414 -5.416 38.570 1.00 91.12 355 MET A C 1
ATOM 2737 O O . MET A 1 355 ? 5.131 -6.378 38.817 1.00 91.12 355 MET A O 1
ATOM 2741 N N . SER A 1 356 ? 3.928 -4.626 39.532 1.00 88.38 356 SER A N 1
ATOM 2742 C CA . SER A 1 356 ? 4.155 -4.856 40.965 1.00 88.38 356 SER A CA 1
ATOM 2743 C C . SER A 1 356 ? 3.347 -6.023 41.538 1.00 88.38 356 SER A C 1
ATOM 2745 O O . SER A 1 356 ? 3.600 -6.447 42.664 1.00 88.38 356 SER A O 1
ATOM 2747 N N . SER A 1 357 ? 2.373 -6.531 40.779 1.00 86.12 357 SER A N 1
ATOM 2748 C CA . SER A 1 357 ? 1.594 -7.709 41.139 1.00 86.12 357 SER A CA 1
ATOM 2749 C C . SER A 1 357 ? 2.142 -8.932 40.411 1.00 86.12 357 SER A C 1
ATOM 2751 O O . SER A 1 357 ? 2.269 -8.923 39.188 1.00 86.12 357 SER A O 1
ATOM 2753 N N . ASP A 1 358 ? 2.432 -9.998 41.159 1.00 78.06 358 ASP A N 1
ATOM 2754 C CA . ASP A 1 358 ? 2.836 -11.291 40.589 1.00 78.06 358 ASP A CA 1
ATOM 2755 C C . ASP A 1 358 ? 1.674 -11.989 39.851 1.00 78.06 358 ASP A C 1
ATOM 2757 O O . ASP A 1 358 ? 1.886 -12.914 39.064 1.00 78.06 358 ASP A O 1
ATOM 2761 N N . GLU A 1 359 ? 0.438 -11.537 40.086 1.00 86.25 359 GLU A N 1
ATOM 2762 C CA . GLU A 1 359 ? -0.779 -12.049 39.466 1.00 86.25 359 GLU A CA 1
ATOM 2763 C C . GLU A 1 359 ? -1.502 -10.971 38.647 1.00 86.25 359 GLU A C 1
ATOM 2765 O O . GLU A 1 359 ? -1.241 -9.773 38.734 1.00 86.25 359 GLU A O 1
ATOM 2770 N N . ALA A 1 360 ? -2.457 -11.405 37.826 1.00 88.25 360 ALA A N 1
ATOM 2771 C CA . ALA A 1 360 ? -3.282 -10.490 37.053 1.00 88.25 360 ALA A CA 1
ATOM 2772 C C . ALA A 1 360 ? -4.212 -9.676 37.962 1.00 88.25 360 ALA A C 1
ATOM 2774 O O . ALA A 1 360 ? -4.981 -10.240 38.746 1.00 88.25 360 ALA A O 1
ATOM 2775 N N . VAL A 1 361 ? -4.189 -8.354 37.801 1.00 90.88 361 VAL A N 1
ATOM 2776 C CA . VAL A 1 361 ? -4.933 -7.421 38.653 1.00 90.88 361 VAL A CA 1
ATOM 2777 C C . VAL A 1 361 ? -6.388 -7.333 38.184 1.00 90.88 361 VAL A C 1
ATOM 2779 O O . VAL A 1 361 ? -6.613 -7.082 36.998 1.00 90.88 361 VAL A O 1
ATOM 2782 N N . PRO A 1 362 ? -7.401 -7.504 39.050 1.00 92.31 362 PRO A N 1
ATOM 2783 C CA . PRO A 1 362 ? -8.798 -7.278 38.675 1.00 92.31 362 PRO A CA 1
ATOM 2784 C C . PRO A 1 362 ? -9.012 -5.883 38.072 1.00 92.31 362 PRO A C 1
ATOM 2786 O O . PRO A 1 362 ? -8.427 -4.902 38.531 1.00 92.31 362 PRO A O 1
ATOM 2789 N N . THR A 1 363 ? -9.853 -5.767 37.039 1.00 88.69 363 THR A N 1
ATOM 2790 C CA . THR A 1 363 ? -10.062 -4.484 36.344 1.00 88.69 363 THR A CA 1
ATOM 2791 C C . THR A 1 363 ? -10.574 -3.379 37.258 1.00 88.69 363 THR A C 1
ATOM 2793 O O . THR A 1 363 ? -10.199 -2.227 37.057 1.00 88.69 363 THR A O 1
ATOM 2796 N N . ASP A 1 364 ? -11.388 -3.728 38.254 1.00 87.62 364 ASP A N 1
ATOM 2797 C CA . ASP A 1 364 ? -11.971 -2.773 39.199 1.00 87.62 364 ASP A CA 1
ATOM 2798 C C . ASP A 1 364 ? -10.906 -2.205 40.146 1.00 87.62 364 ASP A C 1
ATOM 2800 O O . ASP A 1 364 ? -10.834 -0.992 40.341 1.00 87.62 364 ASP A O 1
ATOM 2804 N N . ASP A 1 365 ? -10.019 -3.063 40.656 1.00 88.94 365 ASP A N 1
ATOM 2805 C CA . ASP A 1 365 ? -8.888 -2.659 41.500 1.00 88.94 365 ASP A CA 1
ATOM 2806 C C . ASP A 1 365 ? -7.894 -1.811 40.705 1.00 88.94 365 ASP A C 1
ATOM 2808 O O . ASP A 1 365 ? -7.378 -0.798 41.185 1.00 88.94 365 ASP A O 1
ATOM 2812 N N . TRP A 1 366 ? -7.665 -2.200 39.450 1.00 91.56 366 TRP A N 1
ATOM 2813 C CA . TRP A 1 366 ? -6.804 -1.463 38.545 1.00 91.56 366 TRP A CA 1
ATOM 2814 C C . TRP A 1 366 ? -7.355 -0.062 38.261 1.00 91.56 366 TRP A C 1
ATOM 2816 O O . TRP A 1 366 ? -6.607 0.910 38.366 1.00 91.56 366 TRP A O 1
ATOM 2826 N N . ASP A 1 367 ? -8.649 0.062 37.941 1.00 87.19 367 ASP A N 1
ATOM 2827 C CA . ASP A 1 367 ? -9.306 1.347 37.663 1.00 87.19 367 ASP A CA 1
ATOM 2828 C C . ASP A 1 367 ? -9.403 2.223 38.929 1.00 87.19 367 ASP A C 1
ATOM 2830 O O . ASP A 1 367 ? -9.288 3.448 38.847 1.00 87.19 367 ASP A O 1
ATOM 2834 N N . ALA A 1 368 ? -9.556 1.615 40.112 1.00 86.56 368 ALA A N 1
ATOM 2835 C CA . ALA A 1 368 ? -9.539 2.324 41.391 1.00 86.56 368 ALA A CA 1
ATOM 2836 C C . ALA A 1 368 ? -8.157 2.924 41.707 1.00 86.56 368 ALA A C 1
ATOM 2838 O O . ALA A 1 368 ? -8.069 4.068 42.164 1.00 86.56 368 ALA A O 1
ATOM 2839 N N . ALA A 1 369 ? -7.082 2.178 41.430 1.00 85.06 369 ALA A N 1
ATOM 2840 C CA . ALA A 1 369 ? -5.706 2.640 41.602 1.00 85.06 369 ALA A CA 1
ATOM 2841 C C . ALA A 1 369 ? -5.281 3.651 40.519 1.00 85.06 369 ALA A C 1
ATOM 2843 O O . ALA A 1 369 ? -4.513 4.575 40.788 1.00 85.06 369 ALA A O 1
ATOM 2844 N N . ASN A 1 370 ? -5.812 3.513 39.302 1.00 83.88 370 ASN A N 1
ATOM 2845 C CA . ASN A 1 370 ? -5.427 4.294 38.131 1.00 83.88 370 ASN A CA 1
ATOM 2846 C C . ASN A 1 370 ? -6.625 5.093 37.600 1.00 83.88 370 ASN A C 1
ATOM 2848 O O . ASN A 1 370 ? -7.280 4.711 36.637 1.00 83.88 370 ASN A O 1
ATOM 2852 N N . GLN A 1 371 ? -6.882 6.261 38.195 1.00 69.56 371 GLN A N 1
ATOM 2853 C CA . GLN A 1 371 ? -8.020 7.147 37.869 1.00 69.56 371 GLN A CA 1
ATOM 2854 C C . GLN A 1 371 ? -7.951 7.819 36.474 1.00 69.56 371 GLN A C 1
ATOM 2856 O O . GLN A 1 371 ? -8.564 8.862 36.234 1.00 69.56 371 GLN A O 1
ATOM 2861 N N . ASN A 1 372 ? -7.154 7.294 35.546 1.00 69.38 372 ASN A N 1
ATOM 2862 C CA . ASN A 1 372 ? -6.834 7.913 34.265 1.00 69.38 372 ASN A CA 1
ATOM 2863 C C . ASN A 1 372 ? -7.190 6.977 33.090 1.00 69.38 372 ASN A C 1
ATOM 2865 O O . ASN A 1 372 ? -7.702 5.875 33.256 1.00 69.38 372 ASN A O 1
ATOM 2869 N N . ARG A 1 373 ? -6.961 7.433 31.853 1.00 75.75 373 ARG A N 1
ATOM 2870 C CA . ARG A 1 373 ? -7.231 6.636 30.644 1.00 75.75 373 ARG A CA 1
ATOM 2871 C C . ARG A 1 373 ? -6.071 5.698 30.278 1.00 75.75 373 ARG A C 1
ATOM 2873 O O . ARG A 1 373 ? -6.062 5.187 29.154 1.00 75.75 373 ARG A O 1
ATOM 2880 N N . SER A 1 374 ? -5.113 5.448 31.180 1.00 86.75 374 SER A N 1
ATOM 2881 C CA . SER A 1 374 ? -3.860 4.772 30.819 1.00 86.75 374 SER A CA 1
ATOM 2882 C C . SER A 1 374 ? -4.081 3.321 30.416 1.00 86.75 374 SER A C 1
ATOM 2884 O O . SER A 1 374 ? -3.313 2.818 29.609 1.00 86.75 374 SER A O 1
ATOM 2886 N N . ARG A 1 375 ? -5.179 2.670 30.834 1.00 89.62 375 ARG A N 1
ATOM 2887 C CA . ARG A 1 375 ? -5.499 1.302 30.390 1.00 89.62 375 ARG A CA 1
ATOM 2888 C C . ARG A 1 375 ? -5.619 1.228 28.876 1.00 89.62 375 ARG A C 1
ATOM 2890 O O . ARG A 1 375 ? -5.100 0.318 28.244 1.00 89.62 375 ARG A O 1
ATOM 2897 N N . THR A 1 376 ? -6.304 2.205 28.281 1.00 87.69 376 THR A N 1
ATOM 2898 C CA . THR A 1 376 ? -6.497 2.238 26.824 1.00 87.69 376 THR A CA 1
ATOM 2899 C C . THR A 1 376 ? -5.168 2.463 26.114 1.00 87.69 376 THR A C 1
ATOM 2901 O O . THR A 1 376 ? -4.894 1.796 25.121 1.00 87.69 376 THR A O 1
ATOM 2904 N N . ASP A 1 377 ? -4.341 3.357 26.657 1.00 91.00 377 ASP A N 1
ATOM 2905 C CA . ASP A 1 377 ? -3.026 3.704 26.120 1.00 91.00 377 ASP A CA 1
ATOM 2906 C C . ASP A 1 377 ? -2.023 2.543 26.238 1.00 91.00 377 ASP A C 1
ATOM 2908 O O . ASP A 1 377 ? -1.341 2.220 25.274 1.00 91.00 377 ASP A O 1
ATOM 2912 N N . LEU A 1 378 ? -1.964 1.861 27.382 1.00 92.81 378 LEU A N 1
ATOM 2913 C CA . LEU A 1 378 ? -1.056 0.737 27.617 1.00 92.81 378 LEU A CA 1
ATOM 2914 C C . LEU A 1 378 ? -1.459 -0.509 26.819 1.00 92.81 378 LEU A C 1
ATOM 2916 O O . LEU A 1 378 ? -0.583 -1.215 26.322 1.00 92.81 378 LEU A O 1
ATOM 2920 N N . VAL A 1 379 ? -2.763 -0.758 26.629 1.00 90.94 379 VAL A N 1
ATOM 2921 C CA . VAL A 1 379 ? -3.221 -1.808 25.701 1.00 90.94 379 VAL A CA 1
ATOM 2922 C C . VAL A 1 379 ? -2.879 -1.430 24.258 1.00 90.94 379 VAL A C 1
ATOM 2924 O O . VAL A 1 379 ? -2.456 -2.287 23.488 1.00 90.94 379 VAL A O 1
ATOM 2927 N N . ALA A 1 380 ? -3.032 -0.155 23.883 1.00 89.12 380 ALA A N 1
ATOM 2928 C CA . ALA A 1 380 ? -2.644 0.350 22.564 1.00 89.12 380 ALA A CA 1
ATOM 2929 C C . ALA A 1 380 ? -1.149 0.185 22.271 1.00 89.12 380 ALA A C 1
ATOM 2931 O O . ALA A 1 380 ? -0.779 -0.163 21.154 1.00 89.12 380 ALA A O 1
ATOM 2932 N N . LEU A 1 381 ? -0.305 0.365 23.285 1.00 92.00 381 LEU A N 1
ATOM 2933 C CA . LEU A 1 381 ? 1.135 0.127 23.207 1.00 92.00 381 LEU A CA 1
ATOM 2934 C C . LEU A 1 381 ? 1.523 -1.357 23.337 1.00 92.00 381 LEU A C 1
ATOM 2936 O O . LEU A 1 381 ? 2.702 -1.684 23.232 1.00 92.00 381 LEU A O 1
ATOM 2940 N N . GLY A 1 382 ? 0.564 -2.260 23.570 1.00 91.31 382 GLY A N 1
ATOM 2941 C CA . GLY A 1 382 ? 0.824 -3.693 23.726 1.00 91.31 382 GLY A CA 1
ATOM 2942 C C . GLY A 1 382 ? 1.610 -4.055 24.990 1.00 91.31 382 GLY A C 1
ATOM 2943 O O . GLY A 1 382 ? 2.276 -5.085 25.010 1.00 91.31 382 GLY A O 1
ATOM 2944 N N . LEU A 1 383 ? 1.554 -3.215 26.027 1.00 92.44 383 LEU A N 1
ATOM 2945 C CA . LEU A 1 383 ? 2.291 -3.402 27.286 1.00 92.44 383 LEU A CA 1
ATOM 2946 C C . LEU A 1 383 ? 1.469 -4.124 28.351 1.00 92.44 383 LEU A C 1
ATOM 2948 O O . LEU A 1 383 ? 2.028 -4.748 29.249 1.00 92.44 383 LEU A O 1
ATOM 2952 N N . ILE A 1 384 ? 0.144 -4.052 28.237 1.00 92.56 384 ILE A N 1
ATOM 2953 C CA . ILE A 1 384 ? -0.789 -4.796 29.077 1.00 92.56 384 ILE A CA 1
ATOM 2954 C C . ILE A 1 384 ? -1.863 -5.443 28.211 1.00 92.56 384 ILE A C 1
ATOM 2956 O O . ILE A 1 384 ? -2.130 -5.024 27.080 1.00 92.56 384 ILE A O 1
ATOM 2960 N N . GLU A 1 385 ? -2.533 -6.428 28.783 1.00 91.50 385 GLU A N 1
ATOM 2961 C CA . GLU A 1 385 ? -3.648 -7.127 28.174 1.00 91.50 385 GLU A CA 1
ATOM 2962 C C . GLU A 1 385 ? -4.811 -7.250 29.155 1.00 91.50 385 GLU A C 1
ATOM 2964 O O . GLU A 1 385 ? -4.606 -7.457 30.344 1.00 91.50 385 GLU A O 1
ATOM 2969 N N . VAL A 1 386 ? -6.043 -7.110 28.661 1.00 87.88 386 VAL A N 1
ATOM 2970 C CA . VAL A 1 386 ? -7.252 -7.290 29.470 1.00 87.88 386 VAL A CA 1
ATOM 2971 C C . VAL A 1 386 ? -7.965 -8.548 28.994 1.00 87.88 386 VAL A C 1
ATOM 2973 O O . VAL A 1 386 ? -8.414 -8.588 27.849 1.00 87.88 386 VAL A O 1
ATOM 2976 N N . ARG A 1 387 ? -8.067 -9.557 29.859 1.00 88.44 387 ARG A N 1
ATOM 2977 C CA . ARG A 1 387 ? -8.773 -10.824 29.606 1.00 88.44 387 ARG A CA 1
ATOM 2978 C C . ARG A 1 387 ? -9.508 -11.242 30.873 1.00 88.44 387 ARG A C 1
ATOM 2980 O O . ARG A 1 387 ? -9.006 -11.019 31.969 1.00 88.44 387 ARG A O 1
ATOM 2987 N N . ASP A 1 388 ? -10.713 -11.786 30.726 1.00 87.31 388 ASP A N 1
ATOM 2988 C CA . ASP A 1 388 ? -11.509 -12.338 31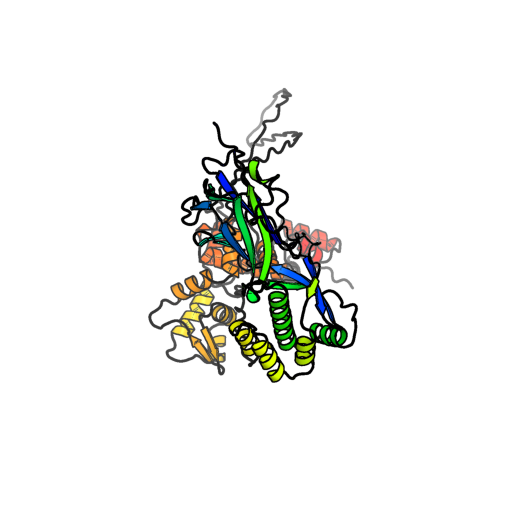.834 1.00 87.31 388 ASP A CA 1
ATOM 2989 C C . ASP A 1 388 ? -11.680 -11.395 33.045 1.00 87.31 388 ASP A C 1
ATOM 2991 O O . ASP A 1 388 ? -11.639 -11.817 34.199 1.00 87.31 388 ASP A O 1
ATOM 2995 N N . GLY A 1 389 ? -11.843 -10.089 32.791 1.00 87.38 389 GLY A N 1
ATOM 2996 C CA . GLY A 1 389 ? -11.997 -9.079 33.850 1.00 87.38 389 GLY A CA 1
ATOM 2997 C C . GLY A 1 389 ? -10.718 -8.790 34.644 1.00 87.38 389 GLY A C 1
ATOM 2998 O O . GLY A 1 389 ? -10.780 -8.198 35.721 1.00 87.38 389 GLY A O 1
ATOM 2999 N N . LYS A 1 390 ? -9.552 -9.190 34.128 1.00 91.25 390 LYS A N 1
ATOM 3000 C CA . LYS A 1 390 ? -8.244 -8.949 34.741 1.00 91.25 390 LYS A CA 1
ATOM 3001 C C . LYS A 1 390 ? -7.278 -8.286 33.765 1.00 91.25 390 LYS A C 1
ATOM 3003 O O . LYS A 1 390 ? -7.381 -8.452 32.550 1.00 91.25 390 LYS A O 1
ATOM 3008 N N . VAL A 1 391 ? -6.343 -7.524 34.316 1.00 90.38 391 VAL A N 1
ATOM 3009 C CA . VAL A 1 391 ? -5.266 -6.823 33.622 1.00 90.38 391 VAL A CA 1
ATOM 3010 C C . VAL A 1 391 ? -3.963 -7.587 33.845 1.00 90.38 391 VAL A C 1
ATOM 3012 O O . VAL A 1 391 ? -3.512 -7.754 34.975 1.00 90.38 391 VAL A O 1
ATOM 3015 N N . TYR A 1 392 ? -3.361 -8.037 32.752 1.00 90.44 392 TYR A N 1
ATOM 3016 C CA . TYR A 1 392 ? -2.106 -8.773 32.708 1.00 90.44 392 TYR A CA 1
ATOM 3017 C C . TYR A 1 392 ? -0.996 -7.850 32.207 1.00 90.44 392 TYR A C 1
ATOM 3019 O O . TYR A 1 392 ? -1.164 -7.179 31.185 1.00 90.44 392 TYR A O 1
ATOM 3027 N N . SER A 1 393 ? 0.151 -7.841 32.886 1.00 91.38 393 SER A N 1
ATOM 3028 C CA . SER A 1 393 ? 1.373 -7.263 32.322 1.00 91.38 393 SER A CA 1
ATOM 3029 C C . SER A 1 393 ? 1.880 -8.154 31.186 1.00 91.38 393 SER A C 1
ATOM 3031 O O . SER A 1 393 ? 1.978 -9.369 31.344 1.00 91.38 393 SER A O 1
ATOM 3033 N N . LEU A 1 394 ? 2.220 -7.553 30.045 1.00 90.44 394 LEU A N 1
ATOM 3034 C CA . LEU A 1 394 ? 2.951 -8.224 28.963 1.00 90.44 394 LEU A CA 1
ATOM 3035 C C . LEU A 1 394 ? 4.455 -7.915 29.010 1.00 90.44 394 LEU A C 1
ATOM 3037 O O . LEU A 1 394 ? 5.215 -8.365 28.151 1.00 90.44 394 LEU A O 1
ATOM 3041 N N . VAL A 1 395 ? 4.889 -7.126 29.994 1.00 88.56 395 VAL A N 1
ATOM 3042 C CA . VAL A 1 395 ? 6.292 -6.774 30.193 1.00 88.56 395 VAL A CA 1
ATOM 3043 C C . VAL A 1 395 ? 7.002 -7.908 30.942 1.00 88.56 395 VAL A C 1
ATOM 3045 O O . VAL A 1 395 ? 6.511 -8.320 31.992 1.00 88.56 395 VAL A O 1
ATOM 3048 N N . PRO A 1 396 ? 8.156 -8.405 30.453 1.00 84.94 396 PRO A N 1
ATOM 3049 C CA . PRO A 1 396 ? 8.941 -9.403 31.175 1.00 84.94 396 PRO A CA 1
ATOM 3050 C C . PRO A 1 396 ? 9.379 -8.896 32.556 1.00 84.94 396 PRO A C 1
ATOM 3052 O O . PRO A 1 396 ? 9.853 -7.768 32.664 1.00 84.94 396 PRO A O 1
ATOM 3055 N N . ASN A 1 397 ? 9.329 -9.748 33.585 1.00 81.44 397 ASN A N 1
ATOM 3056 C CA . ASN A 1 397 ? 9.695 -9.385 34.968 1.00 81.44 397 ASN A CA 1
ATOM 3057 C C . ASN A 1 397 ? 11.134 -8.853 35.120 1.00 81.44 397 ASN A C 1
ATOM 3059 O O . ASN A 1 397 ? 11.452 -8.190 36.100 1.00 81.44 397 ASN A O 1
ATOM 3063 N N . SER A 1 398 ? 12.020 -9.148 34.164 1.00 82.69 398 SER A N 1
ATOM 3064 C CA . SER A 1 398 ? 13.407 -8.673 34.143 1.00 82.69 398 SER A CA 1
ATOM 3065 C C . SER A 1 398 ? 13.601 -7.323 33.441 1.00 82.69 398 SER A C 1
ATOM 3067 O O . SER A 1 398 ? 14.728 -6.836 33.385 1.00 82.69 398 SER A O 1
ATOM 3069 N N . ALA A 1 399 ? 12.557 -6.752 32.834 1.00 85.62 399 ALA A N 1
ATOM 3070 C CA . ALA A 1 399 ? 12.636 -5.523 32.051 1.00 85.62 399 ALA A CA 1
ATOM 3071 C C . ALA A 1 399 ? 12.171 -4.302 32.858 1.00 85.62 399 ALA A C 1
ATOM 3073 O O . ALA A 1 399 ? 11.245 -4.381 33.661 1.00 85.62 399 ALA A O 1
ATOM 3074 N N . SER A 1 400 ? 12.794 -3.147 32.609 1.00 92.19 400 SER A N 1
ATOM 3075 C CA . SER A 1 400 ? 12.360 -1.866 33.173 1.00 92.19 400 SER A CA 1
ATOM 3076 C C . SER A 1 400 ? 11.038 -1.419 32.542 1.00 92.19 400 SER A C 1
ATOM 3078 O O . SER A 1 400 ? 10.914 -1.376 31.313 1.00 92.19 400 SER A O 1
ATOM 3080 N N . ALA A 1 401 ? 10.063 -1.044 33.377 1.00 90.62 401 ALA A N 1
ATOM 3081 C CA . ALA A 1 401 ? 8.780 -0.501 32.930 1.00 90.62 401 ALA A CA 1
ATOM 3082 C C . ALA A 1 401 ? 8.973 0.741 32.044 1.00 90.62 401 ALA A C 1
ATOM 3084 O O . ALA A 1 401 ? 8.320 0.881 31.008 1.00 90.62 401 ALA A O 1
ATOM 3085 N N . GLU A 1 402 ? 9.912 1.616 32.417 1.00 91.69 402 GLU A N 1
ATOM 3086 C CA . GLU A 1 402 ? 10.203 2.845 31.679 1.00 91.69 402 GLU A CA 1
ATOM 3087 C C . GLU A 1 402 ? 10.785 2.552 30.294 1.00 91.69 402 GLU A C 1
ATOM 3089 O O . GLU A 1 402 ? 10.318 3.117 29.302 1.00 91.69 402 GLU A O 1
ATOM 3094 N N . ASP A 1 403 ? 11.755 1.640 30.199 1.00 88.44 403 ASP A N 1
ATOM 3095 C CA . ASP A 1 403 ? 12.396 1.303 28.924 1.00 88.44 403 ASP A CA 1
ATOM 3096 C C . ASP A 1 403 ? 11.405 0.651 27.960 1.00 88.44 403 ASP A C 1
ATOM 3098 O O . ASP A 1 403 ? 11.356 0.995 26.776 1.00 88.44 403 ASP A O 1
ATOM 3102 N N . MET A 1 404 ? 10.555 -0.240 28.474 1.00 91.69 404 MET A N 1
ATOM 3103 C CA . MET A 1 404 ? 9.519 -0.901 27.684 1.00 91.69 404 MET A CA 1
ATOM 3104 C C . MET A 1 404 ? 8.448 0.082 27.220 1.00 91.69 404 MET A C 1
ATOM 3106 O O . MET A 1 404 ? 8.044 0.038 26.054 1.00 91.69 404 MET A O 1
ATOM 3110 N N . LEU A 1 405 ? 8.044 1.017 28.085 1.00 94.00 405 LEU A N 1
ATOM 3111 C CA . LEU A 1 405 ? 7.113 2.079 27.723 1.00 94.00 405 LEU A CA 1
ATOM 3112 C C . LEU A 1 405 ? 7.689 2.988 26.634 1.00 94.00 405 LEU A C 1
ATOM 3114 O O . LEU A 1 405 ? 7.007 3.263 25.645 1.00 94.00 405 LEU A O 1
ATOM 3118 N N . ARG A 1 406 ? 8.946 3.424 26.781 1.00 92.19 406 ARG A N 1
ATOM 3119 C CA . ARG A 1 406 ? 9.639 4.249 25.781 1.00 92.19 406 ARG A CA 1
ATOM 3120 C C . ARG A 1 406 ? 9.764 3.519 24.451 1.00 92.19 406 ARG A C 1
ATOM 3122 O O . ARG A 1 406 ? 9.404 4.077 23.419 1.00 92.19 406 ARG A O 1
ATOM 3129 N N . HIS A 1 407 ? 10.216 2.269 24.471 1.00 88.06 407 HIS A N 1
ATOM 3130 C CA . HIS A 1 407 ? 10.389 1.463 23.267 1.00 88.06 407 HIS A CA 1
ATOM 3131 C C . HIS A 1 407 ? 9.059 1.222 22.536 1.00 88.06 407 HIS A C 1
ATOM 3133 O O . HIS A 1 407 ? 8.990 1.395 21.318 1.00 88.06 407 HIS A O 1
ATOM 3139 N N . ALA A 1 408 ? 7.986 0.884 23.257 1.00 91.69 408 ALA A N 1
ATOM 3140 C CA . ALA A 1 408 ? 6.663 0.718 22.658 1.00 91.69 408 ALA A CA 1
ATOM 3141 C C . ALA A 1 408 ? 6.122 2.039 22.089 1.00 91.69 408 ALA A C 1
ATOM 3143 O O . ALA A 1 408 ? 5.623 2.074 20.965 1.00 91.69 408 ALA A O 1
ATOM 3144 N N . ALA A 1 409 ? 6.287 3.148 22.815 1.00 93.06 409 ALA A N 1
ATOM 3145 C CA . ALA A 1 409 ? 5.883 4.471 22.352 1.00 93.06 409 ALA A CA 1
ATOM 3146 C C . ALA A 1 409 ? 6.669 4.930 21.107 1.00 93.06 409 ALA A C 1
ATOM 3148 O O . ALA A 1 409 ? 6.079 5.501 20.194 1.00 93.06 409 ALA A O 1
ATOM 3149 N N . MET A 1 410 ? 7.970 4.630 21.005 1.00 89.06 410 MET A N 1
ATOM 3150 C CA . MET A 1 410 ? 8.777 4.919 19.806 1.00 89.06 410 MET A CA 1
ATOM 3151 C C . MET A 1 410 ? 8.331 4.133 18.564 1.00 89.06 410 MET A C 1
ATOM 3153 O O . MET A 1 410 ? 8.556 4.583 17.438 1.00 89.06 410 MET A O 1
ATOM 3157 N N . LYS A 1 411 ? 7.708 2.965 18.755 1.00 87.56 411 LYS A N 1
ATOM 3158 C CA . LYS A 1 411 ? 7.155 2.136 17.674 1.00 87.56 411 LYS A CA 1
ATOM 3159 C C . LYS A 1 411 ? 5.713 2.485 17.314 1.00 87.56 411 LYS A C 1
ATOM 3161 O O . LYS A 1 411 ? 5.236 2.034 16.280 1.00 87.56 411 LYS A O 1
ATOM 3166 N N . ALA A 1 412 ? 5.024 3.281 18.130 1.00 91.94 412 ALA A N 1
ATOM 3167 C CA . ALA A 1 412 ? 3.639 3.646 17.873 1.00 91.94 412 ALA A CA 1
ATOM 3168 C C . ALA A 1 412 ? 3.533 4.538 16.614 1.00 91.94 412 ALA A C 1
ATOM 3170 O O . ALA A 1 412 ? 4.124 5.626 16.602 1.00 91.94 412 ALA A O 1
ATOM 3171 N N . PRO A 1 413 ? 2.744 4.157 15.585 1.00 89.56 413 PRO A N 1
ATOM 3172 C CA . PRO A 1 413 ? 2.700 4.877 14.305 1.00 89.56 413 PRO A CA 1
ATOM 3173 C C . PRO A 1 413 ? 2.350 6.366 14.430 1.00 89.56 413 PRO A C 1
ATOM 3175 O O . PRO A 1 413 ? 2.927 7.222 13.761 1.00 89.56 413 PRO A O 1
ATOM 3178 N N . THR A 1 414 ? 1.432 6.708 15.334 1.00 92.62 414 THR A N 1
ATOM 3179 C CA . THR A 1 414 ? 1.027 8.096 15.607 1.00 92.62 414 THR A CA 1
ATOM 3180 C C . THR A 1 414 ? 2.134 8.931 16.229 1.00 92.62 414 THR A C 1
ATOM 3182 O O . THR A 1 414 ? 2.232 10.120 15.929 1.00 92.62 414 THR A O 1
ATOM 3185 N N . LEU A 1 415 ? 2.978 8.341 17.080 1.00 93.69 415 LEU A N 1
ATOM 3186 C CA . LEU A 1 415 ? 4.120 9.039 17.665 1.00 93.69 415 LEU A CA 1
ATOM 3187 C C . LEU A 1 415 ? 5.276 9.157 16.683 1.00 93.69 415 LEU A C 1
ATOM 3189 O O . LEU A 1 415 ? 5.921 10.198 16.674 1.00 93.69 415 LEU A O 1
ATOM 3193 N N . GLN A 1 416 ? 5.499 8.161 15.823 1.00 91.12 416 GLN A N 1
ATOM 3194 C CA . GLN A 1 416 ? 6.455 8.280 14.718 1.00 91.12 416 GLN A CA 1
ATOM 3195 C C . GLN A 1 416 ? 6.078 9.443 13.798 1.00 91.12 416 GLN A C 1
ATOM 3197 O O . GLN A 1 416 ? 6.875 10.357 13.615 1.00 91.12 416 GLN A O 1
ATOM 3202 N N . ALA A 1 417 ? 4.821 9.488 13.350 1.00 90.25 417 ALA A N 1
ATOM 3203 C CA . ALA A 1 417 ? 4.312 10.593 12.546 1.00 90.25 417 ALA A CA 1
ATOM 3204 C C . ALA A 1 417 ? 4.388 11.943 13.281 1.00 90.25 417 ALA A C 1
ATOM 3206 O O . ALA A 1 417 ? 4.788 12.943 12.702 1.00 90.25 417 ALA A O 1
ATOM 3207 N N . THR A 1 418 ? 4.054 11.991 14.576 1.00 92.94 418 THR A N 1
ATOM 3208 C CA . THR A 1 418 ? 4.152 13.240 15.354 1.00 92.94 418 THR A CA 1
ATOM 3209 C C . THR A 1 418 ? 5.597 13.723 15.488 1.00 92.94 418 THR A C 1
ATOM 3211 O O . THR A 1 418 ? 5.846 14.927 15.467 1.00 92.94 418 THR A O 1
ATOM 3214 N N . ARG A 1 419 ? 6.559 12.804 15.631 1.00 90.75 419 ARG A N 1
ATOM 3215 C CA . ARG A 1 419 ? 7.988 13.133 15.669 1.00 90.75 419 ARG A CA 1
ATOM 3216 C C . ARG A 1 419 ? 8.462 13.688 14.331 1.00 90.75 419 ARG A C 1
ATOM 3218 O O . ARG A 1 419 ? 9.148 14.699 14.341 1.00 90.75 419 ARG A O 1
ATOM 3225 N N . GLU A 1 420 ? 8.054 13.088 13.212 1.00 87.31 420 GLU A N 1
ATOM 3226 C CA . GLU A 1 420 ? 8.334 13.614 11.865 1.00 87.31 420 GLU A CA 1
ATOM 3227 C C . GLU A 1 420 ? 7.839 15.061 11.724 1.00 87.31 420 GLU A C 1
ATOM 3229 O O . GLU A 1 420 ? 8.626 15.942 11.394 1.00 87.31 420 GLU A O 1
ATOM 3234 N N . ILE A 1 421 ? 6.583 15.329 12.103 1.00 87.62 421 ILE A N 1
ATOM 3235 C CA . ILE A 1 421 ? 5.987 16.676 12.051 1.00 87.62 421 ILE A CA 1
ATOM 3236 C C . ILE A 1 421 ? 6.802 17.690 12.871 1.00 87.62 421 ILE A C 1
ATOM 3238 O O . ILE A 1 421 ? 7.037 18.813 12.430 1.00 87.62 421 ILE A O 1
ATOM 3242 N N . LEU A 1 422 ? 7.239 17.306 14.075 1.00 84.12 422 LEU A N 1
ATOM 3243 C CA . LEU A 1 422 ? 8.011 18.184 14.962 1.00 84.12 422 LEU A CA 1
ATOM 3244 C C . LEU A 1 422 ? 9.479 18.340 14.543 1.00 84.12 422 LEU A C 1
ATOM 3246 O O . LEU A 1 422 ? 10.102 19.329 14.919 1.00 84.12 422 LEU A O 1
ATOM 3250 N N . LEU A 1 423 ? 10.037 17.377 13.806 1.00 82.38 423 LEU A N 1
ATOM 3251 C CA . LEU A 1 423 ? 11.366 17.487 13.203 1.00 82.38 423 LEU A CA 1
ATOM 3252 C C . LEU A 1 423 ? 11.354 18.434 12.000 1.00 82.38 423 LEU A C 1
ATOM 3254 O O . LEU A 1 423 ? 12.329 19.155 11.802 1.00 82.38 423 LEU A O 1
ATOM 3258 N N . GLU A 1 424 ? 10.270 18.436 11.219 1.00 81.12 424 GLU A N 1
ATOM 3259 C CA . GLU A 1 424 ? 10.072 19.376 10.111 1.00 81.12 424 GLU A CA 1
ATOM 3260 C C . GLU A 1 424 ? 9.851 20.806 10.613 1.00 81.12 424 GLU A C 1
ATOM 3262 O O . GLU A 1 424 ? 10.494 21.738 10.134 1.00 81.12 424 GLU A O 1
ATOM 3267 N N . ASP A 1 425 ? 8.962 20.981 11.594 1.00 79.56 425 ASP A N 1
ATOM 3268 C CA . ASP A 1 425 ? 8.708 22.271 12.230 1.00 79.56 425 ASP A CA 1
ATOM 3269 C C . ASP A 1 425 ? 8.405 22.104 13.738 1.00 79.56 425 ASP A C 1
ATOM 3271 O O . ASP A 1 425 ? 7.285 21.747 14.134 1.00 79.56 425 ASP A O 1
ATOM 3275 N N . PRO A 1 426 ? 9.370 22.437 14.621 1.00 79.50 426 PRO A N 1
ATOM 3276 C CA . PRO A 1 426 ? 9.199 22.374 16.076 1.00 79.50 426 PRO A CA 1
ATOM 3277 C C . PRO A 1 426 ? 8.067 23.261 16.627 1.00 79.50 426 PRO A C 1
ATOM 3279 O O . PRO A 1 426 ? 7.634 23.094 17.782 1.00 79.50 426 PRO A O 1
ATOM 3282 N N . HIS A 1 427 ? 7.591 24.235 15.843 1.00 78.75 427 HIS A N 1
ATOM 3283 C CA . HIS A 1 427 ? 6.589 25.216 16.251 1.00 78.75 427 HIS A CA 1
ATOM 3284 C C . HIS A 1 427 ? 5.145 24.797 15.968 1.00 78.75 427 HIS A C 1
ATOM 3286 O O . HIS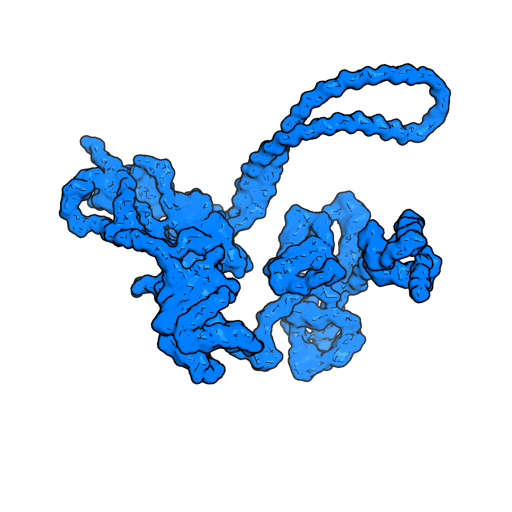 A 1 427 ? 4.241 25.433 16.522 1.00 78.75 427 HIS A O 1
ATOM 3292 N N . ARG A 1 428 ? 4.919 23.691 15.245 1.00 80.50 428 ARG A N 1
ATOM 3293 C CA . ARG A 1 428 ? 3.579 23.160 14.947 1.00 80.50 428 ARG A CA 1
ATOM 3294 C C . ARG A 1 428 ? 2.678 23.098 16.177 1.00 80.50 428 ARG A C 1
ATOM 3296 O O . ARG A 1 428 ? 3.054 22.637 17.264 1.00 80.50 428 ARG A O 1
ATOM 3303 N N . THR A 1 429 ? 1.460 23.597 16.023 1.00 82.75 429 THR A N 1
ATOM 3304 C CA . THR A 1 429 ? 0.453 23.647 17.082 1.00 82.75 429 THR A CA 1
ATOM 3305 C C . THR A 1 429 ? -0.221 22.289 17.277 1.00 82.75 429 THR A C 1
ATOM 3307 O O . THR A 1 429 ? -0.225 21.427 16.403 1.00 82.75 429 THR A O 1
ATOM 3310 N N . GLY A 1 430 ? -0.845 22.082 18.442 1.00 82.94 430 GLY A N 1
ATOM 3311 C CA . GLY A 1 430 ? -1.600 20.852 18.697 1.00 82.94 430 GLY A CA 1
ATOM 3312 C C . GLY A 1 430 ? -2.817 20.670 17.782 1.00 82.94 430 GLY A C 1
ATOM 3313 O O . GLY A 1 430 ? -3.252 19.541 17.597 1.00 82.94 430 GLY A O 1
ATOM 3314 N N . VAL A 1 431 ? -3.373 21.744 17.207 1.00 84.38 431 VAL A N 1
ATOM 3315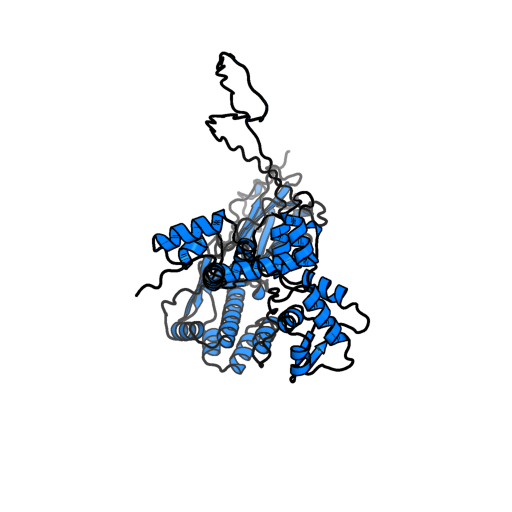 C CA . VAL A 1 431 ? -4.465 21.627 16.223 1.00 84.38 431 VAL A CA 1
ATOM 3316 C C . VAL A 1 431 ? -3.933 21.057 14.917 1.00 84.38 431 VAL A C 1
ATOM 3318 O O . VAL A 1 431 ? -4.494 20.080 14.437 1.00 84.38 431 VAL A O 1
ATOM 3321 N N . GLU A 1 432 ? -2.833 21.612 14.404 1.00 85.31 432 GLU A N 1
ATOM 3322 C CA . GLU A 1 432 ? -2.199 21.164 13.157 1.00 85.31 432 GLU A CA 1
ATOM 3323 C C . GLU A 1 432 ? -1.731 19.712 13.259 1.00 85.31 432 GLU A C 1
ATOM 3325 O O . GLU A 1 432 ? -2.063 18.900 12.402 1.00 85.31 432 GLU A O 1
ATOM 3330 N N . ILE A 1 433 ? -1.065 19.346 14.362 1.00 90.19 433 ILE A N 1
ATOM 3331 C CA . ILE A 1 433 ? -0.668 17.952 14.617 1.00 90.19 433 ILE A CA 1
ATOM 3332 C C . ILE A 1 433 ? -1.907 17.048 14.661 1.00 90.19 433 ILE A C 1
ATOM 3334 O O . ILE A 1 433 ? -1.920 15.970 14.075 1.00 90.19 433 ILE A O 1
ATOM 3338 N N . GLY A 1 434 ? -2.970 17.468 15.355 1.00 87.31 434 GLY A N 1
ATOM 3339 C CA . GLY A 1 434 ? -4.202 16.687 15.450 1.00 87.31 434 GLY A CA 1
ATOM 3340 C C . GLY A 1 434 ? -4.921 16.521 14.110 1.00 87.31 434 GLY A C 1
ATOM 3341 O O . GLY A 1 434 ? -5.498 15.467 13.856 1.00 87.31 434 GLY A O 1
ATOM 3342 N N . GLU A 1 435 ? -4.890 17.540 13.256 1.00 89.12 435 GLU A N 1
ATOM 3343 C CA . GLU A 1 435 ? -5.430 17.502 11.899 1.00 89.12 435 GLU A CA 1
ATOM 3344 C C . GLU A 1 435 ? -4.641 16.553 11.004 1.00 89.12 435 GLU A C 1
ATOM 3346 O O . GLU A 1 435 ? -5.228 15.656 10.405 1.00 89.12 435 GLU A O 1
ATOM 3351 N N . GLU A 1 436 ? -3.319 16.693 10.976 1.00 89.75 436 GLU A N 1
ATOM 3352 C CA . GLU A 1 436 ? -2.452 15.884 10.128 1.00 89.75 436 GLU A CA 1
ATOM 3353 C C . GLU A 1 436 ? -2.480 14.404 10.522 1.00 89.75 436 GLU A C 1
ATOM 3355 O O . GLU A 1 436 ? -2.635 13.533 9.667 1.00 89.75 436 GLU A O 1
ATOM 3360 N N . ILE A 1 437 ? -2.430 14.105 11.823 1.00 90.12 437 ILE A N 1
ATOM 3361 C CA . ILE A 1 437 ? -2.603 12.740 12.337 1.00 90.12 437 ILE A CA 1
ATOM 3362 C C . ILE A 1 437 ? -4.015 12.218 12.032 1.00 90.12 437 ILE A C 1
ATOM 3364 O O . ILE A 1 437 ? -4.178 11.049 11.683 1.00 90.12 437 ILE A O 1
ATOM 3368 N N . GLY A 1 438 ? -5.036 13.076 12.130 1.00 84.88 438 GLY A N 1
ATOM 3369 C CA . GLY A 1 438 ? -6.408 12.748 11.744 1.00 84.88 438 GLY A CA 1
ATOM 3370 C C . GLY A 1 438 ? -6.494 12.264 10.299 1.00 84.88 438 GLY A C 1
ATOM 3371 O O . GLY A 1 438 ? -6.995 11.172 10.041 1.00 84.88 438 GLY A O 1
ATOM 3372 N N . THR A 1 439 ? -5.921 13.030 9.374 1.00 83.19 439 THR A N 1
ATOM 3373 C CA . THR A 1 439 ? -5.866 12.693 7.948 1.00 83.19 439 THR A CA 1
ATOM 3374 C C . THR A 1 439 ? -5.027 11.438 7.696 1.00 83.19 439 THR A C 1
ATOM 3376 O O . THR A 1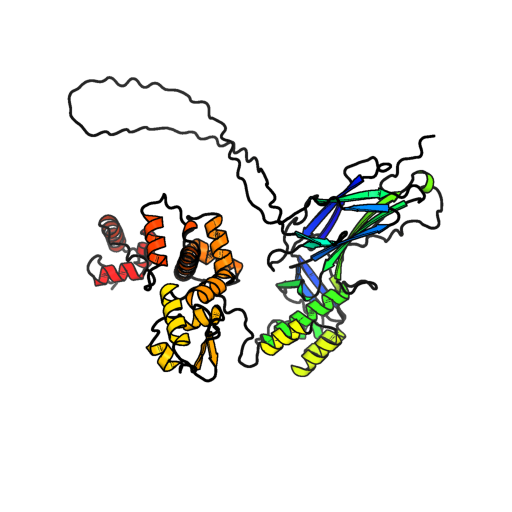 439 ? -5.509 10.489 7.080 1.00 83.19 439 THR A O 1
ATOM 3379 N N . ARG A 1 440 ? -3.800 11.378 8.235 1.00 83.38 440 ARG A N 1
ATOM 3380 C CA . ARG A 1 440 ? -2.827 10.295 7.989 1.00 83.38 440 ARG A CA 1
ATOM 3381 C C . ARG A 1 440 ? -3.323 8.918 8.425 1.00 83.38 440 ARG A C 1
ATOM 3383 O O . ARG A 1 440 ? -2.960 7.924 7.808 1.00 83.38 440 ARG A O 1
ATOM 3390 N N . PHE A 1 441 ? -4.151 8.855 9.466 1.00 82.75 441 PHE A N 1
ATOM 3391 C CA . PHE A 1 441 ? -4.678 7.599 10.010 1.00 82.75 441 PHE A CA 1
ATOM 3392 C C . PHE A 1 441 ? -6.194 7.447 9.828 1.00 82.75 441 PHE A C 1
ATOM 3394 O O . PHE A 1 441 ? -6.813 6.644 10.528 1.00 82.75 441 PHE A O 1
ATOM 3401 N N . SER A 1 442 ? -6.804 8.214 8.912 1.00 77.56 442 SER A N 1
ATOM 3402 C CA . SER A 1 442 ? -8.246 8.164 8.613 1.00 77.56 442 SER A CA 1
ATOM 3403 C C . SER A 1 442 ? -9.134 8.273 9.868 1.00 77.56 442 SER A C 1
ATOM 3405 O O . SER A 1 442 ? -10.120 7.552 10.042 1.00 77.56 442 SER A O 1
ATOM 3407 N N . ARG A 1 443 ? -8.766 9.167 10.796 1.00 77.38 443 ARG A N 1
ATOM 3408 C CA . ARG A 1 443 ? -9.502 9.460 12.030 1.00 77.38 443 ARG A CA 1
ATOM 3409 C C . ARG A 1 443 ? -10.287 10.760 11.893 1.00 77.38 443 ARG A C 1
ATOM 3411 O O . ARG A 1 443 ? -9.733 11.848 11.776 1.00 77.38 443 ARG A O 1
ATOM 3418 N N . ASN A 1 444 ? -11.601 10.646 12.045 1.00 73.88 444 ASN A N 1
ATOM 3419 C CA . ASN A 1 444 ? -12.523 11.776 11.991 1.00 73.88 444 ASN A CA 1
ATOM 3420 C C . ASN A 1 444 ? -12.533 12.574 13.308 1.00 73.88 444 ASN A C 1
ATOM 3422 O O . ASN A 1 444 ? -13.414 12.416 14.158 1.00 73.88 444 ASN A O 1
ATOM 3426 N N . TYR A 1 445 ? -11.546 13.456 13.495 1.00 78.75 445 TYR A N 1
ATOM 3427 C CA . TYR A 1 445 ? -11.569 14.469 14.556 1.00 78.75 445 TYR A CA 1
ATOM 3428 C C . TYR A 1 445 ? -12.439 15.661 14.131 1.00 78.75 445 TYR A C 1
ATOM 3430 O O . TYR A 1 445 ? -11.948 16.721 13.750 1.00 78.75 445 TYR A O 1
ATOM 3438 N N . ASN A 1 446 ? -13.758 15.479 14.229 1.00 67.50 446 ASN A N 1
ATOM 3439 C CA . ASN A 1 446 ? -14.773 16.406 13.703 1.00 67.50 446 ASN A CA 1
ATOM 3440 C C . ASN A 1 446 ? -14.810 17.792 14.371 1.00 67.50 446 ASN A C 1
ATOM 3442 O O . ASN A 1 446 ? -15.563 18.662 13.945 1.00 67.50 446 ASN A O 1
ATOM 3446 N N . THR A 1 447 ? -14.055 18.007 15.450 1.00 71.38 447 THR A N 1
ATOM 3447 C CA . THR A 1 447 ? -14.027 19.284 16.170 1.00 71.38 447 THR A CA 1
ATOM 3448 C C . THR A 1 447 ? -12.596 19.737 16.402 1.00 71.38 447 THR A C 1
ATOM 3450 O O . THR A 1 447 ? -11.734 18.926 16.748 1.00 71.38 447 THR A O 1
ATOM 3453 N N . GLU A 1 448 ? -12.348 21.046 16.306 1.00 72.44 448 GLU A N 1
ATOM 3454 C CA . GLU A 1 448 ? -11.046 21.628 16.661 1.00 72.44 448 GLU A CA 1
ATOM 3455 C C . GLU A 1 448 ? -10.617 21.263 18.082 1.00 72.44 448 GLU A C 1
ATOM 3457 O O . GLU A 1 448 ? -9.451 20.973 18.322 1.00 72.44 448 GLU A O 1
ATOM 3462 N N . ALA A 1 449 ? -11.562 21.187 19.023 1.00 70.00 449 ALA A N 1
ATOM 3463 C CA . ALA A 1 449 ? -11.281 20.756 20.389 1.00 70.00 449 ALA A CA 1
ATOM 3464 C C . ALA A 1 449 ? -10.722 19.322 20.450 1.00 70.00 449 ALA A C 1
ATOM 3466 O O . ALA A 1 449 ? -9.857 19.030 21.277 1.00 70.00 449 ALA A O 1
ATOM 3467 N N . SER A 1 450 ? -11.193 18.427 19.575 1.00 71.56 450 SER A N 1
ATOM 3468 C CA . SER A 1 450 ? -10.675 17.058 19.488 1.00 71.56 450 SER A CA 1
ATOM 3469 C C . SER A 1 450 ? -9.289 17.027 18.855 1.00 71.56 450 SER A C 1
ATOM 3471 O O . SER A 1 450 ? -8.408 16.380 19.421 1.00 71.56 450 SER A O 1
ATOM 3473 N N . LYS A 1 451 ? -9.086 17.774 17.758 1.00 84.19 451 LYS A N 1
ATOM 3474 C CA . LYS A 1 451 ? -7.775 17.944 17.108 1.00 84.19 451 LYS A CA 1
ATOM 3475 C C . LYS A 1 451 ? -6.747 18.479 18.109 1.00 84.19 451 LYS A C 1
ATOM 3477 O O . LYS A 1 451 ? -5.757 17.811 18.386 1.00 84.19 451 LYS A O 1
ATOM 3482 N N . LEU A 1 452 ? -7.058 19.599 18.769 1.00 84.00 452 LEU A N 1
ATOM 3483 C CA . LEU A 1 452 ? -6.222 20.231 19.791 1.00 84.00 452 LEU A CA 1
ATOM 3484 C C . LEU A 1 452 ? -5.862 19.271 20.929 1.00 84.00 452 LEU A C 1
ATOM 3486 O O . LEU A 1 452 ? -4.710 19.224 21.356 1.00 84.00 452 LEU A O 1
ATOM 3490 N N . ARG A 1 453 ? -6.845 18.530 21.457 1.00 81.06 453 ARG A N 1
ATOM 3491 C CA . ARG A 1 453 ? -6.630 17.608 22.580 1.00 81.06 453 ARG A CA 1
ATOM 3492 C C . ARG A 1 453 ? -5.679 16.480 22.194 1.00 81.06 453 ARG A C 1
ATOM 3494 O O . ARG A 1 453 ? -4.741 16.221 22.940 1.00 81.06 453 ARG A O 1
ATOM 3501 N N . VAL A 1 454 ? -5.933 15.825 21.061 1.00 88.00 454 VAL A N 1
ATOM 3502 C CA . VAL A 1 454 ? -5.123 14.691 20.596 1.00 88.00 454 VAL A CA 1
ATOM 3503 C C . VAL A 1 454 ? -3.728 15.163 20.200 1.00 88.00 454 VAL A C 1
ATOM 3505 O O . VAL A 1 454 ? -2.747 14.617 20.695 1.00 88.00 454 VAL A O 1
ATOM 3508 N N . GLY A 1 455 ? -3.615 16.222 19.396 1.00 89.94 455 GLY A N 1
ATOM 3509 C CA . GLY A 1 455 ? -2.313 16.706 18.947 1.00 89.94 455 GLY A CA 1
ATOM 3510 C C . GLY A 1 455 ? -1.454 17.268 20.080 1.00 89.94 455 GLY A C 1
ATOM 3511 O O . GLY A 1 455 ? -0.259 16.994 20.119 1.00 89.94 455 GLY A O 1
ATOM 3512 N N . ASN A 1 456 ? -2.030 17.952 21.080 1.00 87.62 456 ASN A N 1
ATOM 3513 C CA . ASN A 1 456 ? -1.263 18.347 22.272 1.00 87.62 456 ASN A CA 1
ATOM 3514 C C . ASN A 1 456 ? -0.778 17.144 23.084 1.00 87.62 456 ASN A C 1
ATOM 3516 O O . ASN A 1 456 ? 0.299 17.199 23.680 1.00 87.62 456 ASN A O 1
ATOM 3520 N N . ALA A 1 457 ? -1.574 16.078 23.150 1.00 89.31 457 ALA A N 1
ATOM 3521 C CA . ALA A 1 457 ? -1.194 14.890 23.889 1.00 89.31 457 ALA A CA 1
ATOM 3522 C C . ALA A 1 457 ? -0.077 14.120 23.172 1.00 89.31 457 ALA A C 1
ATOM 3524 O O . ALA A 1 457 ? 0.943 13.829 23.790 1.00 89.31 457 ALA A O 1
ATOM 3525 N N . LEU A 1 458 ? -0.199 13.901 21.861 1.00 93.19 458 LEU A N 1
ATOM 3526 C CA . LEU A 1 458 ? 0.860 13.299 21.048 1.00 93.19 458 LEU A CA 1
ATOM 3527 C C . LEU A 1 458 ? 2.145 14.132 21.080 1.00 93.19 458 LEU A C 1
ATOM 3529 O O . LEU A 1 458 ? 3.224 13.588 21.310 1.00 93.19 458 LEU A O 1
ATOM 3533 N N . ARG A 1 459 ? 2.035 15.462 20.964 1.00 90.69 459 ARG A N 1
ATOM 3534 C CA . ARG A 1 459 ? 3.176 16.378 21.102 1.00 90.69 459 ARG A CA 1
ATOM 3535 C C . ARG A 1 459 ? 3.866 16.223 22.455 1.00 90.69 459 ARG A C 1
ATOM 3537 O O . ARG A 1 459 ? 5.090 16.202 22.520 1.00 90.69 459 ARG A O 1
ATOM 3544 N N . ARG A 1 460 ? 3.103 16.089 23.545 1.00 88.50 460 ARG A N 1
ATOM 3545 C CA . ARG A 1 460 ? 3.661 15.859 24.887 1.00 88.50 460 ARG A CA 1
ATOM 3546 C C . ARG A 1 460 ? 4.477 14.569 24.947 1.00 88.50 460 ARG A C 1
ATOM 3548 O O . ARG A 1 460 ? 5.567 14.580 25.509 1.00 88.50 460 ARG A O 1
ATOM 3555 N N . TRP A 1 461 ? 3.949 13.485 24.388 1.00 93.31 461 TRP A N 1
ATOM 3556 C CA . TRP A 1 461 ? 4.636 12.195 24.339 1.00 93.31 461 TRP A CA 1
ATOM 3557 C C . TRP A 1 461 ? 5.900 12.242 23.484 1.00 93.31 461 TRP A C 1
ATOM 3559 O O . TRP A 1 461 ? 6.939 11.766 23.931 1.00 93.31 461 TRP A O 1
ATOM 3569 N N . ALA A 1 462 ? 5.848 12.879 22.313 1.00 91.19 462 ALA A N 1
ATOM 3570 C CA . ALA A 1 462 ? 7.021 13.065 21.463 1.00 91.19 462 ALA A CA 1
ATOM 3571 C C . ALA A 1 462 ? 8.138 13.834 22.193 1.00 91.19 462 ALA A C 1
ATOM 3573 O O . ALA A 1 462 ? 9.285 13.406 22.182 1.00 91.19 462 ALA A O 1
ATOM 3574 N N . ILE A 1 463 ? 7.800 14.909 22.914 1.00 87.31 463 ILE A N 1
ATOM 3575 C CA . ILE A 1 463 ? 8.768 15.700 23.699 1.00 87.31 463 ILE A CA 1
ATOM 3576 C C . ILE A 1 463 ? 9.304 14.924 24.909 1.00 87.31 463 ILE A C 1
ATOM 3578 O O . ILE A 1 463 ? 10.444 15.132 25.319 1.00 87.31 463 ILE A O 1
ATOM 3582 N N . TRP A 1 464 ? 8.491 14.053 25.513 1.00 90.88 464 TRP A N 1
ATOM 3583 C CA . TRP A 1 464 ? 8.944 13.187 26.601 1.00 90.88 464 TRP A CA 1
ATOM 3584 C C . TRP A 1 464 ? 9.968 12.155 26.114 1.00 90.88 464 TRP A C 1
ATOM 3586 O O . TRP A 1 464 ? 10.983 11.963 26.781 1.00 90.88 464 TRP A O 1
ATOM 3596 N N . LEU A 1 465 ? 9.737 11.557 24.940 1.00 87.81 465 LEU A N 1
ATOM 3597 C CA . LEU A 1 465 ? 10.689 10.651 24.289 1.00 87.81 465 LEU A CA 1
ATOM 3598 C C . LEU A 1 465 ? 11.960 11.388 23.851 1.00 87.81 465 LEU A C 1
ATOM 3600 O O . LEU A 1 465 ? 13.070 10.918 24.087 1.00 87.81 465 LEU A O 1
ATOM 3604 N N . GLU A 1 466 ? 11.796 12.558 23.233 1.00 85.31 466 GLU A N 1
ATOM 3605 C CA . GLU A 1 466 ? 12.872 13.311 22.593 1.00 85.31 466 GLU A CA 1
ATOM 3606 C C . GLU A 1 466 ? 12.811 14.799 22.975 1.00 85.31 466 GLU A C 1
ATOM 3608 O O . GLU A 1 466 ? 12.305 15.640 22.228 1.00 85.31 466 GLU A O 1
ATOM 3613 N N . PRO A 1 467 ? 13.378 15.183 24.135 1.00 81.38 467 PRO A N 1
ATOM 3614 C CA . PRO A 1 467 ? 13.318 16.565 24.627 1.00 81.38 467 PRO A CA 1
ATOM 3615 C C . PRO A 1 467 ? 13.990 17.610 23.721 1.00 81.38 467 PRO A C 1
ATOM 3617 O O . PRO A 1 467 ? 13.782 18.815 23.913 1.00 81.38 467 PRO A O 1
ATOM 3620 N N . HIS A 1 468 ? 14.814 17.154 22.772 1.00 75.50 468 HIS A N 1
ATOM 3621 C CA . HIS A 1 468 ? 15.517 17.972 21.785 1.00 75.50 468 HIS A CA 1
ATOM 3622 C C . HIS A 1 468 ? 14.621 18.423 20.621 1.00 75.50 468 HIS A C 1
ATOM 3624 O O . HIS A 1 468 ? 14.989 19.371 19.939 1.00 75.50 468 HIS A O 1
ATOM 3630 N N . LEU A 1 469 ? 13.424 17.841 20.453 1.00 74.12 469 LEU A N 1
ATOM 3631 C CA . LEU A 1 469 ? 12.412 18.279 19.474 1.00 74.12 469 LEU A CA 1
ATOM 3632 C C . LEU A 1 469 ? 11.831 19.674 19.767 1.00 74.12 469 LEU A C 1
ATOM 3634 O O . LEU A 1 469 ? 10.927 20.141 19.083 1.00 74.12 469 LEU A O 1
ATOM 3638 N N . VAL A 1 470 ? 12.305 20.339 20.820 1.00 68.81 470 VAL A N 1
ATOM 3639 C CA . VAL A 1 470 ? 11.918 21.701 21.166 1.00 68.81 470 VAL A CA 1
ATOM 3640 C C . VAL A 1 470 ? 13.175 22.535 21.328 1.00 68.81 470 VAL A C 1
ATOM 3642 O O . VAL A 1 470 ? 14.046 22.183 22.130 1.00 68.81 470 VAL A O 1
ATOM 3645 N N . ASP A 1 471 ? 13.237 23.653 20.610 1.00 59.50 471 ASP A N 1
ATOM 3646 C CA . ASP A 1 471 ? 14.368 24.574 20.637 1.00 59.50 471 ASP A CA 1
ATOM 3647 C C . ASP A 1 471 ? 14.583 25.157 22.055 1.00 59.50 471 ASP A C 1
ATOM 3649 O O . ASP A 1 471 ? 13.689 25.823 22.593 1.00 59.50 471 ASP A O 1
ATOM 3653 N N . PRO A 1 472 ? 15.748 24.922 22.696 1.00 54.47 472 PRO A N 1
ATOM 3654 C CA . PRO A 1 472 ? 16.059 25.476 24.012 1.00 54.47 472 PRO A CA 1
ATOM 3655 C C . PRO A 1 472 ? 16.161 27.012 24.037 1.00 54.47 472 PRO A C 1
ATOM 3657 O O . PRO A 1 472 ? 16.070 27.587 25.121 1.00 54.47 472 PRO A O 1
ATOM 3660 N N . THR A 1 473 ? 16.334 27.678 22.892 1.00 51.66 473 THR A N 1
ATOM 3661 C CA . THR A 1 473 ? 16.501 29.139 22.806 1.00 51.66 473 THR A CA 1
ATOM 3662 C C . THR A 1 473 ? 15.176 29.907 22.924 1.00 51.66 473 THR A C 1
ATOM 3664 O O . THR A 1 473 ? 15.166 31.076 23.313 1.00 51.66 473 THR A O 1
ATOM 3667 N N . ASN A 1 474 ? 14.028 29.245 22.722 1.00 57.59 474 ASN A N 1
ATOM 3668 C CA . ASN A 1 474 ? 12.701 29.818 22.967 1.00 57.59 474 ASN A CA 1
ATOM 3669 C C . ASN A 1 474 ? 12.297 29.668 24.449 1.00 57.59 474 ASN A C 1
ATOM 3671 O O . ASN A 1 474 ? 11.498 28.808 24.838 1.00 57.59 474 ASN A O 1
ATOM 3675 N N . VAL A 1 475 ? 12.870 30.534 25.290 1.00 50.41 475 VAL A N 1
ATOM 3676 C CA . VAL A 1 475 ? 12.907 30.419 26.762 1.00 50.41 475 VAL A CA 1
ATOM 3677 C C . VAL A 1 475 ? 11.526 30.268 27.430 1.00 50.41 475 VAL A C 1
ATOM 3679 O O . VAL A 1 475 ? 11.420 29.625 28.473 1.00 50.41 475 VAL A O 1
ATOM 3682 N N . LYS A 1 476 ? 10.437 30.805 26.853 1.00 52.97 476 LYS A N 1
ATOM 3683 C CA . LYS A 1 476 ? 9.096 30.771 27.483 1.00 52.97 476 LYS A CA 1
ATOM 3684 C C . LYS A 1 476 ? 8.209 29.615 27.011 1.00 52.97 476 LYS A C 1
ATOM 3686 O O . LYS A 1 476 ? 7.522 29.005 27.832 1.00 52.97 476 LYS A O 1
ATOM 3691 N N . GLY A 1 477 ? 8.201 29.305 25.712 1.00 53.81 477 GLY A N 1
ATOM 3692 C CA . GLY A 1 477 ? 7.359 28.242 25.146 1.00 53.81 477 GLY A CA 1
ATOM 3693 C C . GLY A 1 477 ? 7.946 26.848 25.363 1.00 53.81 477 GLY A C 1
ATOM 3694 O O . GLY A 1 477 ? 7.247 25.934 25.808 1.00 53.81 477 GLY A O 1
ATOM 3695 N N . ALA A 1 478 ? 9.252 26.700 25.128 1.00 56.72 478 ALA A N 1
ATOM 3696 C CA . ALA A 1 478 ? 9.931 25.411 25.169 1.00 56.72 478 ALA A CA 1
ATOM 3697 C C . ALA A 1 478 ? 10.061 24.845 26.586 1.00 56.72 478 ALA A C 1
ATOM 3699 O O . ALA A 1 478 ? 9.792 23.664 26.822 1.00 56.72 478 ALA A O 1
ATOM 3700 N N . ALA A 1 479 ? 10.396 25.702 27.556 1.00 55.34 479 ALA A N 1
ATOM 3701 C CA . ALA A 1 479 ? 10.471 25.322 28.963 1.00 55.34 479 ALA A CA 1
ATOM 3702 C C . ALA A 1 479 ? 9.118 24.806 29.477 1.00 55.34 479 ALA A C 1
ATOM 3704 O O . ALA A 1 479 ? 9.050 23.762 30.124 1.00 55.34 479 ALA A O 1
ATOM 3705 N N . ARG A 1 480 ? 8.018 25.482 29.117 1.00 61.19 480 ARG A N 1
ATOM 3706 C CA . ARG A 1 480 ? 6.661 25.083 29.507 1.00 61.19 480 ARG A CA 1
ATOM 3707 C C . ARG A 1 480 ? 6.256 23.731 28.919 1.00 61.19 480 ARG A C 1
ATOM 3709 O O . ARG A 1 480 ? 5.626 22.932 29.610 1.00 61.19 480 ARG A O 1
ATOM 3716 N N . LEU A 1 481 ? 6.625 23.464 27.667 1.00 64.38 481 LEU A N 1
ATOM 3717 C CA . LEU A 1 481 ? 6.356 22.184 27.011 1.00 64.38 481 LEU A CA 1
ATOM 3718 C C . LEU A 1 481 ? 7.168 21.039 27.633 1.00 64.38 481 LEU A C 1
ATOM 3720 O O . LEU A 1 481 ? 6.594 19.994 27.931 1.00 64.38 481 LEU A O 1
ATOM 3724 N N . ARG A 1 482 ? 8.459 21.254 27.926 1.00 64.19 482 ARG A N 1
ATOM 3725 C CA . ARG A 1 482 ? 9.309 20.268 28.623 1.00 64.19 482 ARG A CA 1
ATOM 3726 C C . ARG A 1 482 ? 8.811 19.968 30.040 1.00 64.19 482 ARG A C 1
ATOM 3728 O O . ARG A 1 482 ? 8.773 18.807 30.437 1.00 64.19 482 ARG A O 1
ATOM 3735 N N . ILE A 1 483 ? 8.370 20.988 30.782 1.00 66.88 483 ILE A N 1
ATOM 3736 C CA . ILE A 1 483 ? 7.732 20.810 32.098 1.00 66.88 483 ILE A CA 1
ATOM 3737 C C . ILE A 1 483 ? 6.425 20.022 31.952 1.00 66.88 483 ILE A C 1
ATOM 3739 O O . ILE A 1 483 ? 6.187 19.079 32.702 1.00 66.88 483 ILE A O 1
ATOM 3743 N N . SER A 1 484 ? 5.593 20.347 30.954 1.00 64.00 484 SER A N 1
ATOM 3744 C CA . SER A 1 484 ? 4.352 19.605 30.714 1.00 64.00 484 SER A CA 1
ATOM 3745 C C . SER A 1 484 ? 4.593 18.147 30.319 1.00 64.00 484 SER A C 1
ATOM 3747 O O . SER A 1 484 ? 3.736 17.324 30.628 1.00 64.00 484 SER A O 1
ATOM 3749 N N . ALA A 1 485 ? 5.693 17.829 29.635 1.00 67.88 485 ALA A N 1
ATOM 3750 C CA . ALA A 1 485 ? 6.057 16.466 29.248 1.00 67.88 485 ALA A CA 1
ATOM 3751 C C . ALA A 1 485 ? 6.474 15.593 30.438 1.00 67.88 485 ALA A C 1
ATOM 3753 O O . ALA A 1 485 ? 6.219 14.393 30.431 1.00 67.88 485 ALA A O 1
ATOM 3754 N N . LYS A 1 486 ? 7.049 16.203 31.479 1.00 74.81 486 LYS A N 1
ATOM 3755 C CA . LYS A 1 486 ? 7.459 15.523 32.717 1.00 74.81 486 LYS A CA 1
ATOM 3756 C C . LYS A 1 486 ? 6.390 15.527 33.818 1.00 74.81 486 LYS A C 1
ATOM 3758 O O . LYS A 1 486 ? 6.612 14.953 34.875 1.00 74.81 486 LYS A O 1
ATOM 3763 N N . SER A 1 487 ? 5.248 16.178 33.598 1.00 68.69 487 SER A N 1
ATOM 3764 C CA . SER A 1 487 ? 4.160 16.281 34.578 1.00 68.69 487 SER A CA 1
ATOM 3765 C C . SER A 1 487 ? 3.193 15.099 34.474 1.00 68.69 487 SER A C 1
ATOM 3767 O O . SER A 1 487 ? 2.708 14.793 33.386 1.00 68.69 487 SER A O 1
ATOM 3769 N N . GLU A 1 488 ? 2.837 14.498 35.613 1.00 58.91 488 GLU A N 1
ATOM 3770 C CA . GLU A 1 488 ? 1.788 13.467 35.725 1.00 58.91 488 GLU A CA 1
ATOM 3771 C C . GLU A 1 488 ? 0.409 14.007 35.339 1.00 58.91 488 GLU A C 1
ATOM 3773 O O . GLU A 1 488 ? -0.393 13.352 34.677 1.00 58.91 488 GLU A O 1
ATOM 3778 N N . ARG A 1 489 ? 0.119 15.259 35.698 1.00 57.06 489 ARG A N 1
ATOM 3779 C CA . ARG A 1 489 ? -1.149 15.871 35.313 1.00 57.06 489 ARG A CA 1
ATOM 3780 C C . ARG A 1 489 ? -1.064 16.284 33.851 1.00 57.06 489 ARG A C 1
ATOM 3782 O O . ARG A 1 489 ? -0.134 17.027 33.504 1.00 57.06 489 ARG A O 1
ATOM 3789 N N . PRO A 1 490 ? -2.038 15.897 33.000 1.00 48.06 490 PRO A N 1
ATOM 3790 C CA . PRO A 1 490 ? -2.191 16.540 31.717 1.00 48.06 490 PRO A CA 1
ATOM 3791 C C . PRO A 1 490 ? -2.284 18.029 32.000 1.00 48.06 490 PRO A C 1
ATOM 3793 O O . PRO A 1 490 ? -3.137 18.444 32.782 1.00 48.06 490 PRO A O 1
ATOM 3796 N N . GLY A 1 491 ? -1.391 18.827 31.416 1.00 46.66 491 GLY A N 1
ATOM 3797 C CA . GLY A 1 491 ? -1.543 20.269 31.424 1.00 46.66 491 GLY A CA 1
ATOM 3798 C C . GLY A 1 491 ? -2.928 20.562 30.872 1.00 46.66 491 GLY A C 1
ATOM 3799 O O . GLY A 1 491 ? -3.139 20.455 29.663 1.00 46.66 491 GLY A O 1
ATOM 3800 N N . VAL A 1 492 ? -3.878 20.840 31.767 1.00 40.19 492 VAL A N 1
ATOM 3801 C CA . VAL A 1 492 ? -5.135 21.488 31.431 1.00 40.19 492 VAL A CA 1
ATOM 3802 C C . VAL A 1 492 ? -4.657 22.715 30.691 1.00 40.19 492 VAL A C 1
ATOM 3804 O O . VAL A 1 492 ? -3.885 23.494 31.266 1.00 40.19 492 VAL A O 1
ATOM 3807 N N . GLY A 1 493 ? -4.970 22.792 29.388 1.00 37.69 493 GLY A N 1
ATOM 3808 C CA . GLY A 1 493 ? -4.615 23.947 28.571 1.00 37.69 493 GLY A CA 1
ATOM 3809 C C . GLY A 1 493 ? -4.884 25.153 29.440 1.00 37.69 493 GLY A C 1
ATOM 3810 O O . GLY A 1 493 ? -5.955 25.179 30.054 1.00 37.69 493 GLY A O 1
ATOM 3811 N N . ALA A 1 494 ? -3.852 25.987 29.637 1.00 36.66 494 ALA A N 1
ATOM 3812 C CA . ALA A 1 494 ? -3.883 27.052 30.631 1.00 36.66 494 ALA A CA 1
ATOM 3813 C C . ALA A 1 494 ? -5.305 27.604 30.638 1.00 36.66 494 ALA A C 1
ATOM 3815 O O . ALA A 1 494 ? -5.770 27.936 29.539 1.00 36.66 494 ALA A O 1
ATOM 3816 N N . PRO A 1 495 ? -6.023 27.662 31.780 1.00 39.38 495 PRO A N 1
ATOM 3817 C CA . PRO A 1 495 ? -7.145 28.578 31.826 1.00 39.38 495 PRO A CA 1
ATOM 3818 C C . PRO A 1 495 ? -6.524 29.859 31.303 1.00 39.38 495 PRO A C 1
ATOM 3820 O O . PRO A 1 495 ? -5.519 30.293 31.875 1.00 39.38 495 PRO A O 1
ATOM 3823 N N . SER A 1 496 ? -6.949 30.320 30.121 1.00 44.84 496 SER A N 1
ATOM 3824 C CA . SER A 1 496 ? -6.390 31.531 29.546 1.00 44.84 496 SER A CA 1
ATOM 3825 C C . SER A 1 496 ? -6.515 32.516 30.683 1.00 44.84 496 SER A C 1
ATOM 3827 O O . SER A 1 496 ? -7.638 32.747 31.148 1.00 44.84 496 SER A O 1
ATOM 3829 N N . LEU A 1 497 ? -5.384 32.930 31.259 1.00 53.38 497 LEU A N 1
ATOM 3830 C CA . LEU A 1 497 ? -5.432 33.847 32.378 1.00 53.38 497 LEU A CA 1
ATOM 3831 C C . LEU A 1 497 ? -6.304 34.985 31.878 1.00 53.38 497 LEU A C 1
ATOM 3833 O O . LEU A 1 497 ? -6.165 35.399 30.723 1.00 53.38 497 LEU A O 1
ATOM 3837 N N . ALA A 1 498 ? -7.287 35.354 32.688 1.00 60.38 498 ALA A N 1
ATOM 3838 C CA . ALA A 1 498 ? -8.198 36.441 32.414 1.00 60.38 498 ALA A CA 1
ATOM 3839 C C . ALA A 1 498 ? -7.360 37.725 32.381 1.00 60.38 498 ALA A C 1
ATOM 3841 O O . ALA A 1 498 ? -7.297 38.468 33.356 1.00 60.38 498 ALA A O 1
ATOM 3842 N N . THR A 1 499 ? -6.600 37.923 31.300 1.00 73.44 499 THR A N 1
ATOM 3843 C CA . THR A 1 499 ? -5.771 39.103 31.137 1.00 73.44 499 THR A CA 1
ATOM 3844 C C . THR A 1 499 ? -6.735 40.279 31.103 1.00 73.44 499 THR A C 1
ATOM 3846 O O . THR A 1 499 ? -7.804 40.164 30.493 1.00 73.44 499 THR A O 1
ATOM 3849 N N . PRO A 1 500 ? -6.399 41.409 31.742 1.00 74.75 500 PRO A N 1
ATOM 3850 C CA . PRO A 1 500 ? -7.289 42.566 31.771 1.00 74.75 500 PRO A CA 1
ATOM 3851 C C . PRO A 1 500 ? -7.773 42.966 30.370 1.00 74.75 500 PRO A C 1
ATOM 3853 O O . PRO A 1 500 ? -8.925 43.349 30.185 1.00 74.75 500 PRO A O 1
ATOM 3856 N N . GLU A 1 501 ? -6.918 42.791 29.360 1.00 74.75 501 GLU A N 1
ATOM 3857 C CA . GLU A 1 501 ? -7.251 43.045 27.963 1.00 74.75 501 GLU A CA 1
ATOM 3858 C C . GLU A 1 501 ? -8.283 42.059 27.389 1.00 74.75 501 GLU A C 1
ATOM 3860 O O . GLU A 1 501 ? -9.254 42.497 26.770 1.00 74.75 501 GLU A O 1
ATOM 3865 N N . ASN A 1 502 ? -8.118 40.749 27.614 1.00 79.62 502 ASN A N 1
ATOM 3866 C CA . ASN A 1 502 ? -9.051 39.737 27.112 1.00 79.62 502 ASN A CA 1
ATOM 3867 C C . ASN A 1 502 ? -10.390 39.786 27.844 1.00 79.62 502 ASN A C 1
ATOM 3869 O O . ASN A 1 502 ? -11.422 39.599 27.210 1.00 79.62 502 ASN A O 1
ATOM 3873 N N . VAL A 1 503 ? -10.389 40.086 29.145 1.00 85.69 503 VAL A N 1
ATOM 3874 C CA . VAL A 1 503 ? -11.621 40.311 29.917 1.00 85.69 503 VAL A CA 1
ATOM 3875 C C . VAL A 1 503 ? -12.363 41.525 29.377 1.00 85.69 503 VAL A C 1
ATOM 3877 O O . VAL A 1 503 ? -13.555 41.432 29.105 1.00 85.69 503 VAL A O 1
ATOM 3880 N N . ARG A 1 504 ? -11.660 42.638 29.131 1.00 85.81 504 ARG A N 1
ATOM 3881 C CA . ARG A 1 504 ? -12.269 43.849 28.568 1.00 85.81 504 ARG A CA 1
ATOM 3882 C C . ARG A 1 504 ? -12.835 43.607 27.167 1.00 85.81 504 ARG A C 1
ATOM 3884 O O . ARG A 1 504 ? -13.951 44.030 26.887 1.00 85.81 504 ARG A O 1
ATOM 3891 N N . LYS A 1 505 ? -12.091 42.914 26.297 1.00 84.62 505 LYS A N 1
ATOM 3892 C CA . LYS A 1 505 ? -12.548 42.537 24.946 1.00 84.62 505 LYS A CA 1
ATOM 3893 C C . LYS A 1 505 ? -13.748 41.587 24.995 1.00 84.62 505 LYS A C 1
ATOM 3895 O O . LYS A 1 505 ? -14.705 41.788 24.254 1.00 84.62 505 LYS A O 1
ATOM 3900 N N . ALA A 1 506 ? -13.715 40.586 25.876 1.00 88.38 506 ALA A N 1
ATOM 3901 C CA . ALA A 1 506 ? -14.814 39.644 26.057 1.00 88.38 506 ALA A CA 1
ATOM 3902 C C . ALA A 1 506 ? -16.074 40.342 26.578 1.00 88.38 506 ALA A C 1
ATOM 3904 O O . ALA A 1 506 ? -17.146 40.134 26.018 1.00 88.38 506 ALA A O 1
ATOM 3905 N N . GLN A 1 507 ? -15.944 41.198 27.597 1.00 91.25 507 GLN A N 1
ATOM 3906 C CA . GLN A 1 507 ? -17.072 41.933 28.163 1.00 91.25 507 GLN A CA 1
ATOM 3907 C C . GLN A 1 507 ? -17.681 42.891 27.137 1.00 91.25 507 GLN A C 1
ATOM 3909 O O . GLN A 1 507 ? -18.885 42.850 26.933 1.00 91.25 507 GLN A O 1
ATOM 3914 N N . ALA A 1 508 ? -16.861 43.659 26.411 1.00 89.50 508 ALA A N 1
ATOM 3915 C CA . ALA A 1 508 ? -17.354 44.577 25.385 1.00 89.50 508 ALA A CA 1
ATOM 3916 C C . ALA A 1 508 ? -18.148 43.860 24.277 1.00 89.50 508 ALA A C 1
ATOM 3918 O O . ALA A 1 508 ? -19.172 44.367 23.829 1.00 89.50 508 ALA A O 1
ATOM 3919 N N . ALA A 1 509 ? -17.708 42.673 23.848 1.00 88.25 509 ALA A N 1
ATOM 3920 C CA . ALA A 1 509 ? -18.429 41.891 22.845 1.00 88.25 509 ALA A CA 1
ATOM 3921 C C . ALA A 1 509 ? -19.708 41.242 23.405 1.00 88.25 509 ALA A C 1
ATOM 3923 O O . ALA A 1 509 ? -20.727 41.199 22.717 1.00 88.25 509 ALA A O 1
ATOM 3924 N N . LEU A 1 510 ? -19.688 40.776 24.659 1.00 91.06 510 LEU A N 1
ATOM 3925 C CA . LEU A 1 510 ? -20.883 40.263 25.338 1.00 91.06 510 LEU A CA 1
ATOM 3926 C C . LEU A 1 510 ? -21.932 41.368 25.557 1.00 91.06 510 LEU A C 1
ATOM 3928 O O . LEU A 1 510 ? -23.117 41.119 25.343 1.00 91.06 510 LEU A O 1
ATOM 3932 N N . ASP A 1 511 ? -21.504 42.586 25.900 1.00 89.56 511 ASP A N 1
ATOM 3933 C CA . ASP A 1 511 ? -22.373 43.764 26.048 1.00 89.56 511 ASP A CA 1
ATOM 3934 C C . ASP A 1 511 ? -23.011 44.178 24.711 1.00 89.56 511 ASP A C 1
ATOM 3936 O O . ASP A 1 511 ? -24.136 44.671 24.678 1.00 89.56 511 ASP A O 1
ATOM 3940 N N . GLN A 1 512 ? -22.325 43.919 23.593 1.00 88.00 512 GLN A N 1
ATOM 3941 C CA . GLN A 1 512 ? -22.846 44.098 22.232 1.00 88.00 512 GLN A CA 1
ATOM 3942 C C . GLN A 1 512 ? -23.774 42.955 21.778 1.00 88.00 512 GLN A C 1
ATOM 3944 O O . GLN A 1 512 ? -24.239 42.953 20.639 1.00 88.00 512 GLN A O 1
ATOM 3949 N N . GLY A 1 513 ? -24.053 41.974 22.643 1.00 88.12 513 GLY A N 1
ATOM 3950 C CA . GLY A 1 513 ? -24.944 40.852 22.345 1.00 88.12 513 GLY A CA 1
ATOM 3951 C C . GLY A 1 513 ? -24.307 39.731 21.518 1.00 88.12 513 GLY A C 1
ATOM 3952 O O . GLY A 1 513 ? -25.017 38.840 21.049 1.00 88.12 513 GLY A O 1
ATOM 3953 N N . VAL A 1 514 ? -22.981 39.733 21.339 1.00 88.06 514 VAL A N 1
ATOM 3954 C CA . VAL A 1 514 ? -22.274 38.649 20.644 1.00 88.06 514 VAL A CA 1
ATOM 3955 C C . VAL A 1 514 ? -22.356 37.372 21.482 1.00 88.06 514 VAL A C 1
ATOM 3957 O O . VAL A 1 514 ? -22.131 37.377 22.694 1.00 88.06 514 VAL A O 1
ATOM 3960 N N . ARG A 1 515 ? -22.672 36.238 20.845 1.00 88.75 515 ARG A N 1
ATOM 3961 C CA . ARG A 1 515 ? -22.800 34.953 21.546 1.00 88.75 515 ARG A CA 1
ATOM 3962 C C . ARG A 1 515 ? -21.464 34.544 22.164 1.00 88.75 515 ARG A C 1
ATOM 3964 O O . ARG A 1 515 ? -20.415 34.648 21.536 1.00 88.75 515 ARG A O 1
ATOM 3971 N N . ALA A 1 516 ? -21.508 33.958 23.362 1.00 84.00 516 ALA A N 1
ATOM 3972 C CA . ALA A 1 516 ? -20.316 33.499 24.087 1.00 84.00 516 ALA A CA 1
ATOM 3973 C C . ALA A 1 516 ? -19.430 32.514 23.290 1.00 84.00 516 ALA A C 1
ATOM 3975 O O . ALA A 1 516 ? -18.234 32.415 23.544 1.00 84.00 516 ALA A O 1
ATOM 3976 N N . GLU A 1 517 ? -20.011 31.781 22.336 1.00 82.94 517 GLU A N 1
ATOM 3977 C CA . GLU A 1 517 ? -19.288 30.907 21.401 1.00 82.94 517 GLU A CA 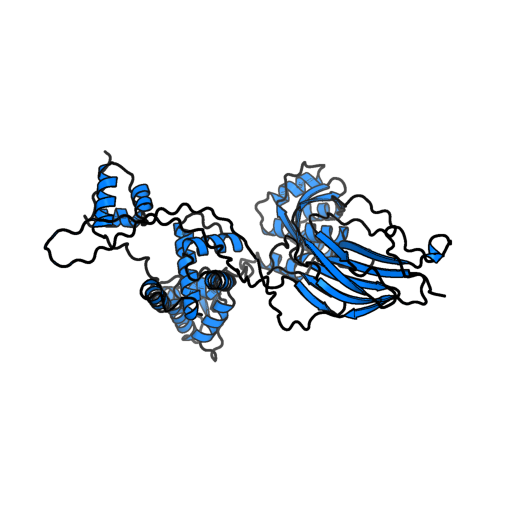1
ATOM 3978 C C . GLU A 1 517 ? -18.388 31.698 20.443 1.00 82.94 517 GLU A C 1
ATOM 3980 O O . GLU A 1 517 ? -17.237 31.321 20.229 1.00 82.94 517 GLU A O 1
ATOM 3985 N N . ASP A 1 518 ? -18.888 32.811 19.914 1.00 78.81 518 ASP A N 1
ATOM 3986 C CA . ASP A 1 518 ? -18.174 33.657 18.960 1.00 78.81 518 ASP A CA 1
ATOM 3987 C C . ASP A 1 518 ? -17.168 34.563 19.676 1.00 78.81 518 ASP A C 1
ATOM 3989 O O . ASP A 1 518 ? -16.050 34.745 19.198 1.00 78.81 518 ASP A O 1
ATOM 3993 N N . VAL A 1 519 ? -17.499 35.019 20.891 1.00 82.25 519 VAL A N 1
ATOM 3994 C CA . VAL A 1 519 ? -16.545 35.704 21.780 1.00 82.25 519 VAL A CA 1
ATOM 3995 C C . VAL A 1 519 ? -15.363 34.794 22.119 1.00 82.25 519 VAL A C 1
ATOM 3997 O O . VAL A 1 519 ? -14.219 35.243 22.093 1.00 82.25 519 VAL A O 1
ATOM 4000 N N . ALA A 1 520 ? -15.616 33.509 22.395 1.00 79.19 520 ALA A N 1
ATOM 4001 C CA . ALA A 1 520 ? -14.561 32.543 22.690 1.00 79.19 520 ALA A CA 1
ATOM 4002 C C . ALA A 1 520 ? -13.597 32.369 21.504 1.00 79.19 520 ALA A C 1
ATOM 4004 O O . ALA A 1 520 ? -12.382 32.416 21.693 1.00 79.19 520 ALA A O 1
ATOM 4005 N N . LYS A 1 521 ? -14.131 32.258 20.279 1.00 75.38 521 LYS A N 1
ATOM 4006 C CA . LYS A 1 521 ? -13.326 32.211 19.047 1.00 75.38 521 LYS A CA 1
ATOM 4007 C C . LYS A 1 521 ? -12.521 33.493 18.839 1.00 75.38 521 LYS A C 1
ATOM 4009 O O . LYS A 1 521 ? -11.329 33.416 18.564 1.00 75.38 521 LYS A O 1
ATOM 4014 N N . MET A 1 522 ? -13.148 34.655 19.029 1.00 75.56 522 MET A N 1
ATOM 4015 C CA . MET A 1 522 ? -12.529 35.970 18.829 1.00 75.56 522 MET A CA 1
ATOM 4016 C C . MET A 1 522 ? -11.273 36.174 19.687 1.00 75.56 522 MET A C 1
ATOM 4018 O O . MET A 1 522 ? -10.310 36.782 19.226 1.00 75.56 522 MET A O 1
ATOM 4022 N N . ILE A 1 523 ? -11.271 35.676 20.927 1.00 75.94 523 ILE A N 1
ATOM 4023 C CA . ILE A 1 523 ? -10.143 35.845 21.859 1.00 75.94 523 ILE A CA 1
ATOM 4024 C C . ILE A 1 523 ? -9.278 34.582 22.007 1.00 75.94 523 ILE A C 1
ATOM 4026 O O . ILE A 1 523 ? -8.400 34.542 22.868 1.00 75.94 523 ILE A O 1
ATOM 4030 N N . GLY A 1 524 ? -9.514 33.556 21.181 1.00 60.75 524 GLY A N 1
ATOM 4031 C CA . GLY A 1 524 ? -8.706 32.334 21.141 1.00 60.75 524 GLY A CA 1
ATOM 4032 C C . GLY A 1 524 ? -8.833 31.440 22.381 1.00 60.75 524 GLY A C 1
ATOM 4033 O O . GLY A 1 524 ? -7.847 30.846 22.816 1.00 60.75 524 GLY A O 1
ATOM 4034 N N . VAL A 1 525 ? -10.026 31.349 22.981 1.00 72.88 525 VAL A N 1
ATOM 4035 C CA . VAL A 1 525 ? -10.293 30.534 24.183 1.00 72.88 525 VAL A CA 1
ATOM 4036 C C . VAL A 1 525 ? -11.433 29.545 23.958 1.00 72.88 525 VAL A C 1
ATOM 4038 O O . VAL A 1 525 ? -12.193 29.634 22.998 1.00 72.88 525 VAL A O 1
ATOM 4041 N N . SER A 1 526 ? -11.585 28.574 24.861 1.00 70.50 526 SER A N 1
ATOM 4042 C CA . SER A 1 526 ? -12.709 27.637 24.785 1.00 70.50 526 SER A CA 1
ATOM 4043 C C . SER A 1 526 ? -14.021 28.297 25.226 1.00 70.50 526 SER A C 1
ATOM 4045 O O . SER A 1 526 ? -14.034 29.131 26.133 1.00 70.50 526 SER A O 1
ATOM 4047 N N . ARG A 1 527 ? -15.159 27.848 24.676 1.00 78.88 527 ARG A N 1
ATOM 4048 C CA . ARG A 1 527 ? -16.496 28.246 25.157 1.00 78.88 527 ARG A CA 1
ATOM 4049 C C . ARG A 1 527 ? -16.625 28.056 26.674 1.00 78.88 527 ARG A C 1
ATOM 4051 O O . ARG A 1 527 ? -17.134 28.934 27.362 1.00 78.88 527 ARG A O 1
ATOM 4058 N N . ALA A 1 528 ? -16.148 26.925 27.199 1.00 73.31 528 ALA A N 1
ATOM 4059 C CA . ALA A 1 528 ? -16.209 26.611 28.627 1.00 73.31 528 ALA A CA 1
ATOM 4060 C C . ALA A 1 528 ? -15.477 27.653 29.489 1.00 73.31 528 ALA A C 1
ATOM 4062 O O . ALA A 1 528 ? -15.908 27.927 30.607 1.00 73.31 528 ALA A O 1
ATOM 4063 N N . THR A 1 529 ? -14.431 28.281 28.951 1.00 76.50 529 THR A N 1
ATOM 4064 C CA . THR A 1 529 ? -13.679 29.346 29.619 1.00 76.50 529 THR A CA 1
ATOM 4065 C C . THR A 1 529 ? -14.532 30.597 29.832 1.00 76.50 529 THR A C 1
ATOM 4067 O O . THR A 1 529 ? -14.561 31.108 30.946 1.00 76.50 529 THR A O 1
ATOM 4070 N N . ILE A 1 530 ? -15.300 31.039 28.826 1.00 83.94 530 ILE A N 1
ATOM 4071 C CA . ILE A 1 530 ? -16.199 32.205 28.944 1.00 83.94 530 ILE A CA 1
ATOM 4072 C C . ILE A 1 530 ? -17.313 31.950 29.970 1.00 83.94 530 ILE A C 1
ATOM 4074 O O . ILE A 1 530 ? -17.587 32.793 30.822 1.00 83.94 530 ILE A O 1
ATOM 4078 N N . TYR A 1 531 ? -17.923 30.758 29.957 1.00 84.69 531 TYR A N 1
ATOM 4079 C CA . TYR A 1 531 ? -18.917 30.387 30.976 1.00 84.69 531 TYR A CA 1
ATOM 4080 C C . TYR A 1 531 ? -18.297 30.243 32.372 1.00 84.69 531 TYR A C 1
ATOM 4082 O O . TYR A 1 531 ? -18.952 30.558 33.365 1.00 84.69 531 TYR A O 1
ATOM 4090 N N . GLY A 1 532 ? -17.043 29.792 32.459 1.00 80.38 532 GLY A N 1
ATOM 4091 C CA . GLY A 1 532 ? -16.268 29.777 33.696 1.00 80.38 532 GLY A CA 1
ATOM 4092 C C . GLY A 1 532 ? -16.038 31.186 34.241 1.00 80.38 532 GLY A C 1
ATOM 4093 O O . GLY A 1 532 ? -16.303 31.428 35.413 1.00 80.38 532 GLY A O 1
ATOM 4094 N N . TRP A 1 533 ? -15.638 32.134 33.389 1.00 87.94 533 TRP A N 1
ATOM 4095 C CA . TRP A 1 533 ? -15.497 33.546 33.757 1.00 87.94 533 TRP A CA 1
ATOM 4096 C C . TRP A 1 533 ? -16.822 34.160 34.213 1.00 87.94 533 TRP A C 1
ATOM 4098 O O . TRP A 1 533 ? -16.834 34.881 35.205 1.00 87.94 533 TRP A O 1
ATOM 4108 N N . ASN A 1 534 ? -17.938 33.812 33.567 1.00 87.75 534 ASN A N 1
ATOM 4109 C CA . ASN A 1 534 ? -19.269 34.247 33.993 1.00 87.75 534 ASN A CA 1
ATOM 4110 C C . ASN A 1 534 ? -19.654 33.703 35.376 1.00 87.75 534 ASN A C 1
ATOM 4112 O O . ASN A 1 534 ? -20.133 34.442 36.230 1.00 87.75 534 ASN A O 1
ATOM 4116 N N . LYS A 1 535 ? -19.388 32.417 35.641 1.00 85.44 535 LYS A N 1
ATOM 4117 C CA . LYS A 1 535 ? -19.613 31.818 36.969 1.00 85.44 535 LYS A CA 1
ATOM 4118 C C . LYS A 1 535 ? -18.748 32.450 38.062 1.00 85.44 535 LYS A C 1
ATOM 4120 O O . LYS A 1 535 ? -19.179 32.505 39.206 1.00 85.44 535 LYS A O 1
ATOM 4125 N N . LEU A 1 536 ? -17.545 32.898 37.710 1.00 80.94 536 LEU A N 1
ATOM 4126 C CA . LEU A 1 536 ? -16.605 33.561 38.616 1.00 80.94 536 LEU A CA 1
ATOM 4127 C C . LEU A 1 536 ? -16.845 35.078 38.737 1.00 80.94 536 LEU A C 1
ATOM 4129 O O . LEU A 1 536 ? -16.113 35.737 39.468 1.00 80.94 536 LEU A O 1
ATOM 4133 N N . GLY A 1 537 ? -17.829 35.641 38.024 1.00 84.00 537 GLY A N 1
ATOM 4134 C CA . GLY A 1 537 ? -18.122 37.080 38.028 1.00 84.00 537 GLY A CA 1
ATOM 4135 C C . GLY A 1 537 ? -17.080 37.951 37.315 1.00 84.00 537 GLY A C 1
ATOM 4136 O O . GLY A 1 537 ? -17.055 39.159 37.516 1.00 84.00 537 GLY A O 1
ATOM 4137 N N . ILE A 1 538 ? -16.210 37.353 36.496 1.00 85.00 538 ILE A N 1
ATOM 4138 C CA . ILE A 1 538 ? -15.152 38.051 35.743 1.00 85.00 538 ILE A CA 1
ATOM 4139 C C . ILE A 1 538 ? -15.726 38.729 34.490 1.00 85.00 538 ILE A C 1
ATOM 4141 O O . ILE A 1 538 ? -15.257 39.789 34.088 1.00 85.00 538 ILE A O 1
ATOM 4145 N N . VAL A 1 539 ? -16.741 38.113 33.879 1.00 87.12 539 VAL A N 1
ATOM 4146 C CA . VAL A 1 539 ? -17.559 38.696 32.803 1.00 87.12 539 VAL A CA 1
ATOM 4147 C C . VAL A 1 539 ? -19.036 38.442 33.101 1.00 87.12 539 VAL A C 1
ATOM 4149 O O . VAL A 1 539 ? -19.350 37.550 33.881 1.00 87.12 539 VAL A O 1
ATOM 4152 N N . SER A 1 540 ? -19.946 39.181 32.477 1.00 89.12 540 SER A N 1
ATOM 4153 C CA . SER A 1 540 ? -21.393 38.985 32.597 1.00 89.12 540 SER A CA 1
ATOM 4154 C C . SER A 1 540 ? -21.989 38.617 31.245 1.00 89.12 540 SER A C 1
ATOM 4156 O O . SER A 1 540 ? -21.827 39.348 30.269 1.00 89.12 540 SER A O 1
ATOM 4158 N N . ILE A 1 541 ? -22.681 37.477 31.182 1.00 87.75 541 ILE A N 1
ATOM 4159 C CA . ILE A 1 541 ? -23.462 37.075 30.007 1.00 87.75 541 ILE A CA 1
ATOM 4160 C C . ILE A 1 541 ? -24.912 37.489 30.254 1.00 87.75 541 ILE A C 1
ATOM 4162 O O . ILE A 1 541 ? -25.576 36.929 31.133 1.00 87.75 541 ILE A O 1
ATOM 4166 N N . ALA A 1 542 ? -25.413 38.448 29.473 1.00 75.19 542 ALA A N 1
ATOM 4167 C CA . ALA A 1 542 ? -26.808 38.861 29.540 1.00 75.19 542 ALA A CA 1
ATOM 4168 C C . ALA A 1 542 ? -27.727 37.649 29.307 1.00 75.19 542 ALA A C 1
ATOM 4170 O O . ALA A 1 542 ? -27.627 36.950 28.296 1.00 75.19 542 ALA A O 1
ATOM 4171 N N . LYS A 1 543 ? -28.628 37.379 30.259 1.00 64.81 543 LYS A N 1
ATOM 4172 C CA . LYS A 1 543 ? -29.695 36.396 30.058 1.00 64.81 543 LYS A CA 1
ATOM 4173 C C . LYS A 1 543 ? -30.665 36.988 29.044 1.00 64.81 543 LYS A C 1
ATOM 4175 O O . LYS A 1 543 ? -31.423 37.892 29.388 1.00 64.81 543 LYS A O 1
ATOM 4180 N N . VAL A 1 544 ? -30.621 36.494 27.811 1.00 55.97 544 VAL A N 1
ATOM 4181 C CA . VAL A 1 544 ? -31.685 36.740 26.834 1.00 55.97 544 VAL A CA 1
ATOM 4182 C C . VAL A 1 544 ? -32.984 36.238 27.471 1.00 55.97 544 VAL A C 1
ATOM 4184 O O . VAL A 1 544 ? -33.047 35.078 27.886 1.00 55.97 544 VAL A O 1
ATOM 4187 N N . ARG A 1 545 ? -33.944 37.145 27.668 1.00 38.97 545 ARG A N 1
ATOM 4188 C CA . ARG A 1 545 ? -35.300 36.820 28.124 1.00 38.97 545 ARG A CA 1
ATOM 4189 C C . ARG A 1 545 ? -36.113 36.244 26.982 1.00 38.97 545 ARG A C 1
ATOM 4191 O O . ARG A 1 545 ? -35.946 36.759 25.855 1.00 38.97 545 ARG A O 1
#

Secondary structure (DSSP, 8-state):
--PPPPEE-SS--PPPPS-TTTEEEEEE---S--TT-EEEEEEEEE--EEEEEEETTEEEEEEEEESEEEEEEEEESEEEEE-----SS--EEEEEEE--------------------------------PPPP---EEEEEEEPPSEEEEETTEEEEEBTTBPP-EEEEEEEEEEEEEE-TTSSEEEEEEEEEE-GGGEEEEEE------HHHHHHHHHHHTSS-HHHHHHHHHHHHHHHHHHHB-TT-SSEEEEEEEEEEE-GGGSSS--TTPPP-----S---EEE--HHHHHHHHHS-HHHHHHHHHHTT--HHHHHHHHHTSSSS-----------S-HHHHHHHHHHHHT-SSPEEHHHHHHH--SSHHHHHHHTTSEEEETTEEEE-S-TTS-HHHHHHHHHHH-HHHHHHHHHHHH-TT--HHHHHHHHHHHTT----SHHHHHHHHHHHHHHHHHH-GGGS-TT-TTHHHHHHHHHH-SS----------HHHHHHHHHHHHTT--HHHHHHHTT--HHHHHHHHHTTSS------

Foldseek 3Di:
DDFFFWAWDPLADDAFFQDVAAKEKEWDFPDRGAQVWTFIFIWMFHHWDWFWADEDQATWTWTKFFQKKKKFKDKDQKDKDWPPDPDPQDWDWDFDWDFDPDPDPDPDDDDDDDDDDDDDDDDDDDDDDDDDDDRDTDGDGDGDRQQWDAPDLGMIMGHDPRDTTHTIRGDRDRTITMHHNPVDQKIKMKIWMWADLSRMDTDDIDDPPRRHDLSVLVNCQCVDPDPLSNLLVSLLSSLQQQVLQDDPVDSTRTRYMYMTMIGRPVCPPDPDVPDNDRDPHDPNNSYGYGYSVLSVQLSPDDPVSSLVSCVVSPRDPVSSCQSVCCPPVPHDCPLLQQLQQFALVLLLVLLVVQLVDPDWAALVRSCVVRVTPSVSNCVSLVQWDDDPRTIHGPDPNPDRSNVSSLVSLCVRPLLVLLLVVLVVPVPDAQLRSLVVSCVVVVNCPVDSVSSRSSSLSSLLCNCLSPVVSHDVVVPPPSVVSNVCSPDRDNPPPPLPPCPVVLLVQLQVCLVVVHDLCVSCVVSVHHSVSSVVCCVVVSHPRDDDD

Sequence (545 aa):
MDEPDFIVDYDARAPSPLDPHIANVWLRAPSNRFMGGYDLEVSASFGEEMIQLEGDDFSLSVSFGIKKASIEVQFKHCQPDPIFERSGDAYVREDIDRTQRGWRIGAEVEAGASAGAPIPDAKGAAKSGINYGSESSTTETRRQTRRWKQVGPQTIEVEDAGRTLEGQLVDREKGWFVKPDPTKDFSAVVATLTTRAEWIQFGRVDDVEPSGGIGMRAARFLTGKKTRDKELFGLLLRTLAVRGLQNALSRDATLAVYLHVLRKPATIDELSDERPMVVPAGPPLRSIGVDSSVIDTFLDTDSQGRVAVLRKVGAPSEDLQRILSENDGHSPRSERLFIAGTAPPSALASLEFTMSSDEAVPTDDWDAANQNRSRTDLVALGLIEVRDGKVYSLVPNSASAEDMLRHAAMKAPTLQATREILLEDPHRTGVEIGEEIGTRFSRNYNTEASKLRVGNALRRWAIWLEPHLVDPTNVKGAARLRISAKSERPGVGAPSLATPENVRKAQAALDQGVRAEDVAKMIGVSRATIYGWNKLGIVSIAKVR